Protein AF-0000000074748273 (afdb_homodimer)

Structure (mmCIF, N/CA/C/O backbone):
data_AF-0000000074748273-model_v1
#
loop_
_entity.id
_entity.type
_entity.pdbx_description
1 polymer 'ABC transmembrane type-1 domain-containing protein'
#
loop_
_atom_site.group_PDB
_atom_site.id
_atom_site.type_symbol
_atom_site.label_atom_id
_atom_site.label_alt_id
_atom_site.label_comp_id
_atom_site.label_asym_id
_atom_site.label_entity_id
_atom_site.label_seq_id
_atom_site.pdbx_PDB_ins_code
_atom_site.Cartn_x
_atom_site.Cartn_y
_atom_site.Cartn_z
_atom_site.occupancy
_atom_site.B_iso_or_equiv
_atom_site.auth_seq_id
_atom_site.auth_comp_id
_atom_site.auth_asym_id
_atom_site.auth_atom_id
_atom_site.pdbx_PDB_model_num
ATOM 1 N N . MET A 1 1 ? -36.344 22.156 32.969 1 32.09 1 MET A N 1
ATOM 2 C CA . MET A 1 1 ? -36.094 22.484 31.578 1 32.09 1 MET A CA 1
ATOM 3 C C . MET A 1 1 ? -34.688 22 31.172 1 32.09 1 MET A C 1
ATOM 5 O O . MET A 1 1 ? -34.312 22.125 30 1 32.09 1 MET A O 1
ATOM 9 N N . SER A 1 2 ? -33.719 21.969 32.125 1 39.59 2 SER A N 1
ATOM 10 C CA . SER A 1 2 ? -32.281 21.641 31.969 1 39.59 2 SER A CA 1
ATOM 11 C C . SER A 1 2 ? -32.094 20.172 31.609 1 39.59 2 SER A C 1
ATOM 13 O O . SER A 1 2 ? -31 19.766 31.219 1 39.59 2 SER A O 1
ATOM 15 N N . VAL A 1 3 ? -32.875 19.312 32.125 1 42.41 3 VAL A N 1
ATOM 16 C CA . VAL A 1 3 ? -32.75 17.875 31.953 1 42.41 3 VAL A CA 1
ATOM 17 C C . VAL A 1 3 ? -33 17.5 30.484 1 42.41 3 VAL A C 1
ATOM 19 O O . VAL A 1 3 ? -32.656 16.406 30.047 1 42.41 3 VAL A O 1
ATOM 22 N N . ALA A 1 4 ? -33.969 18.156 29.797 1 41.84 4 ALA A N 1
ATOM 23 C CA . ALA A 1 4 ? -34.375 17.844 28.438 1 41.84 4 ALA A CA 1
ATOM 24 C C . ALA A 1 4 ? -33.219 18 27.453 1 41.84 4 ALA A C 1
ATOM 26 O O . ALA A 1 4 ? -33.219 17.391 26.391 1 41.84 4 ALA A O 1
ATOM 27 N N . ILE A 1 5 ? -32.344 18.984 27.688 1 41.88 5 ILE A N 1
ATOM 28 C CA . ILE A 1 5 ? -31.297 19.281 26.734 1 41.88 5 ILE A CA 1
ATOM 29 C C . ILE A 1 5 ? -30.25 18.172 26.734 1 41.88 5 ILE A C 1
ATOM 31 O O . ILE A 1 5 ? -29.375 18.125 25.859 1 41.88 5 ILE A O 1
ATOM 35 N N . LYS A 1 6 ? -30.047 17.5 27.812 1 43 6 LYS A N 1
ATOM 36 C CA . LYS A 1 6 ? -29 16.469 27.844 1 43 6 LYS A CA 1
ATOM 37 C C . LYS A 1 6 ? -29.422 15.242 27.047 1 43 6 LYS A C 1
ATOM 39 O O . LYS A 1 6 ? -28.578 14.414 26.703 1 43 6 LYS A O 1
ATOM 44 N N . ALA A 1 7 ? -30.641 14.828 27.047 1 41.97 7 ALA A N 1
ATOM 45 C CA . ALA A 1 7 ? -31.219 13.656 26.391 1 41.97 7 ALA A CA 1
ATOM 46 C C . ALA A 1 7 ? -30.969 13.695 24.891 1 41.97 7 ALA A C 1
ATOM 48 O O . ALA A 1 7 ? -30.875 12.648 24.234 1 41.97 7 ALA A O 1
ATOM 49 N N . ASN A 1 8 ? -30.984 14.82 24.219 1 41.84 8 ASN A N 1
ATOM 50 C CA . ASN A 1 8 ? -30.922 14.984 22.781 1 41.84 8 ASN A CA 1
ATOM 51 C C . ASN A 1 8 ? -29.5 14.742 22.25 1 41.84 8 ASN A C 1
ATOM 53 O O . ASN A 1 8 ? -29.266 14.805 21.047 1 41.84 8 ASN A O 1
ATOM 57 N N . ARG A 1 9 ? -28.531 14.93 23.078 1 44.5 9 ARG A N 1
ATOM 58 C CA . ARG A 1 9 ? -27.172 14.742 22.594 1 44.5 9 ARG A CA 1
ATOM 59 C C . ARG A 1 9 ? -26.891 13.281 22.297 1 44.5 9 ARG A C 1
ATOM 61 O O . ARG A 1 9 ? -25.859 12.945 21.703 1 44.5 9 ARG A O 1
ATOM 68 N N . LEU A 1 10 ? -27.547 12.398 23.016 1 44.53 10 LEU A N 1
ATOM 69 C CA . LEU A 1 10 ? -27.344 10.977 22.781 1 44.53 10 LEU A CA 1
ATOM 70 C C . LEU A 1 10 ? -28.094 10.539 21.516 1 44.53 10 LEU A C 1
ATOM 72 O O . LEU A 1 10 ? -27.969 9.383 21.094 1 44.53 10 LEU A O 1
ATOM 76 N N . THR A 1 11 ? -29.109 11.188 21.062 1 45.97 11 THR A N 1
ATOM 77 C CA . THR A 1 11 ? -29.938 10.805 19.938 1 45.97 11 THR A CA 1
ATOM 78 C C . THR A 1 11 ? -29.094 10.586 18.688 1 45.97 11 THR A C 1
ATOM 80 O O . THR A 1 11 ? -29.297 9.609 17.953 1 45.97 11 THR A O 1
ATOM 83 N N . PRO A 1 12 ? -28.375 11.633 18.328 1 48.16 12 PRO A N 1
ATOM 84 C CA . PRO A 1 12 ? -27.641 11.305 17.109 1 48.16 12 PRO A CA 1
ATOM 85 C C . PRO A 1 12 ? -26.75 10.078 17.281 1 48.16 12 PRO A C 1
ATOM 87 O O . PRO A 1 12 ? -26.547 9.32 16.328 1 48.16 12 PRO A O 1
ATOM 90 N N . TYR A 1 13 ? -26.25 9.883 18.422 1 51 13 TYR A N 1
ATOM 91 C CA . TYR A 1 13 ? -25.438 8.695 18.656 1 51 13 TYR A CA 1
ATOM 92 C C . TYR A 1 13 ? -26.312 7.438 18.672 1 51 13 TYR A C 1
ATOM 94 O O . TYR A 1 13 ? -25.844 6.352 18.312 1 51 13 TYR A O 1
ATOM 102 N N . MET A 1 14 ? -27.469 7.508 19.188 1 50.62 14 MET A N 1
ATOM 103 C CA . MET A 1 14 ? -28.359 6.344 19.203 1 50.62 14 MET A CA 1
ATOM 104 C C . MET A 1 14 ? -28.672 5.887 17.781 1 50.62 14 MET A C 1
ATOM 106 O O . MET A 1 14 ? -28.797 4.688 17.531 1 50.62 14 MET A O 1
ATOM 110 N N . PHE A 1 15 ? -28.953 6.785 16.922 1 49.03 15 PHE A N 1
ATOM 111 C CA . PHE A 1 15 ? -29.172 6.398 15.539 1 49.03 15 PHE A CA 1
ATOM 112 C C . PHE A 1 15 ? -27.875 5.938 14.883 1 49.03 15 PHE A C 1
ATOM 114 O O . PHE A 1 15 ? -27.891 5.125 13.953 1 49.03 15 PHE A O 1
ATOM 121 N N . LEU A 1 16 ? -26.828 6.473 15.375 1 54.41 16 LEU A N 1
ATOM 122 C CA . LEU A 1 16 ? -25.531 6.086 14.828 1 54.41 16 LEU A CA 1
ATOM 123 C C . LEU A 1 16 ? -25.078 4.758 15.414 1 54.41 16 LEU A C 1
ATOM 125 O O . LEU A 1 16 ? -24.234 4.066 14.82 1 54.41 16 LEU A O 1
ATOM 129 N N . ALA A 1 17 ? -25.766 4.359 16.5 1 58.84 17 ALA A N 1
ATOM 130 C CA . ALA A 1 17 ? -25.328 3.162 17.219 1 58.84 17 ALA A CA 1
ATOM 131 C C . ALA A 1 17 ? -25.594 1.905 16.391 1 58.84 17 ALA A C 1
ATOM 133 O O . ALA A 1 17 ? -24.703 1.067 16.234 1 58.84 17 ALA A O 1
ATOM 134 N N . PRO A 1 18 ? -26.859 1.76 15.977 1 58.25 18 PRO A N 1
ATOM 135 C CA . PRO A 1 18 ? -27.031 0.555 15.164 1 58.25 18 PRO A CA 1
ATOM 136 C C . PRO A 1 18 ? -26.094 0.513 13.961 1 58.25 18 PRO A C 1
ATOM 138 O O . PRO A 1 18 ? -25.547 -0.545 13.625 1 58.25 18 PRO A O 1
ATOM 141 N N . ALA A 1 19 ? -26 1.688 13.391 1 61.31 19 ALA A N 1
ATOM 142 C CA . ALA A 1 19 ? -25.078 1.753 12.25 1 61.31 19 ALA A CA 1
ATOM 143 C C . ALA A 1 19 ? -23.641 1.471 12.68 1 61.31 19 ALA A C 1
ATOM 145 O O . ALA A 1 19 ? -22.891 0.812 11.953 1 61.31 19 ALA A O 1
ATOM 146 N N . GLY A 1 20 ? -23.406 1.885 13.875 1 66.81 20 GLY A N 1
ATOM 147 C CA . GLY A 1 20 ? -22.078 1.638 14.406 1 66.81 20 GLY A CA 1
ATOM 148 C C . GLY A 1 20 ? -21.812 0.172 14.688 1 66.81 20 GLY A C 1
ATOM 149 O O . GLY A 1 20 ? -20.734 -0.34 14.367 1 66.81 20 GLY A O 1
ATOM 150 N N . ILE A 1 21 ? -22.828 -0.502 15.195 1 67.19 21 ILE A N 1
ATOM 151 C CA . ILE A 1 21 ? -22.703 -1.918 15.523 1 67.19 21 ILE A CA 1
ATOM 152 C C . ILE A 1 21 ? -22.562 -2.732 14.234 1 67.19 21 ILE A C 1
ATOM 154 O O . ILE A 1 21 ? -21.719 -3.631 14.148 1 67.19 21 ILE A O 1
ATOM 158 N N . ILE A 1 22 ? -23.328 -2.393 13.289 1 65.81 22 ILE A N 1
ATOM 159 C CA . ILE A 1 22 ? -23.281 -3.094 12.016 1 65.81 22 ILE A CA 1
ATOM 160 C C . ILE A 1 22 ? -21.922 -2.883 11.359 1 65.81 22 ILE A C 1
ATOM 162 O O . ILE A 1 22 ? -21.344 -3.82 10.805 1 65.81 22 ILE A O 1
ATOM 166 N N . LEU A 1 23 ? -21.516 -1.669 11.633 1 68.62 23 LEU A N 1
ATOM 167 C CA . LEU A 1 23 ? -20.219 -1.355 11.039 1 68.62 23 LEU A CA 1
ATOM 168 C C . LEU A 1 23 ? -19.109 -2.127 11.734 1 68.62 23 LEU A C 1
ATOM 170 O O . LEU A 1 23 ? -18.219 -2.658 11.07 1 68.62 23 LEU A O 1
ATOM 174 N N . ILE A 1 24 ? -19.297 -2.271 13.008 1 74.75 24 ILE A N 1
ATOM 175 C CA . ILE A 1 24 ? -18.281 -2.98 13.781 1 74.75 24 ILE A CA 1
ATOM 176 C C . ILE A 1 24 ? -18.312 -4.469 13.445 1 74.75 24 ILE A C 1
ATOM 178 O O . ILE A 1 24 ? -17.281 -5.105 13.273 1 74.75 24 ILE A O 1
ATOM 182 N N . PHE A 1 25 ? -19.531 -4.961 13.328 1 76.12 25 PHE A N 1
ATOM 183 C CA . PHE A 1 25 ? -19.672 -6.367 12.984 1 76.12 25 PHE A CA 1
ATOM 184 C C . PHE A 1 25 ? -19.141 -6.645 11.586 1 76.12 25 PHE A C 1
ATOM 186 O O . PHE A 1 25 ? -18.438 -7.633 11.367 1 76.12 25 PHE A O 1
ATOM 193 N N . ALA A 1 26 ? -19.484 -5.758 10.766 1 77.12 26 ALA A N 1
ATOM 194 C CA . ALA A 1 26 ? -19.016 -5.918 9.391 1 77.12 26 ALA A CA 1
ATOM 195 C C . ALA A 1 26 ? -17.5 -5.816 9.305 1 77.12 26 ALA A C 1
ATOM 197 O O . ALA A 1 26 ? -16.859 -6.504 8.5 1 77.12 26 ALA A O 1
ATOM 198 N N . LEU A 1 27 ? -16.984 -5.098 10.195 1 81.25 27 LEU A N 1
ATOM 199 C CA . LEU A 1 27 ? -15.547 -4.883 10.211 1 81.25 27 LEU A CA 1
ATOM 200 C C . LEU A 1 27 ? -14.828 -6.086 10.82 1 81.25 27 LEU A C 1
ATOM 202 O O . LEU A 1 27 ? -13.781 -6.508 10.328 1 81.25 27 LEU A O 1
ATOM 206 N N . LEU A 1 28 ? -15.469 -6.684 11.805 1 88.19 28 LEU A N 1
ATOM 207 C CA . LEU A 1 28 ? -14.766 -7.691 12.586 1 88.19 28 LEU A CA 1
ATOM 208 C C . LEU A 1 28 ? -15.086 -9.094 12.086 1 88.19 28 LEU A C 1
ATOM 210 O O . LEU A 1 28 ? -14.352 -10.047 12.367 1 88.19 28 LEU A O 1
ATOM 214 N N . TYR A 1 29 ? -16.125 -9.219 11.367 1 87.25 29 TYR A N 1
ATOM 215 C CA . TYR A 1 29 ? -16.578 -10.539 10.961 1 87.25 29 TYR A CA 1
ATOM 216 C C . TYR A 1 29 ? -15.523 -11.234 10.109 1 87.25 29 TYR A C 1
ATOM 218 O O . TYR A 1 29 ? -15.156 -12.383 10.375 1 87.25 29 TYR A O 1
ATOM 226 N N . PRO A 1 30 ? -14.977 -10.586 9.102 1 87.75 30 PRO A N 1
ATOM 227 C CA . PRO A 1 30 ? -13.945 -11.266 8.312 1 87.75 30 PRO A CA 1
ATOM 228 C C . PRO A 1 30 ? -12.734 -11.664 9.148 1 87.75 30 PRO A C 1
ATOM 230 O O . PRO A 1 30 ? -12.133 -12.711 8.914 1 87.75 30 PRO A O 1
ATOM 233 N N . ILE A 1 31 ? -12.43 -10.859 10.047 1 89.81 31 ILE A N 1
ATOM 234 C CA . ILE A 1 31 ? -11.297 -11.125 10.922 1 89.81 31 ILE A CA 1
ATOM 235 C C . ILE A 1 31 ? -11.594 -12.336 11.805 1 89.81 31 ILE A C 1
ATOM 237 O O . ILE A 1 31 ? -10.727 -13.188 12.008 1 89.81 31 ILE A O 1
ATOM 241 N N . GLY A 1 32 ? -12.812 -12.344 12.336 1 89.12 32 GLY A N 1
ATOM 242 C CA . GLY A 1 32 ? -13.227 -13.5 13.117 1 89.12 32 GLY A CA 1
ATOM 243 C C . GLY A 1 32 ? -13.164 -14.797 12.344 1 89.12 32 GLY A C 1
ATOM 244 O O . GLY A 1 32 ? -12.773 -15.836 12.891 1 89.12 32 GLY A O 1
ATOM 245 N N . TYR A 1 33 ? -13.484 -14.719 11.172 1 85.44 33 TYR A N 1
ATOM 246 C CA . TYR A 1 33 ? -13.43 -15.891 10.305 1 85.44 33 TYR A CA 1
ATOM 247 C C . TYR A 1 33 ? -11.992 -16.359 10.133 1 85.44 33 TYR A C 1
ATOM 249 O O . TYR A 1 33 ? -11.727 -17.578 10.109 1 85.44 33 TYR A O 1
ATOM 257 N N . MET A 1 34 ? -11.117 -15.43 9.945 1 87.44 34 MET A N 1
ATOM 258 C CA . MET A 1 34 ? -9.703 -15.766 9.805 1 87.44 34 MET A CA 1
ATOM 259 C C . MET A 1 34 ? -9.18 -16.438 11.07 1 87.44 34 MET A C 1
ATOM 261 O O . MET A 1 34 ? -8.438 -17.422 10.992 1 87.44 34 MET A O 1
ATOM 265 N N . ILE A 1 35 ? -9.578 -15.922 12.18 1 90.69 35 ILE A N 1
ATOM 266 C CA . ILE A 1 35 ? -9.172 -16.5 13.453 1 90.69 35 ILE A CA 1
ATOM 267 C C . ILE A 1 35 ? -9.734 -17.906 13.594 1 90.69 35 ILE A C 1
ATOM 269 O O . ILE A 1 35 ? -9.016 -18.828 13.969 1 90.69 35 ILE A O 1
ATOM 273 N N . TYR A 1 36 ? -10.961 -18.047 13.219 1 88.94 36 TYR A N 1
ATOM 274 C CA . TYR A 1 36 ? -11.609 -19.344 13.281 1 88.94 36 TYR A CA 1
ATOM 275 C C . TYR A 1 36 ? -10.93 -20.344 12.352 1 88.94 36 TYR A C 1
ATOM 277 O O . TYR A 1 36 ? -10.672 -21.484 12.727 1 88.94 36 TYR A O 1
ATOM 285 N N . ALA A 1 37 ? -10.609 -19.953 11.188 1 88 37 ALA A N 1
ATOM 286 C CA . ALA A 1 37 ? -9.984 -20.797 10.188 1 88 37 ALA A CA 1
ATOM 287 C C . ALA A 1 37 ? -8.625 -21.297 10.664 1 88 37 ALA A C 1
ATOM 289 O O . ALA A 1 37 ? -8.18 -22.375 10.266 1 88 37 ALA A O 1
ATOM 290 N N . SER A 1 38 ? -7.969 -20.516 11.508 1 92 38 SER A N 1
ATOM 291 C CA . SER A 1 38 ? -6.641 -20.875 11.984 1 92 38 SER A CA 1
ATOM 292 C C . SER A 1 38 ? -6.699 -22.094 12.914 1 92 38 SER A C 1
ATOM 294 O O . SER A 1 38 ? -5.68 -22.734 13.18 1 92 38 SER A O 1
ATOM 296 N N . PHE A 1 39 ? -7.879 -22.422 13.398 1 92.94 39 PHE A N 1
ATOM 297 C CA . PHE A 1 39 ? -8.039 -23.562 14.305 1 92.94 39 PHE A CA 1
ATOM 298 C C . PHE A 1 39 ? -8.531 -24.797 13.547 1 92.94 39 PHE A C 1
ATOM 300 O O . PHE A 1 39 ? -8.828 -25.812 14.164 1 92.94 39 PHE A O 1
ATOM 307 N N . LEU A 1 40 ? -8.555 -24.672 12.227 1 89.12 40 LEU A N 1
ATOM 308 C CA . LEU A 1 40 ? -9.07 -25.766 11.406 1 89.12 40 LEU A CA 1
ATOM 309 C C . LEU A 1 40 ? -7.961 -26.375 10.547 1 89.12 40 LEU A C 1
ATOM 311 O O . LEU A 1 40 ? -6.961 -25.703 10.258 1 89.12 40 LEU A O 1
ATOM 315 N N . ASP A 1 41 ? -8.125 -27.672 10.289 1 87.56 41 ASP A N 1
ATOM 316 C CA . ASP A 1 41 ? -7.363 -28.297 9.211 1 87.56 41 ASP A CA 1
ATOM 317 C C . ASP A 1 41 ? -8.047 -28.062 7.859 1 87.56 41 ASP A C 1
ATOM 319 O O . ASP A 1 41 ? -8.617 -29 7.285 1 87.56 41 ASP A O 1
ATOM 323 N N . TRP A 1 42 ? -7.902 -26.891 7.363 1 82 42 TRP A N 1
ATOM 324 C CA . TRP A 1 42 ? -8.648 -26.438 6.199 1 82 42 TRP A CA 1
ATOM 325 C C . TRP A 1 42 ? -7.793 -26.5 4.941 1 82 42 TRP A C 1
ATOM 327 O O . TRP A 1 42 ? -6.66 -26 4.926 1 82 42 TRP A O 1
ATOM 337 N N . SER A 1 43 ? -8.344 -27.203 3.967 1 78.56 43 SER A N 1
ATOM 338 C CA . SER A 1 43 ? -7.742 -27.266 2.639 1 78.56 43 SER A CA 1
ATOM 339 C C . SER A 1 43 ? -8.727 -26.812 1.565 1 78.56 43 SER A C 1
ATOM 341 O O . SER A 1 43 ? -9.938 -26.812 1.789 1 78.56 43 SER A O 1
ATOM 343 N N . PRO A 1 44 ? -8.172 -26.281 0.486 1 70.25 44 PRO A N 1
ATOM 344 C CA . PRO A 1 44 ? -9.047 -25.734 -0.554 1 70.25 44 PRO A CA 1
ATOM 345 C C . PRO A 1 44 ? -10.062 -26.75 -1.065 1 70.25 44 PRO A C 1
ATOM 347 O O . PRO A 1 44 ? -11.117 -26.375 -1.588 1 70.25 44 PRO A O 1
ATOM 350 N N . SER A 1 45 ? -9.688 -27.922 -0.973 1 67.06 45 SER A N 1
ATOM 351 C CA . SER A 1 45 ? -10.562 -28.953 -1.498 1 67.06 45 SER A CA 1
ATOM 352 C C . SER A 1 45 ? -11.758 -29.188 -0.58 1 67.06 45 SER A C 1
ATOM 354 O O . SER A 1 45 ? -12.734 -29.828 -0.973 1 67.06 45 SER A O 1
ATOM 356 N N . GLN A 1 46 ? -11.664 -28.578 0.549 1 68.94 46 GLN A N 1
ATOM 357 C CA . GLN A 1 46 ? -12.742 -28.781 1.514 1 68.94 46 GLN A CA 1
ATOM 358 C C . GLN A 1 46 ? -13.445 -27.469 1.836 1 68.94 46 GLN A C 1
ATOM 360 O O . GLN A 1 46 ? -12.852 -26.391 1.726 1 68.94 46 GLN A O 1
ATOM 365 N N . ARG A 1 47 ? -14.75 -27.703 1.979 1 69.88 47 ARG A N 1
ATOM 366 C CA . ARG A 1 47 ? -15.461 -26.578 2.555 1 69.88 47 ARG A CA 1
ATOM 367 C C . ARG A 1 47 ? -15.031 -26.328 3.996 1 69.88 47 ARG A C 1
ATOM 369 O O . ARG A 1 47 ? -14.711 -27.281 4.723 1 69.88 47 ARG A O 1
ATOM 376 N N . ILE A 1 48 ? -14.961 -25.172 4.359 1 69.06 48 ILE A N 1
ATOM 377 C CA . ILE A 1 48 ? -14.5 -24.797 5.691 1 69.06 48 ILE A CA 1
ATOM 378 C C . ILE A 1 48 ? -15.344 -25.484 6.754 1 69.06 48 ILE A C 1
ATOM 380 O O . ILE A 1 48 ? -14.828 -25.891 7.797 1 69.06 48 ILE A O 1
ATOM 384 N N . GLY A 1 49 ? -16.547 -25.641 6.402 1 68.44 49 GLY A N 1
ATOM 385 C CA . GLY A 1 49 ? -17.438 -26.297 7.344 1 68.44 49 GLY A CA 1
ATOM 386 C C . GLY A 1 49 ? -17.109 -27.766 7.531 1 68.44 49 GLY A C 1
ATOM 387 O O . GLY A 1 49 ? -17.5 -28.375 8.539 1 68.44 49 GLY A O 1
ATOM 388 N N . GLN A 1 50 ? -16.359 -28.266 6.621 1 75.19 50 GLN A N 1
ATOM 389 C CA . GLN A 1 50 ? -16.016 -29.688 6.676 1 75.19 50 GLN A CA 1
ATOM 390 C C . GLN A 1 50 ? -14.617 -29.891 7.246 1 75.19 50 GLN A C 1
ATOM 392 O O . GLN A 1 50 ? -14.188 -31.031 7.461 1 75.19 50 GLN A O 1
ATOM 397 N N . ALA A 1 51 ? -14.062 -28.797 7.504 1 81.06 51 ALA A N 1
ATOM 398 C CA . ALA A 1 51 ? -12.703 -28.875 8.023 1 81.06 51 ALA A CA 1
ATOM 399 C C . ALA A 1 51 ? -12.695 -29.297 9.492 1 81.06 51 ALA A C 1
ATOM 401 O O . ALA A 1 51 ? -13.57 -28.891 10.258 1 81.06 51 ALA A O 1
ATOM 402 N N . GLU A 1 52 ? -11.797 -30.172 9.891 1 86.19 52 GLU A N 1
ATOM 403 C CA . GLU A 1 52 ? -11.672 -30.672 11.258 1 86.19 52 GLU A CA 1
ATOM 404 C C . GLU A 1 52 ? -11.094 -29.609 12.188 1 86.19 52 GLU A C 1
ATOM 406 O O . GLU A 1 52 ? -10.18 -28.875 11.812 1 86.19 52 GLU A O 1
ATOM 411 N N . PHE A 1 53 ? -11.727 -29.547 13.312 1 90.12 53 PHE A N 1
ATOM 412 C CA . PHE A 1 53 ? -11.211 -28.656 14.344 1 90.12 53 PHE A CA 1
ATOM 413 C C . PHE A 1 53 ? -9.984 -29.25 15.016 1 90.12 53 PHE A C 1
ATOM 415 O O . PHE A 1 53 ? -10.078 -30.297 15.656 1 90.12 53 PHE A O 1
ATOM 422 N N . ILE A 1 54 ? -8.844 -28.641 14.906 1 91.19 54 ILE A N 1
ATOM 423 C CA . ILE A 1 54 ? -7.594 -29.203 15.398 1 91.19 54 ILE A CA 1
ATOM 424 C C . ILE A 1 54 ? -7.039 -28.344 16.531 1 91.19 54 ILE A C 1
ATOM 426 O O . ILE A 1 54 ? -5.902 -28.531 16.969 1 91.19 54 ILE A O 1
ATOM 430 N N . GLY A 1 55 ? -7.809 -27.391 16.938 1 91.44 55 GLY A N 1
ATOM 431 C CA . GLY A 1 55 ? -7.395 -26.547 18.047 1 91.44 55 GLY A CA 1
ATOM 432 C C . GLY A 1 55 ? -6.16 -25.719 17.734 1 91.44 55 GLY A C 1
ATOM 433 O O . GLY A 1 55 ? -6.109 -25.031 16.719 1 91.44 55 GLY A O 1
ATOM 434 N N . PHE A 1 56 ? -5.141 -25.922 18.625 1 93.31 56 PHE A N 1
ATOM 435 C CA . PHE A 1 56 ? -3.967 -25.078 18.516 1 93.31 56 PHE A CA 1
ATOM 436 C C . PHE A 1 56 ? -2.852 -25.781 17.75 1 93.31 56 PHE A C 1
ATOM 438 O O . PHE A 1 56 ? -1.702 -25.328 17.766 1 93.31 56 PHE A O 1
ATOM 445 N N . ARG A 1 57 ? -3.15 -26.75 17.047 1 92.62 57 ARG A N 1
ATOM 446 C CA . ARG A 1 57 ? -2.143 -27.562 16.375 1 92.62 57 ARG A CA 1
ATOM 447 C C . ARG A 1 57 ? -1.373 -26.734 15.352 1 92.62 57 ARG A C 1
ATOM 449 O O . ARG A 1 57 ? -0.155 -26.875 15.219 1 92.62 57 ARG A O 1
ATOM 456 N N . ASN A 1 58 ? -2.094 -25.906 14.586 1 93.69 58 ASN A N 1
ATOM 457 C CA . ASN A 1 58 ? -1.424 -25.047 13.609 1 93.69 58 ASN A CA 1
ATOM 458 C C . ASN A 1 58 ? -0.407 -24.125 14.281 1 93.69 58 ASN A C 1
ATOM 460 O O . ASN A 1 58 ? 0.683 -23.906 13.75 1 93.69 58 ASN A O 1
ATOM 464 N N . TYR A 1 59 ? -0.719 -23.703 15.422 1 94.19 59 TYR A N 1
ATOM 465 C CA . TYR A 1 59 ? 0.157 -22.781 16.141 1 94.19 59 TYR A CA 1
ATOM 466 C C . TYR A 1 59 ? 1.351 -23.531 16.734 1 94.19 59 TYR A C 1
ATOM 468 O O . TYR A 1 59 ? 2.475 -23.016 16.719 1 94.19 59 TYR A O 1
ATOM 476 N N . VAL A 1 60 ? 1.123 -24.656 17.219 1 92.62 60 VAL A N 1
ATOM 477 C CA . VAL A 1 60 ? 2.195 -25.484 17.766 1 92.62 60 VAL A CA 1
ATOM 478 C C . VAL A 1 60 ? 3.17 -25.875 16.656 1 92.62 60 VAL A C 1
ATOM 480 O O . VAL A 1 60 ? 4.387 -25.828 16.859 1 92.62 60 VAL A O 1
ATOM 483 N N . ASN A 1 61 ? 2.619 -26.234 15.578 1 91.81 61 ASN A N 1
ATOM 484 C CA . ASN A 1 61 ? 3.449 -26.578 14.422 1 91.81 61 ASN A CA 1
ATOM 485 C C . ASN A 1 61 ? 4.312 -25.391 13.984 1 91.81 61 ASN A C 1
ATOM 487 O O . ASN A 1 61 ? 5.484 -25.562 13.648 1 91.81 61 ASN A O 1
ATOM 491 N N . LEU A 1 62 ? 3.758 -24.25 13.961 1 93.06 62 LEU A N 1
ATOM 492 C CA . LEU A 1 62 ? 4.473 -23.062 13.523 1 93.06 62 LEU A CA 1
ATOM 493 C C . LEU A 1 62 ? 5.59 -22.703 14.5 1 93.06 62 LEU A C 1
ATOM 495 O O . LEU A 1 62 ? 6.664 -22.266 14.086 1 93.06 62 LEU A O 1
ATOM 499 N N . TRP A 1 63 ? 5.359 -22.875 15.789 1 91.12 63 TRP A N 1
ATOM 500 C CA . TRP A 1 63 ? 6.367 -22.578 16.797 1 91.12 63 TRP A CA 1
ATOM 501 C C . TRP A 1 63 ? 7.578 -23.484 16.656 1 91.12 63 TRP A C 1
ATOM 503 O O . TRP A 1 63 ? 8.703 -23.094 16.969 1 91.12 63 TRP A O 1
ATOM 513 N N . GLY A 1 64 ? 7.359 -24.672 16.234 1 91.44 64 GLY A N 1
ATOM 514 C CA . GLY A 1 64 ? 8.445 -25.625 16.047 1 91.44 64 GLY A CA 1
ATOM 515 C C . GLY A 1 64 ? 9.062 -25.578 14.672 1 91.44 64 GLY A C 1
ATOM 516 O O . GLY A 1 64 ? 10.062 -26.25 14.406 1 91.44 64 GLY A O 1
ATOM 517 N N . ASP A 1 65 ? 8.57 -24.781 13.828 1 93.56 65 ASP A N 1
ATOM 518 C CA . ASP A 1 65 ? 9.039 -24.703 12.453 1 93.56 65 ASP A CA 1
ATOM 519 C C . ASP A 1 65 ? 10.148 -23.672 12.305 1 93.56 65 ASP A C 1
ATOM 521 O O . ASP A 1 65 ? 9.891 -22.469 12.383 1 93.56 65 ASP A O 1
ATOM 525 N N . GLU A 1 66 ? 11.359 -24.141 12.023 1 94.06 66 GLU A N 1
ATOM 526 C CA . GLU A 1 66 ? 12.523 -23.266 11.898 1 94.06 66 GLU A CA 1
ATOM 527 C C . GLU A 1 66 ? 12.367 -22.297 10.719 1 94.06 66 GLU A C 1
ATOM 529 O O . GLU A 1 66 ? 12.844 -21.172 10.773 1 94.06 66 GLU A O 1
ATOM 534 N N . ALA A 1 67 ? 11.742 -22.781 9.688 1 94 67 ALA A N 1
ATOM 535 C CA . ALA A 1 67 ? 11.539 -21.938 8.516 1 94 67 ALA A CA 1
ATOM 536 C C . ALA A 1 67 ? 10.633 -20.75 8.844 1 94 67 ALA A C 1
ATOM 538 O O . ALA A 1 67 ? 10.867 -19.625 8.383 1 94 67 ALA A O 1
ATOM 539 N N . PHE A 1 68 ? 9.641 -21.062 9.68 1 94.88 68 PHE A N 1
ATOM 540 C CA . PHE A 1 68 ? 8.734 -20 10.086 1 94.88 68 PHE A CA 1
ATOM 541 C C . PHE A 1 68 ? 9.461 -18.969 10.945 1 94.88 68 PHE A C 1
ATOM 543 O O . PHE A 1 68 ? 9.297 -17.766 10.75 1 94.88 68 PHE A O 1
ATOM 550 N N . ARG A 1 69 ? 10.242 -19.391 11.836 1 94.69 69 ARG A N 1
ATOM 551 C CA . ARG A 1 69 ? 10.984 -18.484 12.711 1 94.69 69 ARG A CA 1
ATOM 552 C C . ARG A 1 69 ? 11.961 -17.641 11.906 1 94.69 69 ARG A C 1
ATOM 554 O O . ARG A 1 69 ? 12.125 -16.438 12.188 1 94.69 69 ARG A O 1
ATOM 561 N N . GLU A 1 70 ? 12.57 -18.25 10.953 1 95.56 70 GLU A N 1
ATOM 562 C CA . GLU A 1 70 ? 13.484 -17.516 10.094 1 95.56 70 GLU A CA 1
ATOM 563 C C . GLU A 1 70 ? 12.758 -16.422 9.32 1 95.56 70 GLU A C 1
ATOM 565 O O . GLU A 1 70 ? 13.211 -15.273 9.266 1 95.56 70 GLU A O 1
ATOM 570 N N . SER A 1 71 ? 11.625 -16.766 8.711 1 95.88 71 SER A N 1
ATOM 571 C CA . SER A 1 71 ? 10.836 -15.789 7.957 1 95.88 71 SER A CA 1
ATOM 572 C C . SER A 1 71 ? 10.375 -14.648 8.852 1 95.88 71 SER A C 1
ATOM 574 O O . SER A 1 71 ? 10.281 -13.5 8.406 1 95.88 71 SER A O 1
ATOM 576 N N . PHE A 1 72 ? 10.102 -15.047 10.078 1 94.94 72 PHE A N 1
ATOM 577 C CA . PHE A 1 72 ? 9.68 -14.062 11.07 1 94.94 72 PHE A CA 1
ATOM 578 C C . PHE A 1 72 ? 10.773 -13.023 11.305 1 94.94 72 PHE A C 1
ATOM 580 O O . PHE A 1 72 ? 10.516 -11.82 11.25 1 94.94 72 PHE A O 1
ATOM 587 N N . TRP A 1 73 ? 11.945 -13.414 11.516 1 95.81 73 TRP A N 1
ATOM 588 C CA . TRP A 1 73 ? 13.055 -12.516 11.812 1 95.81 73 TRP A CA 1
ATOM 589 C C . TRP A 1 73 ? 13.484 -11.742 10.57 1 95.81 73 TRP A C 1
ATOM 591 O O . TRP A 1 73 ? 13.898 -10.586 10.656 1 95.81 73 TRP A O 1
ATOM 601 N N . VAL A 1 74 ? 13.422 -12.398 9.406 1 97.25 74 VAL A N 1
ATOM 602 C CA . VAL A 1 74 ? 13.719 -11.711 8.156 1 97.25 74 VAL A CA 1
ATOM 603 C C . VAL A 1 74 ? 12.742 -10.555 7.961 1 97.25 74 VAL A C 1
ATOM 605 O O . VAL A 1 74 ? 13.133 -9.461 7.535 1 97.25 74 VAL A O 1
ATOM 608 N N . THR A 1 75 ? 11.477 -10.781 8.336 1 97.44 75 THR A N 1
ATOM 609 C CA . THR A 1 75 ? 10.445 -9.766 8.195 1 97.44 75 THR A CA 1
ATOM 610 C C . THR A 1 75 ? 10.719 -8.578 9.109 1 97.44 75 THR A C 1
ATOM 612 O O . THR A 1 75 ? 10.648 -7.426 8.68 1 97.44 75 THR A O 1
ATOM 615 N N . ILE A 1 76 ? 11.078 -8.844 10.359 1 96.56 76 ILE A N 1
ATOM 616 C CA . ILE A 1 76 ? 11.344 -7.793 11.336 1 96.56 76 ILE A CA 1
ATOM 617 C C . ILE A 1 76 ? 12.562 -6.98 10.898 1 96.56 76 ILE A C 1
ATOM 619 O O . ILE A 1 76 ? 12.531 -5.746 10.93 1 96.56 76 ILE A O 1
ATOM 623 N N . ARG A 1 77 ? 13.578 -7.672 10.508 1 97.44 77 ARG A N 1
ATOM 624 C CA . ARG A 1 77 ? 14.805 -7.008 10.078 1 97.44 77 ARG A CA 1
ATOM 625 C C . ARG A 1 77 ? 14.562 -6.156 8.836 1 97.44 77 ARG A C 1
ATOM 627 O O . ARG A 1 77 ? 15.008 -5.008 8.766 1 97.44 77 ARG A O 1
ATOM 634 N N . PHE A 1 78 ? 13.898 -6.734 7.898 1 98.06 78 PHE A N 1
ATOM 635 C CA . PHE A 1 78 ? 13.594 -6.035 6.656 1 98.06 78 PHE A CA 1
ATOM 636 C C . PHE A 1 78 ? 12.789 -4.773 6.93 1 98.06 78 PHE A C 1
ATOM 638 O O . PHE A 1 78 ? 13.164 -3.682 6.496 1 98.06 78 PHE A O 1
ATOM 645 N N . ALA A 1 79 ? 11.695 -4.945 7.648 1 97.81 79 ALA A N 1
ATOM 646 C CA . ALA A 1 79 ? 10.797 -3.826 7.926 1 97.81 79 ALA A CA 1
ATOM 647 C C . ALA A 1 79 ? 11.516 -2.734 8.711 1 97.81 79 ALA A C 1
ATOM 649 O O . ALA A 1 79 ? 11.359 -1.546 8.422 1 97.81 79 ALA A O 1
ATOM 650 N N . ALA A 1 80 ? 12.297 -3.109 9.703 1 96.94 80 ALA A N 1
ATOM 651 C CA . ALA A 1 80 ? 13.016 -2.141 10.531 1 96.94 80 ALA A CA 1
ATOM 652 C C . ALA A 1 80 ? 13.992 -1.323 9.695 1 96.94 80 ALA A C 1
ATOM 654 O O . ALA A 1 80 ? 14.078 -0.102 9.844 1 96.94 80 ALA A O 1
ATOM 655 N N . ILE A 1 81 ? 14.656 -1.972 8.828 1 98.25 81 ILE A N 1
ATOM 656 C CA . ILE A 1 81 ? 15.703 -1.317 8.055 1 98.25 81 ILE A CA 1
ATOM 657 C C . ILE A 1 81 ? 15.078 -0.418 6.992 1 98.25 81 ILE A C 1
ATOM 659 O O . ILE A 1 81 ? 15.406 0.769 6.902 1 98.25 81 ILE A O 1
ATOM 663 N N . VAL A 1 82 ? 14.156 -0.943 6.203 1 98.25 82 VAL A N 1
ATOM 664 C CA . VAL A 1 82 ? 13.641 -0.187 5.066 1 98.25 82 VAL A CA 1
ATOM 665 C C . VAL A 1 82 ? 12.828 1.007 5.562 1 98.25 82 VAL A C 1
ATOM 667 O O . VAL A 1 82 ? 12.93 2.105 5.012 1 98.25 82 VAL A O 1
ATOM 670 N N . VAL A 1 83 ? 12.008 0.792 6.59 1 97.88 83 VAL A N 1
ATOM 671 C CA . VAL A 1 83 ? 11.148 1.871 7.07 1 97.88 83 VAL A CA 1
ATOM 672 C C . VAL A 1 83 ? 12.008 2.973 7.691 1 97.88 83 VAL A C 1
ATOM 674 O O . VAL A 1 83 ? 11.734 4.16 7.496 1 97.88 83 VAL A O 1
ATOM 677 N N . THR A 1 84 ? 13.047 2.566 8.453 1 97.94 84 THR A N 1
ATOM 678 C CA . THR A 1 84 ? 13.945 3.553 9.039 1 97.94 84 THR A CA 1
ATOM 679 C C . THR A 1 84 ? 14.641 4.367 7.949 1 97.94 84 THR A C 1
ATOM 681 O O . THR A 1 84 ? 14.68 5.598 8.016 1 97.94 84 THR A O 1
ATOM 684 N N . LEU A 1 85 ? 15.133 3.709 6.965 1 97.62 85 LEU A N 1
ATOM 685 C CA . LEU A 1 85 ? 15.812 4.387 5.871 1 97.62 85 LEU A CA 1
ATOM 686 C C . LEU A 1 85 ? 14.859 5.301 5.117 1 97.62 85 LEU A C 1
ATOM 688 O O . LEU A 1 85 ? 15.203 6.438 4.781 1 97.62 85 LEU A O 1
ATOM 692 N N . GLU A 1 86 ? 13.672 4.836 4.852 1 97.56 86 GLU A N 1
ATOM 693 C CA . GLU A 1 86 ? 12.672 5.609 4.113 1 97.56 86 GLU A CA 1
ATOM 694 C C . GLU A 1 86 ? 12.227 6.832 4.91 1 97.56 86 GLU A C 1
ATOM 696 O O . GLU A 1 86 ? 11.984 7.898 4.34 1 97.56 86 GLU A O 1
ATOM 701 N N . MET A 1 87 ? 12.086 6.637 6.254 1 96.94 87 MET A N 1
ATOM 702 C CA . MET A 1 87 ? 11.719 7.77 7.098 1 96.94 87 MET A CA 1
ATOM 703 C C . MET A 1 87 ? 12.797 8.844 7.074 1 96.94 87 MET A C 1
ATOM 705 O O . MET A 1 87 ? 12.5 10.031 6.938 1 96.94 87 MET A O 1
ATOM 709 N N . VAL A 1 88 ? 14.016 8.414 7.203 1 96.31 88 VAL A N 1
ATOM 710 C CA . VAL A 1 88 ? 15.133 9.359 7.223 1 96.31 88 VAL A CA 1
ATOM 711 C C . VAL A 1 88 ? 15.25 10.047 5.867 1 96.31 88 VAL A C 1
ATOM 713 O O . VAL A 1 88 ? 15.328 11.273 5.793 1 96.31 88 VAL A O 1
ATOM 716 N N . LEU A 1 89 ? 15.203 9.297 4.805 1 93.12 89 LEU A N 1
ATOM 717 C CA . LEU A 1 89 ? 15.367 9.844 3.463 1 93.12 89 LEU A CA 1
ATOM 718 C C . LEU A 1 89 ? 14.156 10.672 3.062 1 93.12 89 LEU A C 1
ATOM 720 O O . LEU A 1 89 ? 14.297 11.773 2.531 1 93.12 89 LEU A O 1
ATOM 724 N N . GLY A 1 90 ? 12.945 10.141 3.32 1 93.69 90 GLY A N 1
ATOM 725 C CA . GLY A 1 90 ? 11.719 10.82 2.918 1 93.69 90 GLY A CA 1
ATOM 726 C C . GLY A 1 90 ? 11.5 12.133 3.648 1 93.69 90 GLY A C 1
ATOM 727 O O . GLY A 1 90 ? 11.258 13.164 3.021 1 93.69 90 GLY A O 1
ATOM 728 N N . VAL A 1 91 ? 11.609 12.117 4.973 1 94.12 91 VAL A N 1
ATOM 729 C CA . VAL A 1 91 ? 11.43 13.328 5.766 1 94.12 91 VAL A CA 1
ATOM 730 C C . VAL A 1 91 ? 12.562 14.312 5.477 1 94.12 91 VAL A C 1
ATOM 732 O O . VAL A 1 91 ? 12.336 15.516 5.352 1 94.12 91 VAL A O 1
ATOM 735 N N . GLY A 1 92 ? 13.789 13.727 5.398 1 90.56 92 GLY A N 1
ATOM 736 C CA . GLY A 1 92 ? 14.922 14.578 5.055 1 90.56 92 GLY A CA 1
ATOM 737 C C . GLY A 1 92 ? 14.734 15.305 3.736 1 90.56 92 GLY A C 1
ATOM 738 O O . GLY A 1 92 ? 14.984 16.516 3.646 1 90.56 92 GLY A O 1
ATOM 739 N N . LEU A 1 93 ? 14.289 14.617 2.766 1 86.06 93 LEU A N 1
ATOM 740 C CA . LEU A 1 93 ? 14.055 15.219 1.454 1 86.06 93 LEU A CA 1
ATOM 741 C C . LEU A 1 93 ? 12.938 16.25 1.517 1 86.06 93 LEU A C 1
ATOM 743 O O . LEU A 1 93 ? 13 17.281 0.842 1 86.06 93 LEU A O 1
ATOM 747 N N . ALA A 1 94 ? 11.859 15.945 2.271 1 88.69 94 ALA A N 1
ATOM 748 C CA . ALA A 1 94 ? 10.75 16.891 2.424 1 88.69 94 ALA A CA 1
ATOM 749 C C . ALA A 1 94 ? 11.227 18.188 3.072 1 88.69 94 ALA A C 1
ATOM 751 O O . ALA A 1 94 ? 10.812 19.281 2.664 1 88.69 94 ALA A O 1
ATOM 752 N N . LEU A 1 95 ? 12.062 18.125 4.074 1 85.5 95 LEU A N 1
ATOM 753 C CA . LEU A 1 95 ? 12.562 19.297 4.781 1 85.5 95 LEU A CA 1
ATOM 754 C C . LEU A 1 95 ? 13.492 20.109 3.891 1 85.5 95 LEU A C 1
ATOM 756 O O . LEU A 1 95 ? 13.523 21.344 3.984 1 85.5 95 LEU A O 1
ATOM 760 N N . LEU A 1 96 ? 14.195 19.375 3.062 1 78.75 96 LEU A N 1
ATOM 761 C CA . LEU A 1 96 ? 15.133 20.047 2.168 1 78.75 96 LEU A CA 1
ATOM 762 C C . LEU A 1 96 ? 14.398 20.766 1.051 1 78.75 96 LEU A C 1
ATOM 764 O O . LEU A 1 96 ? 14.836 21.844 0.604 1 78.75 96 LEU A O 1
ATOM 768 N N . LEU A 1 97 ? 13.328 20.188 0.643 1 71.5 97 LEU A N 1
ATOM 769 C CA . LEU A 1 97 ? 12.641 20.734 -0.527 1 71.5 97 LEU A CA 1
ATOM 770 C C . LEU A 1 97 ? 11.547 21.703 -0.113 1 71.5 97 LEU A C 1
ATOM 772 O O . LEU A 1 97 ? 10.844 22.25 -0.965 1 71.5 97 LEU A O 1
ATOM 776 N N . ASP A 1 98 ? 11.203 21.812 1.143 1 64.19 98 ASP A N 1
ATOM 777 C CA . ASP A 1 98 ? 10.156 22.703 1.624 1 64.19 98 ASP A CA 1
ATOM 778 C C . ASP A 1 98 ? 10.391 24.125 1.122 1 64.19 98 ASP A C 1
ATOM 780 O O . ASP A 1 98 ? 9.492 24.969 1.188 1 64.19 98 ASP A O 1
ATOM 784 N N . ARG A 1 99 ? 11.578 24.266 0.445 1 56.66 99 ARG A N 1
ATOM 785 C CA . ARG A 1 99 ? 11.828 25.641 0.062 1 56.66 99 ARG A CA 1
ATOM 786 C C . ARG A 1 99 ? 11.156 25.984 -1.266 1 56.66 99 ARG A C 1
ATOM 788 O O . ARG A 1 99 ? 10.789 25.078 -2.023 1 56.66 99 ARG A O 1
ATOM 795 N N . ASN A 1 100 ? 10.414 27.078 -1.311 1 56.12 100 ASN A N 1
ATOM 796 C CA . ASN A 1 100 ? 9.766 27.656 -2.484 1 56.12 100 ASN A CA 1
ATOM 797 C C . ASN A 1 100 ? 10.617 27.469 -3.738 1 56.12 100 ASN A C 1
ATOM 799 O O . ASN A 1 100 ? 11.039 28.453 -4.352 1 56.12 100 ASN A O 1
ATOM 803 N N . ILE A 1 101 ? 11.266 26.344 -3.807 1 53.28 101 ILE A N 1
ATOM 804 C CA . ILE A 1 101 ? 12.109 26.188 -4.984 1 53.28 101 ILE A CA 1
ATOM 805 C C . ILE A 1 101 ? 11.234 26.047 -6.23 1 53.28 101 ILE A C 1
ATOM 807 O O . ILE A 1 101 ? 10.25 25.297 -6.223 1 53.28 101 ILE A O 1
ATOM 811 N N . LYS A 1 102 ? 11.516 26.922 -7.172 1 55.03 102 LYS A N 1
ATOM 812 C CA . LYS A 1 102 ? 10.969 26.875 -8.523 1 55.03 102 LYS A CA 1
ATOM 813 C C . LYS A 1 102 ? 11.25 25.531 -9.18 1 55.03 102 LYS A C 1
ATOM 815 O O . LYS A 1 102 ? 12.391 25.062 -9.188 1 55.03 102 LYS A O 1
ATOM 820 N N . GLY A 1 103 ? 10.344 24.547 -9.25 1 60.38 103 GLY A N 1
ATOM 821 C CA . GLY A 1 103 ? 10.492 23.234 -9.875 1 60.38 103 GLY A CA 1
ATOM 822 C C . GLY A 1 103 ? 10.094 22.094 -8.961 1 60.38 103 GLY A C 1
ATOM 823 O O . GLY A 1 103 ? 10.258 20.922 -9.32 1 60.38 103 GLY A O 1
ATOM 824 N N . MET A 1 104 ? 9.711 22.516 -7.898 1 63.81 104 MET A N 1
ATOM 825 C CA . MET A 1 104 ? 9.352 21.531 -6.883 1 63.81 104 MET A CA 1
ATOM 826 C C . MET A 1 104 ? 8.227 20.625 -7.371 1 63.81 104 MET A C 1
ATOM 828 O O . MET A 1 104 ? 8.203 19.438 -7.059 1 63.81 104 MET A O 1
ATOM 832 N N . ALA A 1 105 ? 7.48 21.266 -8.188 1 67.56 105 ALA A N 1
ATOM 833 C CA . ALA A 1 105 ? 6.387 20.453 -8.719 1 67.56 105 ALA A CA 1
ATOM 834 C C . ALA A 1 105 ? 6.918 19.328 -9.586 1 67.56 105 ALA A C 1
ATOM 836 O O . ALA A 1 105 ? 6.422 18.188 -9.508 1 67.56 105 ALA A O 1
ATOM 837 N N . MET A 1 106 ? 7.914 19.656 -10.352 1 72.25 106 MET A N 1
ATOM 838 C CA . MET A 1 106 ? 8.492 18.641 -11.227 1 72.25 106 MET A CA 1
ATOM 839 C C . MET A 1 106 ? 9.258 17.594 -10.414 1 72.25 106 MET A C 1
ATOM 841 O O . MET A 1 106 ? 9.164 16.406 -10.703 1 72.25 106 MET A O 1
ATOM 845 N N . LEU A 1 107 ? 9.93 18.078 -9.453 1 71.06 107 LEU A N 1
ATOM 846 C CA . LEU A 1 107 ? 10.703 17.156 -8.633 1 71.06 107 LEU A CA 1
ATOM 847 C C . LEU A 1 107 ? 9.789 16.219 -7.844 1 71.06 107 LEU A C 1
ATOM 849 O O . LEU A 1 107 ? 10.062 15.023 -7.719 1 71.06 107 LEU A O 1
ATOM 853 N N . ARG A 1 108 ? 8.695 16.75 -7.406 1 76.19 108 ARG A N 1
ATOM 854 C CA . ARG A 1 108 ? 7.715 15.953 -6.684 1 76.19 108 ARG A CA 1
ATOM 855 C C . ARG A 1 108 ? 7.148 14.852 -7.578 1 76.19 108 ARG A C 1
ATOM 857 O O . ARG A 1 108 ? 7.027 13.703 -7.152 1 76.19 108 ARG A O 1
ATOM 864 N N . THR A 1 109 ? 6.926 15.234 -8.781 1 76.88 109 THR A N 1
ATOM 865 C CA . THR A 1 109 ? 6.316 14.281 -9.703 1 76.88 109 THR A CA 1
ATOM 866 C C . THR A 1 109 ? 7.301 13.172 -10.07 1 76.88 109 THR A C 1
ATOM 868 O O . THR A 1 109 ? 6.926 12 -10.125 1 76.88 109 THR A O 1
ATOM 871 N N . VAL A 1 110 ? 8.508 13.562 -10.266 1 80.44 110 VAL A N 1
ATOM 872 C CA . VAL A 1 110 ? 9.531 12.594 -10.648 1 80.44 110 VAL A CA 1
ATOM 873 C C . VAL A 1 110 ? 9.797 11.633 -9.484 1 80.44 110 VAL A C 1
ATOM 875 O O . VAL A 1 110 ? 9.992 10.438 -9.695 1 80.44 110 VAL A O 1
ATOM 878 N N . PHE A 1 111 ? 9.727 12.18 -8.336 1 84.06 111 PHE A N 1
ATOM 879 C CA . PHE A 1 111 ? 10.07 11.383 -7.164 1 84.06 111 PHE A CA 1
ATOM 880 C C . PHE A 1 111 ? 8.969 10.375 -6.852 1 84.06 111 PHE A C 1
ATOM 882 O O . PHE A 1 111 ? 9.219 9.344 -6.227 1 84.06 111 PHE A O 1
ATOM 889 N N . ILE A 1 112 ? 7.781 10.641 -7.332 1 88.25 112 ILE A N 1
ATOM 890 C CA . ILE A 1 112 ? 6.656 9.781 -6.984 1 88.25 112 ILE A CA 1
ATOM 891 C C . ILE A 1 112 ? 6.527 8.656 -8.008 1 88.25 112 ILE A C 1
ATOM 893 O O . ILE A 1 112 ? 5.801 7.688 -7.789 1 88.25 112 ILE A O 1
ATOM 897 N N . LEU A 1 113 ? 7.336 8.617 -9.078 1 90.31 113 LEU A N 1
ATOM 898 C CA . LEU A 1 113 ? 7.203 7.711 -10.211 1 90.31 113 LEU A CA 1
ATOM 899 C C . LEU A 1 113 ? 7.414 6.262 -9.773 1 90.31 113 LEU A C 1
ATOM 901 O O . LEU A 1 113 ? 6.66 5.375 -10.172 1 90.31 113 LEU A O 1
ATOM 905 N N . PRO A 1 114 ? 8.406 6.0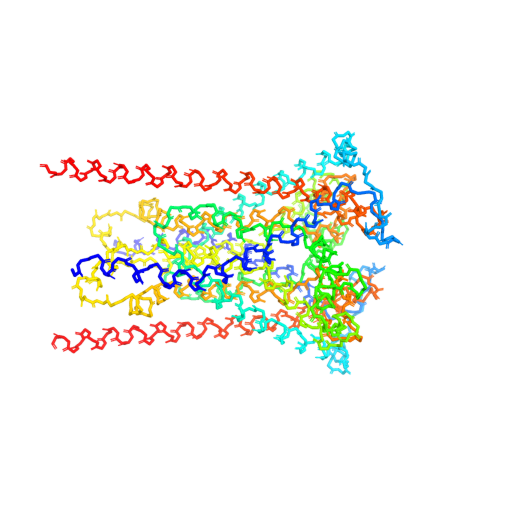12 -8.922 1 92.5 114 PRO A N 1
ATOM 906 C CA . PRO A 1 114 ? 8.68 4.617 -8.57 1 92.5 114 PRO A CA 1
ATOM 907 C C . PRO A 1 114 ? 7.473 3.916 -7.957 1 92.5 114 PRO A C 1
ATOM 909 O O . PRO A 1 114 ? 7.215 2.746 -8.258 1 92.5 114 PRO A O 1
ATOM 912 N N . MET A 1 115 ? 6.754 4.648 -7.18 1 92.75 115 MET A N 1
ATOM 913 C CA . MET A 1 115 ? 5.664 3.998 -6.461 1 92.75 115 MET A CA 1
ATOM 914 C C . MET A 1 115 ? 4.465 3.768 -7.375 1 92.75 115 MET A C 1
ATOM 916 O O . MET A 1 115 ? 3.516 3.078 -7.004 1 92.75 115 MET A O 1
ATOM 920 N N . MET A 1 116 ? 4.531 4.281 -8.602 1 92.56 116 MET A N 1
ATOM 921 C CA . MET A 1 116 ? 3.432 4.137 -9.555 1 92.56 116 MET A CA 1
ATOM 922 C C . MET A 1 116 ? 3.605 2.881 -10.398 1 92.56 116 MET A C 1
ATOM 924 O O . MET A 1 116 ? 2.68 2.465 -11.094 1 92.56 116 MET A O 1
ATOM 928 N N . ILE A 1 117 ? 4.727 2.258 -10.312 1 92.06 117 ILE A N 1
ATOM 929 C CA . ILE A 1 117 ? 5.031 1.078 -11.117 1 92.06 117 ILE A CA 1
ATOM 930 C C . ILE A 1 117 ? 4.473 -0.169 -10.438 1 92.06 117 ILE A C 1
ATOM 932 O O . ILE A 1 117 ? 4.57 -0.312 -9.211 1 92.06 117 ILE A O 1
ATOM 936 N N . ALA A 1 118 ? 3.871 -1.014 -11.227 1 90.19 118 ALA A N 1
ATOM 937 C CA . ALA A 1 118 ? 3.385 -2.281 -10.695 1 90.19 118 ALA A CA 1
ATOM 938 C C . ALA A 1 118 ? 4.512 -3.062 -10.023 1 90.19 118 ALA A C 1
ATOM 940 O O . ALA A 1 118 ? 5.605 -3.193 -10.586 1 90.19 118 ALA A O 1
ATOM 941 N N . PRO A 1 119 ? 4.238 -3.584 -8.875 1 91.75 119 PRO A N 1
ATOM 942 C CA . PRO A 1 119 ? 5.309 -4.23 -8.109 1 91.75 119 PRO A CA 1
ATOM 943 C C . PRO A 1 119 ? 5.945 -5.398 -8.852 1 91.75 119 PRO A C 1
ATOM 945 O O . PRO A 1 119 ? 7.148 -5.633 -8.734 1 91.75 119 PRO A O 1
ATOM 948 N N . ILE A 1 120 ? 5.18 -6.105 -9.617 1 89.81 120 ILE A N 1
ATOM 949 C CA . ILE A 1 120 ?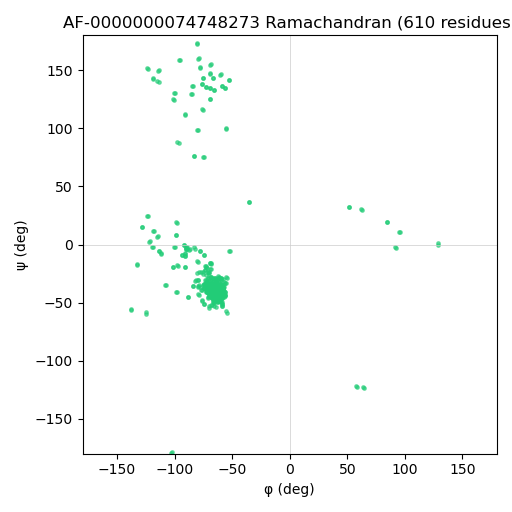 5.734 -7.242 -10.344 1 89.81 120 ILE A CA 1
ATOM 950 C C . ILE A 1 120 ? 6.793 -6.754 -11.336 1 89.81 120 ILE A C 1
ATOM 952 O O . ILE A 1 120 ? 7.824 -7.398 -11.516 1 89.81 120 ILE A O 1
ATOM 956 N N . VAL A 1 121 ? 6.508 -5.656 -11.961 1 89.88 121 VAL A N 1
ATOM 957 C CA . VAL A 1 121 ? 7.434 -5.109 -12.945 1 89.88 121 VAL A CA 1
ATOM 958 C C . VAL A 1 121 ? 8.664 -4.543 -12.242 1 89.88 121 VAL A C 1
ATOM 960 O O . VAL A 1 121 ? 9.781 -4.633 -12.758 1 89.88 121 VAL A O 1
ATOM 963 N N . VAL A 1 122 ? 8.438 -3.998 -11.062 1 92.81 122 VAL A N 1
ATOM 964 C CA . VAL A 1 122 ? 9.57 -3.535 -10.266 1 92.81 122 VAL A CA 1
ATOM 965 C C . VAL A 1 122 ? 10.5 -4.707 -9.961 1 92.81 122 VAL A C 1
ATOM 967 O O . VAL A 1 122 ? 11.719 -4.594 -10.102 1 92.81 122 VAL A O 1
ATOM 970 N N . GLY A 1 123 ? 9.875 -5.789 -9.555 1 93.31 123 GLY A N 1
ATOM 971 C CA . GLY A 1 123 ? 10.672 -6.977 -9.281 1 93.31 123 GLY A CA 1
ATOM 972 C C . GLY A 1 123 ? 11.469 -7.449 -10.477 1 93.31 123 GLY A C 1
ATOM 973 O O . GLY A 1 123 ? 12.648 -7.785 -10.352 1 93.31 123 GLY A O 1
ATOM 974 N N . LEU A 1 124 ? 10.883 -7.43 -11.602 1 89.5 124 LEU A N 1
ATOM 975 C CA . LEU A 1 124 ? 11.531 -7.883 -12.82 1 89.5 124 LEU A CA 1
ATOM 976 C C . LEU A 1 124 ? 12.68 -6.949 -13.203 1 89.5 124 LEU A C 1
ATOM 978 O O . LEU A 1 124 ? 13.766 -7.41 -13.562 1 89.5 124 LEU A O 1
ATOM 982 N N . MET A 1 125 ? 12.43 -5.684 -13.125 1 89.81 125 MET A N 1
ATOM 983 C CA . MET A 1 125 ? 13.438 -4.695 -13.492 1 89.81 125 MET A CA 1
ATOM 984 C C . MET A 1 125 ? 14.664 -4.805 -12.594 1 89.81 125 MET A C 1
ATOM 986 O O . MET A 1 125 ? 15.797 -4.805 -13.078 1 89.81 125 MET A O 1
ATOM 990 N N . TRP A 1 126 ? 14.445 -4.922 -11.375 1 93.94 126 TRP A N 1
ATOM 991 C CA . TRP A 1 126 ? 15.57 -4.992 -10.445 1 93.94 126 TRP A CA 1
ATOM 992 C C . TRP A 1 126 ? 16.297 -6.328 -10.57 1 93.94 126 TRP A C 1
ATOM 994 O O . TRP A 1 126 ? 17.516 -6.398 -10.391 1 93.94 126 TRP A O 1
ATOM 1004 N N . ARG A 1 127 ? 15.555 -7.379 -10.82 1 92.69 127 ARG A N 1
ATOM 1005 C CA . ARG A 1 127 ? 16.188 -8.672 -11.055 1 92.69 127 ARG A CA 1
ATOM 1006 C C . ARG A 1 127 ? 17.156 -8.602 -12.219 1 92.69 127 ARG A C 1
ATOM 1008 O O . ARG A 1 127 ? 18.25 -9.172 -12.156 1 92.69 127 ARG A O 1
ATOM 1015 N N . TYR A 1 128 ? 16.766 -7.918 -13.203 1 88.56 128 TYR A N 1
ATOM 1016 C CA . TYR A 1 128 ? 17.641 -7.762 -14.375 1 88.56 128 TYR A CA 1
ATOM 1017 C C . TYR A 1 128 ? 18.844 -6.891 -14.047 1 88.56 128 TYR A C 1
ATOM 1019 O O . TYR A 1 128 ? 19.953 -7.184 -14.477 1 88.56 128 TYR A O 1
ATOM 1027 N N . MET A 1 129 ? 18.609 -5.844 -13.383 1 91.44 129 MET A N 1
ATOM 1028 C CA . MET A 1 129 ? 19.703 -4.941 -13.023 1 91.44 129 MET A CA 1
ATOM 1029 C C . MET A 1 129 ? 20.719 -5.645 -12.133 1 91.44 129 MET A C 1
ATOM 1031 O O . MET A 1 129 ? 21.906 -5.328 -12.172 1 91.44 129 MET A O 1
ATOM 1035 N N . TYR A 1 130 ? 20.234 -6.656 -11.383 1 94.56 130 TYR A N 1
ATOM 1036 C CA . TYR A 1 130 ? 21.078 -7.387 -10.453 1 94.56 130 TYR A CA 1
ATOM 1037 C C . TYR A 1 130 ? 21.734 -8.586 -11.133 1 94.56 130 TYR A C 1
ATOM 1039 O O . TYR A 1 130 ? 22.516 -9.312 -10.516 1 94.56 130 TYR A O 1
ATOM 1047 N N . HIS A 1 131 ? 21.406 -8.797 -12.352 1 91.81 131 HIS A N 1
ATOM 1048 C CA . HIS A 1 131 ? 21.969 -9.945 -13.055 1 91.81 131 HIS A CA 1
ATOM 1049 C C . HIS A 1 131 ? 23.484 -9.961 -12.969 1 91.81 131 HIS A C 1
ATOM 1051 O O . HIS A 1 131 ? 24.125 -8.914 -13.086 1 91.81 131 HIS A O 1
ATOM 1057 N N . PRO A 1 132 ? 24.031 -11.078 -12.828 1 90.31 132 PRO A N 1
ATOM 1058 C CA . PRO A 1 132 ? 25.469 -11.164 -12.57 1 90.31 132 PRO A CA 1
ATOM 1059 C C . PRO A 1 132 ? 26.312 -10.758 -13.773 1 90.31 132 PRO A C 1
ATOM 1061 O O . PRO A 1 132 ? 27.406 -10.195 -13.609 1 90.31 132 PRO A O 1
ATOM 1064 N N . THR A 1 133 ? 25.875 -11.016 -14.969 1 86.38 133 THR A N 1
ATOM 1065 C CA . THR A 1 133 ? 26.734 -10.805 -16.141 1 86.38 133 THR A CA 1
ATOM 1066 C C . THR A 1 133 ? 26.25 -9.594 -16.938 1 86.38 133 THR A C 1
ATOM 1068 O O . THR A 1 133 ? 27.062 -8.781 -17.391 1 86.38 133 THR A O 1
ATOM 1071 N N . VAL A 1 134 ? 24.984 -9.398 -16.969 1 82.94 134 VAL A N 1
ATOM 1072 C CA . VAL A 1 134 ? 24.484 -8.383 -17.891 1 82.94 134 VAL A CA 1
ATOM 1073 C C . VAL A 1 134 ? 23.891 -7.219 -17.109 1 82.94 134 VAL A C 1
ATOM 1075 O O . VAL A 1 134 ? 23.562 -6.176 -17.672 1 82.94 134 VAL A O 1
ATOM 1078 N N . GLY A 1 135 ? 23.812 -7.348 -15.82 1 89.19 135 GLY A N 1
ATOM 1079 C CA . GLY A 1 135 ? 23.219 -6.309 -14.992 1 89.19 135 GLY A CA 1
ATOM 1080 C C . GLY A 1 135 ? 24.047 -5.043 -14.93 1 89.19 135 GLY A C 1
ATOM 1081 O O . GLY A 1 135 ? 25.281 -5.105 -14.938 1 89.19 135 GLY A O 1
ATOM 1082 N N . ILE A 1 136 ? 23.438 -3.957 -14.82 1 88.12 136 ILE A N 1
ATOM 1083 C CA . ILE A 1 136 ? 24.094 -2.656 -14.875 1 88.12 136 ILE A CA 1
ATOM 1084 C C . ILE A 1 136 ? 25.016 -2.5 -13.664 1 88.12 136 ILE A C 1
ATOM 1086 O O . ILE A 1 136 ? 26.078 -1.884 -13.758 1 88.12 136 ILE A O 1
ATOM 1090 N N . PHE A 1 137 ? 24.672 -3.035 -12.539 1 91.31 137 PHE A N 1
ATOM 1091 C CA . PHE A 1 137 ? 25.453 -2.844 -11.328 1 91.31 137 PHE A CA 1
ATOM 1092 C C . PHE A 1 137 ? 26.812 -3.543 -11.438 1 91.31 137 PHE A C 1
ATOM 1094 O O . PHE A 1 137 ? 27.844 -2.922 -11.227 1 91.31 137 PHE A O 1
ATOM 1101 N N . ASN A 1 138 ? 26.766 -4.777 -11.773 1 93.75 138 ASN A N 1
ATOM 1102 C CA . ASN A 1 138 ? 28.016 -5.516 -11.883 1 93.75 138 ASN A CA 1
ATOM 1103 C C . ASN A 1 138 ? 28.812 -5.09 -13.109 1 93.75 138 ASN A C 1
ATOM 1105 O O . ASN A 1 138 ? 30.047 -5.082 -13.078 1 93.75 138 ASN A O 1
ATOM 1109 N N . ARG A 1 139 ? 28.156 -4.691 -14.18 1 90.94 139 ARG A N 1
ATOM 1110 C CA . ARG A 1 139 ? 28.859 -4.172 -15.344 1 90.94 139 ARG A CA 1
ATOM 1111 C C . ARG A 1 139 ? 29.625 -2.895 -14.992 1 90.94 139 ARG A C 1
ATOM 1113 O O . ARG A 1 139 ? 30.766 -2.711 -15.414 1 90.94 139 ARG A O 1
ATOM 1120 N N . THR A 1 140 ? 28.969 -2.023 -14.289 1 90.94 140 THR A N 1
ATOM 1121 C CA . THR A 1 140 ? 29.609 -0.775 -13.875 1 90.94 140 THR A CA 1
ATOM 1122 C C . THR A 1 140 ? 30.781 -1.051 -12.945 1 90.94 140 THR A C 1
ATOM 1124 O O . THR A 1 140 ? 31.844 -0.425 -13.07 1 90.94 140 THR A O 1
ATOM 1127 N N . LEU A 1 141 ? 30.594 -1.95 -12.016 1 93.19 141 LEU A N 1
ATOM 1128 C CA . LEU A 1 141 ? 31.688 -2.32 -11.117 1 93.19 141 LEU A CA 1
ATOM 1129 C C . LEU A 1 141 ? 32.875 -2.877 -11.891 1 93.19 141 LEU A C 1
ATOM 1131 O O . LEU A 1 141 ? 34.031 -2.52 -11.617 1 93.19 141 LEU A O 1
ATOM 1135 N N . LYS A 1 142 ? 32.625 -3.711 -12.82 1 93.5 142 LYS A N 1
ATOM 1136 C CA . LYS A 1 142 ? 33.688 -4.312 -13.633 1 93.5 142 LYS A CA 1
ATOM 1137 C C . LYS A 1 142 ? 34.406 -3.252 -14.461 1 93.5 142 LYS A C 1
ATOM 1139 O O . LYS A 1 142 ? 35.625 -3.326 -14.648 1 93.5 142 LYS A O 1
ATOM 1144 N N . ASN A 1 143 ? 33.625 -2.312 -14.992 1 93.19 143 ASN A N 1
ATOM 1145 C CA . ASN A 1 143 ? 34.219 -1.228 -15.766 1 93.19 143 ASN A CA 1
ATOM 1146 C C . ASN A 1 143 ? 35.219 -0.414 -14.922 1 93.19 143 ASN A C 1
ATOM 1148 O O . ASN A 1 143 ? 36.156 0.15 -15.445 1 93.19 143 ASN A O 1
ATOM 1152 N N . PHE A 1 144 ? 34.938 -0.375 -13.688 1 94.19 144 PHE A N 1
ATOM 1153 C CA . PHE A 1 144 ? 35.812 0.367 -12.789 1 94.19 144 PHE A CA 1
ATOM 1154 C C . PHE A 1 144 ? 36.875 -0.543 -12.211 1 94.19 144 PHE A C 1
ATOM 1156 O O . PHE A 1 144 ? 37.719 -0.108 -11.398 1 94.19 144 PHE A O 1
ATOM 1163 N N . GLY A 1 145 ? 36.875 -1.772 -12.555 1 93.25 145 GLY A N 1
ATOM 1164 C CA . GLY A 1 145 ? 37.906 -2.697 -12.172 1 93.25 145 GLY A CA 1
ATOM 1165 C C . GLY A 1 145 ? 37.594 -3.494 -10.922 1 93.25 145 GLY A C 1
ATOM 1166 O O . GLY A 1 145 ? 38.469 -4.172 -10.375 1 93.25 145 GLY A O 1
ATOM 1167 N N . PHE A 1 146 ? 36.469 -3.43 -10.5 1 94.62 146 PHE A N 1
ATOM 1168 C CA . PHE A 1 146 ? 36.062 -4.16 -9.297 1 94.62 146 PHE A CA 1
ATOM 1169 C C . PHE A 1 146 ? 35.438 -5.488 -9.656 1 94.62 146 PHE A C 1
ATOM 1171 O O . PHE A 1 146 ? 35 -5.695 -10.797 1 94.62 146 PHE A O 1
ATOM 1178 N N . GLU A 1 147 ? 35.438 -6.387 -8.703 1 94.19 147 GLU A N 1
ATOM 1179 C CA . GLU A 1 147 ? 34.75 -7.66 -8.891 1 94.19 147 GLU A CA 1
ATOM 1180 C C . GLU A 1 147 ? 33.25 -7.504 -8.711 1 94.19 147 GLU A C 1
ATOM 1182 O O . GLU A 1 147 ? 32.781 -6.633 -7.973 1 94.19 147 GLU A O 1
ATOM 1187 N N . GLY A 1 148 ? 32.531 -8.406 -9.398 1 94 148 GLY A N 1
ATOM 1188 C CA . GLY A 1 148 ? 31.094 -8.383 -9.305 1 94 148 GLY A CA 1
ATOM 1189 C C . GLY A 1 148 ? 30.578 -8.805 -7.938 1 94 148 GLY A C 1
ATOM 1190 O O . GLY A 1 148 ? 31.25 -9.516 -7.203 1 94 148 GLY A O 1
ATOM 1191 N N . ILE A 1 149 ? 29.453 -8.336 -7.656 1 95.25 149 ILE A N 1
ATOM 1192 C CA . ILE A 1 149 ? 28.75 -8.672 -6.418 1 95.25 149 ILE A CA 1
ATOM 1193 C C . ILE A 1 149 ? 27.703 -9.742 -6.699 1 95.25 149 ILE A C 1
ATOM 1195 O O . ILE A 1 149 ? 27 -9.68 -7.707 1 95.25 149 ILE A O 1
ATOM 1199 N N . PRO A 1 150 ? 27.656 -10.828 -5.906 1 95.88 150 PRO A N 1
ATOM 1200 C CA . PRO A 1 150 ? 26.578 -11.812 -6.051 1 95.88 150 PRO A CA 1
ATOM 1201 C C . PRO A 1 150 ? 25.25 -11.328 -5.477 1 95.88 150 PRO A C 1
ATOM 1203 O O . PRO A 1 150 ? 24.781 -11.859 -4.473 1 95.88 150 PRO A O 1
ATOM 1206 N N . TRP A 1 151 ? 24.594 -10.492 -6.113 1 96.25 151 TRP A N 1
ATOM 1207 C CA . TRP A 1 151 ? 23.422 -9.766 -5.656 1 96.25 151 TRP A CA 1
ATOM 1208 C C . TRP A 1 151 ? 22.297 -10.727 -5.262 1 96.25 151 TRP A C 1
ATOM 1210 O O . TRP A 1 151 ? 21.594 -10.5 -4.277 1 96.25 151 TRP A O 1
ATOM 1220 N N . LEU A 1 152 ? 22.172 -11.812 -6.07 1 96.06 152 LEU A N 1
ATOM 1221 C CA . LEU A 1 152 ? 20.984 -12.641 -5.883 1 96.06 152 LEU A CA 1
ATOM 1222 C C . LEU A 1 152 ? 21.375 -14.078 -5.551 1 96.06 152 LEU A C 1
ATOM 1224 O O . LEU A 1 152 ? 20.516 -14.93 -5.344 1 96.06 152 LEU A O 1
ATOM 1228 N N . SER A 1 153 ? 22.703 -14.328 -5.43 1 95.06 153 SER A N 1
ATOM 1229 C CA . SER A 1 153 ? 23.156 -15.688 -5.176 1 95.06 153 SER A CA 1
ATOM 1230 C C . SER A 1 153 ? 23.75 -15.82 -3.775 1 95.06 153 SER A C 1
ATOM 1232 O O . SER A 1 153 ? 24.031 -16.922 -3.314 1 95.06 153 SER A O 1
ATOM 1234 N N . ASP A 1 154 ? 23.891 -14.672 -3.176 1 96.88 154 ASP A N 1
ATOM 1235 C CA . ASP A 1 154 ? 24.375 -14.625 -1.805 1 96.88 154 ASP A CA 1
ATOM 1236 C C . ASP A 1 154 ? 23.312 -14.117 -0.847 1 96.88 154 ASP A C 1
ATOM 1238 O O . ASP A 1 154 ? 22.578 -13.172 -1.166 1 96.88 154 ASP A O 1
ATOM 1242 N N . SER A 1 155 ? 23.234 -14.742 0.372 1 96.75 155 SER A N 1
ATOM 1243 C CA . SER A 1 155 ? 22.188 -14.445 1.333 1 96.75 155 SER A CA 1
ATOM 1244 C C . SER A 1 155 ? 22.234 -12.984 1.769 1 96.75 155 SER A C 1
ATOM 1246 O O . SER A 1 155 ? 21.203 -12.305 1.793 1 96.75 155 SER A O 1
ATOM 1248 N N . THR A 1 156 ? 23.375 -12.516 2.092 1 97 156 THR A N 1
ATOM 1249 C CA . THR A 1 156 ? 23.516 -11.148 2.584 1 97 156 THR A CA 1
ATOM 1250 C C . THR A 1 156 ? 23.219 -10.141 1.479 1 97 156 THR A C 1
ATOM 1252 O O . THR A 1 156 ? 22.469 -9.188 1.689 1 97 156 THR A O 1
ATOM 1255 N N . TRP A 1 157 ? 23.75 -10.375 0.329 1 97.06 157 TRP A N 1
ATOM 1256 C CA . TRP A 1 157 ? 23.578 -9.43 -0.772 1 97.06 157 TRP A CA 1
ATOM 1257 C C . TRP A 1 157 ? 22.156 -9.461 -1.307 1 97.06 157 TRP A C 1
ATOM 1259 O O . TRP A 1 157 ? 21.625 -8.43 -1.747 1 97.06 157 TRP A O 1
ATOM 1269 N N . SER A 1 158 ? 21.578 -10.656 -1.246 1 97.94 158 SER A N 1
ATOM 1270 C CA . SER A 1 158 ? 20.188 -10.742 -1.673 1 97.94 158 SER A CA 1
ATOM 1271 C C . SER A 1 158 ? 19.281 -9.914 -0.772 1 97.94 158 SER A C 1
ATOM 1273 O O . SER A 1 158 ? 18.344 -9.273 -1.25 1 97.94 158 SER A O 1
ATOM 1275 N N . PHE A 1 159 ? 19.609 -9.969 0.518 1 98.25 159 PHE A N 1
ATOM 1276 C CA . PHE A 1 159 ? 18.844 -9.156 1.463 1 98.25 159 PHE A CA 1
ATOM 1277 C C . PHE A 1 159 ? 19.047 -7.668 1.186 1 98.25 159 PHE A C 1
ATOM 1279 O O . PHE A 1 159 ? 18.094 -6.895 1.168 1 98.25 159 PHE A O 1
ATOM 1286 N N . ILE A 1 160 ? 20.219 -7.27 0.917 1 98 160 ILE A N 1
ATOM 1287 C CA . ILE A 1 160 ? 20.531 -5.883 0.605 1 98 160 ILE A CA 1
ATOM 1288 C C . ILE A 1 160 ? 19.844 -5.473 -0.69 1 98 160 ILE A C 1
ATOM 1290 O O . ILE A 1 160 ? 19.344 -4.352 -0.805 1 98 160 ILE A O 1
ATOM 1294 N N . ALA A 1 161 ? 19.797 -6.398 -1.634 1 97.62 161 ALA A N 1
ATOM 1295 C CA . ALA A 1 161 ? 19.172 -6.137 -2.93 1 97.62 161 ALA A CA 1
ATOM 1296 C C . ALA A 1 161 ? 17.688 -5.797 -2.771 1 97.62 161 ALA A C 1
ATOM 1298 O O . ALA A 1 161 ? 17.203 -4.832 -3.365 1 97.62 161 ALA A O 1
ATOM 1299 N N . ILE A 1 162 ? 16.969 -6.574 -1.919 1 98 162 ILE A N 1
ATOM 1300 C CA . ILE A 1 162 ? 15.547 -6.312 -1.762 1 98 162 ILE A CA 1
ATOM 1301 C C . ILE A 1 162 ? 15.344 -5.031 -0.953 1 98 162 ILE A C 1
ATOM 1303 O O . ILE A 1 162 ? 14.375 -4.301 -1.172 1 98 162 ILE A O 1
ATOM 1307 N N . VAL A 1 163 ? 16.25 -4.699 -0.035 1 98.31 163 VAL A N 1
ATOM 1308 C CA . VAL A 1 163 ? 16.172 -3.473 0.749 1 98.31 163 VAL A CA 1
ATOM 1309 C C . VAL A 1 163 ? 16.312 -2.262 -0.172 1 98.31 163 VAL A C 1
ATOM 1311 O O . VAL A 1 163 ? 15.523 -1.323 -0.099 1 98.31 163 VAL A O 1
ATOM 1314 N N . ILE A 1 164 ? 17.25 -2.324 -1.068 1 96.94 164 ILE A N 1
ATOM 1315 C CA . ILE A 1 164 ? 17.516 -1.214 -1.978 1 96.94 164 ILE A CA 1
ATOM 1316 C C . ILE A 1 164 ? 16.297 -0.987 -2.877 1 96.94 164 ILE A C 1
ATOM 1318 O O . ILE A 1 164 ? 15.852 0.148 -3.053 1 96.94 164 ILE A O 1
ATOM 1322 N N . ALA A 1 165 ? 15.805 -2.066 -3.439 1 96.38 165 ALA A N 1
ATOM 1323 C CA . ALA A 1 165 ? 14.656 -1.968 -4.328 1 96.38 165 ALA A CA 1
ATOM 1324 C C . ALA A 1 165 ? 13.445 -1.378 -3.598 1 96.38 165 ALA A C 1
ATOM 1326 O O . ALA A 1 165 ? 12.734 -0.532 -4.145 1 96.38 165 ALA A O 1
ATOM 1327 N N . ASP A 1 166 ? 13.219 -1.814 -2.355 1 97.81 166 ASP A N 1
ATOM 1328 C CA . ASP A 1 166 ? 12.078 -1.352 -1.57 1 97.81 166 ASP A CA 1
ATOM 1329 C C . ASP A 1 166 ? 12.227 0.126 -1.214 1 97.81 166 ASP A C 1
ATOM 1331 O O . ASP A 1 166 ? 11.273 0.897 -1.349 1 97.81 166 ASP A O 1
ATOM 1335 N N . VAL A 1 167 ? 13.398 0.51 -0.769 1 96.94 167 VAL A N 1
ATOM 1336 C CA . VAL A 1 167 ? 13.648 1.899 -0.399 1 96.94 167 VAL A CA 1
ATOM 1337 C C . VAL A 1 167 ? 13.461 2.799 -1.619 1 96.94 167 VAL A C 1
ATOM 1339 O O . VAL A 1 167 ? 12.883 3.883 -1.517 1 96.94 167 VAL A O 1
ATOM 1342 N N . TRP A 1 168 ? 13.961 2.318 -2.723 1 95.06 168 TRP A N 1
ATOM 1343 C CA . TRP A 1 168 ? 13.797 3.051 -3.975 1 95.06 168 TRP A CA 1
ATOM 1344 C C . TRP A 1 168 ? 12.32 3.252 -4.297 1 95.06 168 TRP A C 1
ATOM 1346 O O . TRP A 1 168 ? 11.898 4.355 -4.656 1 95.06 168 TRP A O 1
ATOM 1356 N N . GLN A 1 169 ? 11.57 2.299 -4.137 1 95.62 169 GLN A N 1
ATOM 1357 C CA . GLN A 1 169 ? 10.18 2.316 -4.598 1 95.62 169 GLN A CA 1
ATOM 1358 C C . GLN A 1 169 ? 9.289 3.084 -3.625 1 95.62 169 GLN A C 1
ATOM 1360 O O . GLN A 1 169 ? 8.328 3.727 -4.039 1 95.62 169 GLN A O 1
ATOM 1365 N N . TRP A 1 170 ? 9.609 3.1 -2.268 1 96.75 170 TRP A N 1
ATOM 1366 C CA . TRP A 1 170 ? 8.586 3.51 -1.312 1 96.75 170 TRP A CA 1
ATOM 1367 C C . TRP A 1 170 ? 9.031 4.742 -0.533 1 96.75 170 TRP A C 1
ATOM 1369 O O . TRP A 1 170 ? 8.258 5.301 0.25 1 96.75 170 TRP A O 1
ATOM 1379 N N . THR A 1 171 ? 10.25 5.254 -0.763 1 95.38 171 THR A N 1
ATOM 1380 C CA . THR A 1 171 ? 10.672 6.5 -0.135 1 95.38 171 THR A CA 1
ATOM 1381 C C . THR A 1 171 ? 9.742 7.641 -0.513 1 95.38 171 THR A C 1
ATOM 1383 O O . THR A 1 171 ? 9.438 8.508 0.315 1 95.38 171 THR A O 1
ATOM 1386 N N . PRO A 1 172 ? 9.266 7.625 -1.752 1 93.31 172 PRO A N 1
ATOM 1387 C CA . PRO A 1 172 ? 8.359 8.703 -2.154 1 93.31 172 PRO A CA 1
ATOM 1388 C C . PRO A 1 172 ? 7.094 8.758 -1.299 1 93.31 172 PRO A C 1
ATOM 1390 O O . PRO A 1 172 ? 6.52 9.836 -1.107 1 93.31 172 PRO A O 1
ATOM 1393 N N . PHE A 1 173 ? 6.656 7.652 -0.764 1 95.69 173 PHE A N 1
ATOM 1394 C CA . PHE A 1 173 ? 5.488 7.598 0.105 1 95.69 173 PHE A CA 1
ATOM 1395 C C . PHE A 1 173 ? 5.676 8.492 1.324 1 95.69 173 PHE A C 1
ATOM 1397 O O . PHE A 1 173 ? 4.812 9.312 1.638 1 95.69 173 PHE A O 1
ATOM 1404 N N . ILE A 1 174 ? 6.781 8.336 2.002 1 96.25 174 ILE A N 1
ATOM 1405 C CA . ILE A 1 174 ? 7.09 9.133 3.189 1 96.25 174 ILE A CA 1
ATOM 1406 C C . ILE A 1 174 ? 7.344 10.578 2.789 1 96.25 174 ILE A C 1
ATOM 1408 O O . ILE A 1 174 ? 6.887 11.508 3.465 1 96.25 174 ILE A O 1
ATOM 1412 N N . PHE A 1 175 ? 8 10.773 1.72 1 92.81 175 PHE A N 1
ATOM 1413 C CA . PHE A 1 175 ? 8.367 12.102 1.242 1 92.81 175 PHE A CA 1
ATOM 1414 C C . PHE A 1 175 ? 7.121 12.953 1.008 1 92.81 175 PHE A C 1
ATOM 1416 O O . PHE A 1 175 ? 7.012 14.062 1.538 1 92.81 175 PHE A O 1
ATOM 1423 N N . ILE A 1 176 ? 6.16 12.398 0.29 1 90.56 176 ILE A N 1
ATOM 1424 C CA . ILE A 1 176 ? 5.02 13.203 -0.133 1 90.56 176 ILE A CA 1
ATOM 1425 C C . ILE A 1 176 ? 4.102 13.461 1.06 1 90.56 176 ILE A C 1
ATOM 1427 O O . ILE A 1 176 ? 3.494 14.531 1.163 1 90.56 176 ILE A O 1
ATOM 1431 N N . LEU A 1 177 ? 3.986 12.539 1.956 1 94.19 177 LEU A N 1
ATOM 1432 C CA . LEU A 1 177 ? 3.168 12.758 3.145 1 94.19 177 LEU A CA 1
ATOM 1433 C C . LEU A 1 177 ? 3.824 13.773 4.078 1 94.19 177 LEU A C 1
ATOM 1435 O O . LEU A 1 177 ? 3.145 14.625 4.652 1 94.19 177 LEU A O 1
ATOM 1439 N N . ALA A 1 178 ? 5.117 13.664 4.219 1 93.62 178 ALA A N 1
ATOM 1440 C CA . ALA A 1 178 ? 5.844 14.633 5.031 1 93.62 178 ALA A CA 1
ATOM 1441 C C . ALA A 1 178 ? 5.723 16.047 4.445 1 93.62 178 ALA A C 1
ATOM 1443 O O . ALA A 1 178 ? 5.52 17.016 5.176 1 93.62 178 ALA A O 1
ATOM 1444 N N . LEU A 1 179 ? 5.84 16.094 3.182 1 88.81 179 LEU A N 1
ATOM 1445 C CA . LEU A 1 179 ? 5.711 17.375 2.504 1 88.81 179 LEU A CA 1
ATOM 1446 C C . LEU A 1 179 ? 4.316 17.953 2.699 1 88.81 179 LEU A C 1
ATOM 1448 O O . LEU A 1 179 ? 4.164 19.156 2.961 1 88.81 179 LEU A O 1
ATOM 1452 N N . ALA A 1 180 ? 3.34 17.125 2.52 1 87.81 180 ALA A N 1
ATOM 1453 C CA . ALA A 1 180 ? 1.961 17.562 2.717 1 87.81 180 ALA A CA 1
ATOM 1454 C C . ALA A 1 180 ? 1.732 18.016 4.152 1 87.81 180 ALA A C 1
ATOM 1456 O O . ALA A 1 180 ? 1.047 19.016 4.391 1 87.81 180 ALA A O 1
ATOM 1457 N N . ALA A 1 181 ? 2.262 17.266 5.086 1 89.69 181 ALA A N 1
ATOM 1458 C CA . ALA A 1 181 ? 2.152 17.656 6.492 1 89.69 181 ALA A CA 1
ATOM 1459 C C . ALA A 1 181 ? 2.795 19.016 6.742 1 89.69 181 ALA A C 1
ATOM 1461 O O . ALA A 1 181 ? 2.25 19.844 7.48 1 89.69 181 ALA A O 1
ATOM 1462 N N . MET A 1 182 ? 3.883 19.234 6.164 1 87.12 182 MET A N 1
ATOM 1463 C CA . MET A 1 182 ? 4.594 20.5 6.312 1 87.12 182 MET A CA 1
ATOM 1464 C C . MET A 1 182 ? 3.783 21.656 5.73 1 87.12 182 MET A C 1
ATOM 1466 O O . MET A 1 182 ? 3.756 22.734 6.301 1 87.12 182 MET A O 1
ATOM 1470 N N . GLN A 1 183 ? 3.145 21.359 4.668 1 82.88 183 GLN A N 1
ATOM 1471 C CA . GLN A 1 183 ? 2.367 22.375 3.982 1 82.88 183 GLN A CA 1
ATOM 1472 C C . GLN A 1 183 ? 1.103 22.734 4.766 1 82.88 183 GLN A C 1
ATOM 1474 O O . GLN A 1 183 ? 0.5 23.781 4.547 1 82.88 183 GLN A O 1
ATOM 1479 N N . SER A 1 184 ? 0.717 21.875 5.617 1 81.62 184 SER A N 1
ATOM 1480 C CA . SER A 1 184 ? -0.493 22.109 6.402 1 81.62 184 SER A CA 1
ATOM 1481 C C . SER A 1 184 ? -0.192 22.906 7.664 1 81.62 184 SER A C 1
ATOM 1483 O O . SER A 1 184 ? -1.109 23.328 8.367 1 81.62 184 SER A O 1
ATOM 1485 N N . LEU A 1 185 ? 1.095 23.188 7.902 1 81.56 185 LEU A N 1
ATOM 1486 C CA . LEU A 1 185 ? 1.478 23.906 9.117 1 81.56 185 LEU A CA 1
ATOM 1487 C C . LEU A 1 185 ? 1.134 25.391 9.008 1 81.56 185 LEU A C 1
ATOM 1489 O O . LEU A 1 185 ? 1.271 25.984 7.934 1 81.56 185 LEU A O 1
ATOM 1493 N N . PRO A 1 186 ? 0.73 25.891 10.141 1 78 186 PRO A N 1
ATOM 1494 C CA . PRO A 1 186 ? 0.45 27.328 10.125 1 78 186 PRO A CA 1
ATOM 1495 C C . PRO A 1 186 ? 1.704 28.172 9.898 1 78 186 PRO A C 1
ATOM 1497 O O . PRO A 1 186 ? 2.725 27.953 10.555 1 78 186 PRO A O 1
ATOM 1500 N N . ARG A 1 187 ? 1.578 29.062 9.047 1 76.69 187 ARG A N 1
ATOM 1501 C CA . ARG A 1 187 ? 2.688 29.953 8.734 1 76.69 187 ARG A CA 1
ATOM 1502 C C . ARG A 1 187 ? 2.994 30.875 9.914 1 76.69 187 ARG A C 1
ATOM 1504 O O . ARG A 1 187 ? 4.133 31.312 10.086 1 76.69 187 ARG A O 1
ATOM 1511 N N . SER A 1 188 ? 1.963 31.094 10.633 1 78 188 SER A N 1
ATOM 1512 C CA . SER A 1 188 ? 2.111 32 11.766 1 78 188 SER A CA 1
ATOM 1513 C C . SER A 1 188 ? 3.125 31.469 12.773 1 78 188 SER A C 1
ATOM 1515 O O . SER A 1 188 ? 3.908 32.219 13.344 1 78 188 SER A O 1
ATOM 1517 N N . ALA A 1 189 ? 3.066 30.203 12.922 1 77.25 189 ALA A N 1
ATOM 1518 C CA . ALA A 1 189 ? 4.008 29.594 13.859 1 77.25 189 ALA A CA 1
ATOM 1519 C C . ALA A 1 189 ? 5.441 29.719 13.352 1 77.25 189 ALA A C 1
ATOM 1521 O O . ALA A 1 189 ? 6.367 29.969 14.133 1 77.25 189 ALA A O 1
ATOM 1522 N N . LEU A 1 190 ? 5.566 29.688 12.102 1 78.69 190 LEU A N 1
ATOM 1523 C CA . LEU A 1 190 ? 6.895 29.766 11.508 1 78.69 190 LEU A CA 1
ATOM 1524 C C . LEU A 1 190 ? 7.387 31.203 11.477 1 78.69 190 LEU A C 1
ATOM 1526 O O . LEU A 1 190 ? 8.57 31.469 11.711 1 78.69 190 LEU A O 1
ATOM 1530 N N . GLU A 1 191 ? 6.5 32.031 11.25 1 82.12 191 GLU A N 1
ATOM 1531 C CA . GLU A 1 191 ? 6.828 33.469 11.273 1 82.12 191 GLU A CA 1
ATOM 1532 C C . GLU A 1 191 ? 7.207 33.938 12.68 1 82.12 191 GLU A C 1
ATOM 1534 O O . GLU A 1 191 ? 8.148 34.719 12.844 1 82.12 191 GLU A O 1
ATOM 1539 N N . ALA A 1 192 ? 6.461 33.438 13.578 1 82.06 192 ALA A N 1
ATOM 1540 C CA . ALA A 1 192 ? 6.754 33.781 14.969 1 82.06 192 ALA A CA 1
ATOM 1541 C C . ALA A 1 192 ? 8.148 33.312 15.367 1 82.06 192 ALA A C 1
ATOM 1543 O O . ALA A 1 192 ? 8.875 34 16.078 1 82.06 192 ALA A O 1
ATOM 1544 N N . ALA A 1 193 ? 8.508 32.219 14.875 1 84.19 193 ALA A N 1
ATOM 1545 C CA . ALA A 1 193 ? 9.828 31.672 15.172 1 84.19 193 ALA A CA 1
ATOM 1546 C C . ALA A 1 193 ? 10.922 32.5 14.5 1 84.19 193 ALA A C 1
ATOM 1548 O O . ALA A 1 193 ? 12.008 32.688 15.07 1 84.19 193 ALA A O 1
ATOM 1549 N N . GLU A 1 194 ? 10.594 32.969 13.367 1 85.25 194 GLU A N 1
ATOM 1550 C CA . GLU A 1 194 ? 11.547 33.812 12.656 1 85.25 194 GLU A CA 1
ATOM 1551 C C . GLU A 1 194 ? 11.758 35.156 13.383 1 85.25 194 GLU A C 1
ATOM 1553 O O . GLU A 1 194 ? 12.883 35.656 13.453 1 85.25 194 GLU A O 1
ATOM 1558 N N . ILE A 1 195 ? 10.719 35.594 13.875 1 88.44 195 ILE A N 1
ATOM 1559 C CA . ILE A 1 195 ? 10.781 36.844 14.625 1 88.44 195 ILE A CA 1
ATOM 1560 C C . ILE A 1 195 ? 11.594 36.656 15.898 1 88.44 195 ILE A C 1
ATOM 1562 O O . ILE A 1 195 ? 12.352 37.531 16.297 1 88.44 195 ILE A O 1
ATOM 1566 N N . ASP A 1 196 ? 11.594 35.469 16.438 1 89.5 196 ASP A N 1
ATOM 1567 C CA . ASP A 1 196 ? 12.328 35.125 17.656 1 89.5 196 ASP A CA 1
ATOM 1568 C C . ASP A 1 196 ? 13.781 34.812 17.359 1 89.5 196 ASP A C 1
ATOM 1570 O O . ASP A 1 196 ? 14.578 34.562 18.266 1 89.5 196 ASP A O 1
ATOM 1574 N N . GLY A 1 197 ? 14.141 34.812 16.141 1 88.44 197 GLY A N 1
ATOM 1575 C CA . GLY A 1 197 ? 15.523 34.625 15.727 1 88.44 197 GLY A CA 1
ATOM 1576 C C . GLY A 1 197 ? 15.922 33.188 15.617 1 88.44 197 GLY A C 1
ATOM 1577 O O . GLY A 1 197 ? 17.109 32.844 15.703 1 88.44 197 GLY A O 1
ATOM 1578 N N . ALA A 1 198 ? 14.938 32.375 15.508 1 88.56 198 ALA A N 1
ATOM 1579 C CA . ALA A 1 198 ? 15.242 30.953 15.391 1 88.56 198 ALA A CA 1
ATOM 1580 C C . ALA A 1 198 ? 15.891 30.641 14.039 1 88.56 198 ALA A C 1
ATOM 1582 O O . ALA A 1 198 ? 15.484 31.188 13.016 1 88.56 198 ALA A O 1
ATOM 1583 N N . ASN A 1 199 ? 16.984 29.812 14.133 1 89 199 ASN A N 1
ATOM 1584 C CA . ASN A 1 199 ? 17.594 29.391 12.875 1 89 199 ASN A CA 1
ATOM 1585 C C . ASN A 1 199 ? 16.828 28.25 12.234 1 89 199 ASN A C 1
ATOM 1587 O O . ASN A 1 199 ? 15.859 27.75 12.812 1 89 199 ASN A O 1
ATOM 1591 N N . GLU A 1 200 ? 17.188 27.859 11.039 1 85.19 200 GLU A N 1
ATOM 1592 C CA . GLU A 1 200 ? 16.438 26.875 10.266 1 85.19 200 GLU A CA 1
ATOM 1593 C C . GLU A 1 200 ? 16.422 25.516 10.961 1 85.19 200 GLU A C 1
ATOM 1595 O O . GLU A 1 200 ? 15.414 24.812 10.953 1 85.19 200 GLU A O 1
ATOM 1600 N N . TRP A 1 201 ? 17.531 25.188 11.516 1 88 201 TRP A N 1
ATOM 1601 C CA . TRP A 1 201 ? 17.625 23.906 12.211 1 88 201 TRP A CA 1
ATOM 1602 C C . TRP A 1 201 ? 16.734 23.906 13.453 1 88 201 TRP A C 1
ATOM 1604 O O . TRP A 1 201 ? 16.109 22.891 13.766 1 88 201 TRP A O 1
ATOM 1614 N N . GLN A 1 202 ? 16.703 25.031 14.117 1 88.81 202 GLN A N 1
ATOM 1615 C CA . GLN A 1 202 ? 15.852 25.172 15.289 1 88.81 202 GLN A CA 1
ATOM 1616 C C . GLN A 1 202 ? 14.375 25.094 14.906 1 88.81 202 GLN A C 1
ATOM 1618 O O . GLN A 1 202 ? 13.578 24.469 15.609 1 88.81 202 GLN A O 1
ATOM 1623 N N . LYS A 1 203 ? 14.055 25.719 13.805 1 88.5 203 LYS A N 1
ATOM 1624 C CA . LYS A 1 203 ? 12.672 25.672 13.32 1 88.5 203 LYS A CA 1
ATOM 1625 C C . LYS A 1 203 ? 12.25 24.25 12.992 1 88.5 203 LYS A C 1
ATOM 1627 O O . LYS A 1 203 ? 11.125 23.844 13.289 1 88.5 203 LYS A O 1
ATOM 1632 N N . ILE A 1 204 ? 13.211 23.531 12.391 1 88.81 204 ILE A N 1
ATOM 1633 C CA . ILE A 1 204 ? 12.922 22.156 11.977 1 88.81 204 ILE A CA 1
ATOM 1634 C C . ILE A 1 204 ? 12.695 21.281 13.203 1 88.81 204 ILE A C 1
ATOM 1636 O O . ILE A 1 204 ? 11.672 20.594 13.297 1 88.81 204 ILE A O 1
ATOM 1640 N N . VAL A 1 205 ? 13.523 21.328 14.156 1 89.12 205 VAL A N 1
ATOM 1641 C CA . VAL A 1 205 ? 13.531 20.375 15.273 1 89.12 205 VAL A CA 1
ATOM 1642 C C . VAL A 1 205 ? 12.5 20.812 16.312 1 89.12 205 VAL A C 1
ATOM 1644 O O . VAL A 1 205 ? 11.844 19.969 16.938 1 89.12 205 VAL A O 1
ATOM 1647 N N . MET A 1 206 ? 12.25 22.156 16.453 1 87.69 206 MET A N 1
ATOM 1648 C CA . MET A 1 206 ? 11.438 22.625 17.562 1 87.69 206 MET A CA 1
ATOM 1649 C C . MET A 1 206 ? 10.016 22.938 17.109 1 87.69 206 MET A C 1
ATOM 1651 O O . MET A 1 206 ? 9.102 23 17.922 1 87.69 206 MET A O 1
ATOM 1655 N N . ILE A 1 207 ? 9.828 23.125 15.844 1 86.19 207 ILE A N 1
ATOM 1656 C CA . ILE A 1 207 ? 8.508 23.562 15.406 1 86.19 207 ILE A CA 1
ATOM 1657 C C . ILE A 1 207 ? 7.961 22.609 14.352 1 86.19 207 ILE A C 1
ATOM 1659 O O . ILE A 1 207 ? 6.965 21.922 14.594 1 86.19 207 ILE A O 1
ATOM 1663 N N . LYS A 1 208 ? 8.68 22.438 13.258 1 88.69 208 LYS A N 1
ATOM 1664 C CA . LYS A 1 208 ? 8.148 21.688 12.125 1 88.69 208 LYS A CA 1
ATOM 1665 C C . LYS A 1 208 ? 7.938 20.219 12.492 1 88.69 208 LYS A C 1
ATOM 1667 O O . LYS A 1 208 ? 6.824 19.703 12.391 1 88.69 208 LYS A O 1
ATOM 1672 N N . LEU A 1 209 ? 8.992 19.609 13.008 1 90.31 209 LEU A N 1
ATOM 1673 C CA . LEU A 1 209 ? 8.93 18.172 13.281 1 90.31 209 LEU A CA 1
ATOM 1674 C C . LEU A 1 209 ? 7.898 17.859 14.359 1 90.31 209 LEU A C 1
ATOM 1676 O O . LEU A 1 209 ? 7.062 16.969 14.188 1 90.31 209 LEU A O 1
ATOM 1680 N N . PRO A 1 210 ? 7.883 18.641 15.398 1 87.19 210 PRO A N 1
ATOM 1681 C CA . PRO A 1 210 ? 6.875 18.375 16.422 1 87.19 210 PRO A CA 1
ATOM 1682 C C . PRO A 1 210 ? 5.445 18.578 15.914 1 87.19 210 PRO A C 1
ATOM 1684 O O . PRO A 1 210 ? 4.555 17.797 16.266 1 87.19 210 PRO A O 1
ATOM 1687 N N . LEU A 1 211 ? 5.25 19.594 15.141 1 85.06 211 LEU A N 1
ATOM 1688 C CA . LEU A 1 211 ? 3.91 19.859 14.633 1 85.06 211 LEU A CA 1
ATOM 1689 C C . LEU A 1 211 ? 3.506 18.828 13.594 1 85.06 211 LEU A C 1
ATOM 1691 O O . LEU A 1 211 ? 2.32 18.516 13.438 1 85.06 211 LEU A O 1
ATOM 1695 N N . MET A 1 212 ? 4.512 18.188 12.961 1 90.69 212 MET A N 1
ATOM 1696 C CA . MET A 1 212 ? 4.246 17.188 11.93 1 90.69 212 MET A CA 1
ATOM 1697 C C . MET A 1 212 ? 4.148 15.797 12.531 1 90.69 212 MET A C 1
ATOM 1699 O O . MET A 1 212 ? 3.74 14.852 11.859 1 90.69 212 MET A O 1
ATOM 1703 N N . MET A 1 213 ? 4.449 15.641 13.766 1 90 213 MET A N 1
ATOM 1704 C CA . MET A 1 213 ? 4.66 14.344 14.391 1 90 213 MET A CA 1
ATOM 1705 C C . MET A 1 213 ? 3.418 13.469 14.266 1 90 213 MET A C 1
ATOM 1707 O O . MET A 1 213 ? 3.523 12.273 13.984 1 90 213 MET A O 1
ATOM 1711 N N . PRO A 1 214 ? 2.211 14 14.422 1 86.75 214 PRO A N 1
ATOM 1712 C CA . PRO A 1 214 ? 1.042 13.133 14.281 1 86.75 214 PRO A CA 1
ATOM 1713 C C . PRO A 1 214 ? 0.951 12.492 12.898 1 86.75 214 PRO A C 1
ATOM 1715 O O . PRO A 1 214 ? 0.653 11.297 12.789 1 86.75 214 PRO A O 1
ATOM 1718 N N . VAL A 1 215 ? 1.264 13.25 11.914 1 91.19 215 VAL A N 1
ATOM 1719 C CA . VAL A 1 215 ? 1.209 12.719 10.555 1 91.19 215 VAL A CA 1
ATOM 1720 C C . VAL A 1 215 ? 2.389 11.781 10.32 1 91.19 215 VAL A C 1
ATOM 1722 O O . VAL A 1 215 ? 2.236 10.727 9.695 1 91.19 215 VAL A O 1
ATOM 1725 N N . LEU A 1 216 ? 3.561 12.117 10.883 1 93.94 216 LEU A N 1
ATOM 1726 C CA . LEU A 1 216 ? 4.754 11.305 10.672 1 93.94 216 LEU A CA 1
ATOM 1727 C C . LEU A 1 216 ? 4.617 9.953 11.359 1 93.94 216 LEU A C 1
ATOM 1729 O O . LEU A 1 216 ? 5.066 8.938 10.828 1 93.94 216 LEU A O 1
ATOM 1733 N N . ILE A 1 217 ? 4.004 9.938 12.516 1 91.38 217 ILE A N 1
ATOM 1734 C CA . ILE A 1 217 ? 3.809 8.688 13.242 1 91.38 217 ILE A CA 1
ATOM 1735 C C . ILE A 1 217 ? 2.869 7.777 12.453 1 91.38 217 ILE A C 1
ATOM 1737 O O . ILE A 1 217 ? 3.129 6.578 12.32 1 91.38 217 ILE A O 1
ATOM 1741 N N . VAL A 1 218 ? 1.798 8.328 11.977 1 91.25 218 VAL A N 1
ATOM 1742 C CA . VAL A 1 218 ? 0.847 7.555 11.18 1 91.25 218 VAL A CA 1
ATOM 1743 C C . VAL A 1 218 ? 1.514 7.086 9.891 1 91.25 218 VAL A C 1
ATOM 1745 O O . VAL A 1 218 ? 1.299 5.953 9.453 1 91.25 218 VAL A O 1
ATOM 1748 N N . THR A 1 219 ? 2.334 7.996 9.273 1 95.81 219 THR A N 1
ATOM 1749 C CA . THR A 1 219 ? 3.082 7.629 8.078 1 95.81 219 THR A CA 1
ATOM 1750 C C . THR A 1 219 ? 4.012 6.449 8.359 1 95.81 219 THR A C 1
ATOM 1752 O O . THR A 1 219 ? 4.086 5.508 7.57 1 95.81 219 THR A O 1
ATOM 1755 N N . LEU A 1 220 ? 4.699 6.527 9.438 1 95.69 220 LEU A N 1
ATOM 1756 C CA . LEU A 1 220 ? 5.59 5.461 9.875 1 95.69 220 LEU A CA 1
ATOM 1757 C C . LEU A 1 220 ? 4.82 4.156 10.07 1 95.69 220 LEU A C 1
ATOM 1759 O O . LEU A 1 220 ? 5.27 3.096 9.625 1 95.69 220 LEU A O 1
ATOM 1763 N N . LEU A 1 221 ? 3.715 4.238 10.703 1 92.94 221 LEU A N 1
ATOM 1764 C CA . LEU A 1 221 ? 2.887 3.068 10.969 1 92.94 221 LEU A CA 1
ATOM 1765 C C . LEU A 1 221 ? 2.404 2.434 9.672 1 92.94 221 LEU A C 1
ATOM 1767 O O . LEU A 1 221 ? 2.494 1.217 9.492 1 92.94 221 LEU A O 1
ATOM 1771 N N . LEU A 1 222 ? 1.878 3.25 8.828 1 94.94 222 LEU A N 1
ATOM 1772 C CA . LEU A 1 222 ? 1.354 2.76 7.559 1 94.94 222 LEU A CA 1
ATOM 1773 C C . LEU A 1 222 ? 2.455 2.102 6.73 1 94.94 222 LEU A C 1
ATOM 1775 O O . LEU A 1 222 ? 2.23 1.062 6.109 1 94.94 222 LEU A O 1
ATOM 1779 N N . ARG A 1 223 ? 3.621 2.693 6.699 1 97 223 ARG A N 1
ATOM 1780 C CA . ARG A 1 223 ? 4.734 2.113 5.953 1 97 223 ARG A CA 1
ATOM 1781 C C . ARG A 1 223 ? 5.184 0.795 6.574 1 97 223 ARG A C 1
ATOM 1783 O O . ARG A 1 223 ? 5.559 -0.137 5.859 1 97 223 ARG A O 1
ATOM 1790 N N . LEU A 1 224 ? 5.191 0.764 7.875 1 95.88 224 LEU A N 1
ATOM 1791 C CA . LEU A 1 224 ? 5.543 -0.466 8.578 1 95.88 224 LEU A CA 1
ATOM 1792 C C . LEU A 1 224 ? 4.57 -1.588 8.227 1 95.88 224 LEU A C 1
ATOM 1794 O O . LEU A 1 224 ? 4.988 -2.713 7.945 1 95.88 224 LEU A O 1
ATOM 1798 N N . ILE A 1 225 ? 3.299 -1.277 8.305 1 95 225 ILE A N 1
ATOM 1799 C CA . ILE A 1 225 ? 2.275 -2.262 7.965 1 95 225 ILE A CA 1
ATOM 1800 C C . ILE A 1 225 ? 2.508 -2.783 6.547 1 95 225 ILE A C 1
ATOM 1802 O O . ILE A 1 225 ? 2.473 -3.994 6.312 1 95 225 ILE A O 1
ATOM 1806 N N . ASP A 1 226 ? 2.805 -1.915 5.656 1 95.75 226 ASP A N 1
ATOM 1807 C CA . ASP A 1 226 ? 3.018 -2.289 4.262 1 95.75 226 ASP A CA 1
ATOM 1808 C C . ASP A 1 226 ? 4.293 -3.117 4.105 1 95.75 226 ASP A C 1
ATOM 1810 O O . ASP A 1 226 ? 4.32 -4.086 3.34 1 95.75 226 ASP A O 1
ATOM 1814 N N . ALA A 1 227 ? 5.34 -2.721 4.801 1 97.19 227 ALA A N 1
ATOM 1815 C CA . ALA A 1 227 ? 6.629 -3.406 4.703 1 97.19 227 ALA A CA 1
ATOM 1816 C C . ALA A 1 227 ? 6.52 -4.844 5.203 1 97.19 227 ALA A C 1
ATOM 1818 O O . ALA A 1 227 ? 7.215 -5.734 4.707 1 97.19 227 ALA A O 1
ATOM 1819 N N . PHE A 1 228 ? 5.652 -5.109 6.129 1 96.38 228 PHE A N 1
ATOM 1820 C CA . PHE A 1 228 ? 5.469 -6.445 6.688 1 96.38 228 PHE A CA 1
ATOM 1821 C C . PHE A 1 228 ? 4.758 -7.355 5.691 1 96.38 228 PHE A C 1
ATOM 1823 O O . PHE A 1 228 ? 4.824 -8.578 5.809 1 96.38 228 PHE A O 1
ATOM 1830 N N . LYS A 1 229 ? 4.105 -6.711 4.719 1 94.94 229 LYS A N 1
ATOM 1831 C CA . LYS A 1 229 ? 3.246 -7.512 3.854 1 94.94 229 LYS A CA 1
ATOM 1832 C C . LYS A 1 229 ? 3.719 -7.457 2.404 1 94.94 229 LYS A C 1
ATOM 1834 O O . LYS A 1 229 ? 3 -7.879 1.495 1 94.94 229 LYS A O 1
ATOM 1839 N N . VAL A 1 230 ? 4.902 -6.926 2.188 1 94.5 230 VAL A N 1
ATOM 1840 C CA . VAL A 1 230 ? 5.434 -6.852 0.83 1 94.5 230 VAL A CA 1
ATOM 1841 C C . VAL A 1 230 ? 5.531 -8.258 0.236 1 94.5 230 VAL A C 1
ATOM 1843 O O . VAL A 1 230 ? 5.965 -9.195 0.908 1 94.5 230 VAL A O 1
ATOM 1846 N N . LEU A 1 231 ? 5.117 -8.461 -1.052 1 93.31 231 LEU A N 1
ATOM 1847 C CA . LEU A 1 231 ? 5.07 -9.82 -1.579 1 93.31 231 LEU A CA 1
ATOM 1848 C C . LEU A 1 231 ? 5.613 -9.867 -3.002 1 93.31 231 LEU A C 1
ATOM 1850 O O . LEU A 1 231 ? 6.684 -10.438 -3.242 1 93.31 231 LEU A O 1
ATOM 1854 N N . GLU A 1 232 ? 5.062 -9.07 -3.951 1 90.12 232 GLU A N 1
ATOM 1855 C CA . GLU A 1 232 ? 5.293 -9.273 -5.379 1 90.12 232 GLU A CA 1
ATOM 1856 C C . GLU A 1 232 ? 6.746 -9 -5.746 1 90.12 232 GLU A C 1
ATOM 1858 O O . GLU A 1 232 ? 7.348 -9.75 -6.52 1 90.12 232 GLU A O 1
ATOM 1863 N N . VAL A 1 233 ? 7.266 -7.98 -5.176 1 94.62 233 VAL A N 1
ATOM 1864 C CA . VAL A 1 233 ? 8.641 -7.613 -5.512 1 94.62 233 VAL A CA 1
ATOM 1865 C C . VAL A 1 233 ? 9.602 -8.703 -5.043 1 94.62 233 VAL A C 1
ATOM 1867 O O . VAL A 1 233 ? 10.484 -9.117 -5.793 1 94.62 233 VAL A O 1
ATOM 1870 N N . ILE A 1 234 ? 9.383 -9.234 -3.863 1 96.38 234 ILE A N 1
ATOM 1871 C CA . ILE A 1 234 ? 10.266 -10.25 -3.301 1 96.38 234 ILE A CA 1
ATOM 1872 C C . ILE A 1 234 ? 10.055 -11.57 -4.031 1 96.38 234 ILE A C 1
ATOM 1874 O O . ILE A 1 234 ? 11.016 -12.289 -4.32 1 96.38 234 ILE A O 1
ATOM 1878 N N . LEU A 1 235 ? 8.852 -11.867 -4.371 1 93.62 235 LEU A N 1
ATOM 1879 C CA . LEU A 1 235 ? 8.516 -13.078 -5.109 1 93.62 235 LEU A CA 1
ATOM 1880 C C . LEU A 1 235 ? 9.25 -13.125 -6.441 1 93.62 235 LEU A C 1
ATOM 1882 O O . LEU A 1 235 ? 9.852 -14.148 -6.793 1 93.62 235 LEU A O 1
ATOM 1886 N N . VAL A 1 236 ? 9.289 -12.016 -7.117 1 91.62 236 VAL A N 1
ATOM 1887 C CA . VAL A 1 236 ? 9.844 -11.969 -8.469 1 91.62 236 VAL A CA 1
ATOM 1888 C C . VAL A 1 236 ? 11.359 -11.812 -8.398 1 91.62 236 VAL A C 1
ATOM 1890 O O . VAL A 1 236 ? 12.086 -12.422 -9.195 1 91.62 236 VAL A O 1
ATOM 1893 N N . LEU A 1 237 ? 11.828 -11.086 -7.438 1 94.25 237 LEU A N 1
ATOM 1894 C CA . LEU A 1 237 ? 13.242 -10.75 -7.355 1 94.25 237 LEU A CA 1
ATOM 1895 C C . LEU A 1 237 ? 14.062 -11.938 -6.855 1 94.25 237 LEU A C 1
ATOM 1897 O O . LEU A 1 237 ? 15.078 -12.297 -7.465 1 94.25 237 LEU A O 1
ATOM 1901 N N . THR A 1 238 ? 13.57 -12.578 -5.727 1 95.88 238 THR A N 1
ATOM 1902 C CA . THR A 1 238 ? 14.406 -13.586 -5.09 1 95.88 238 THR A CA 1
ATOM 1903 C C . THR A 1 238 ? 13.602 -14.852 -4.797 1 95.88 238 THR A C 1
ATOM 1905 O O . THR A 1 238 ? 14.172 -15.906 -4.52 1 95.88 238 THR A O 1
ATOM 1908 N N . ASN A 1 239 ? 12.328 -14.688 -4.824 1 94.75 239 ASN A N 1
ATOM 1909 C CA . ASN A 1 239 ? 11.445 -15.773 -4.41 1 94.75 239 ASN A CA 1
ATOM 1910 C C . ASN A 1 239 ? 11.836 -16.328 -3.045 1 94.75 239 ASN A C 1
ATOM 1912 O O . ASN A 1 239 ? 11.805 -17.547 -2.83 1 94.75 239 ASN A O 1
ATOM 1916 N N . GLY A 1 240 ? 12.367 -15.461 -2.191 1 95.25 240 GLY A N 1
ATOM 1917 C CA . GLY A 1 240 ? 12.688 -15.82 -0.819 1 95.25 240 GLY A CA 1
ATOM 1918 C C . GLY A 1 240 ? 14.117 -16.312 -0.648 1 95.25 240 GLY A C 1
ATOM 1919 O O . GLY A 1 240 ? 14.562 -16.547 0.476 1 95.25 240 GLY A O 1
ATOM 1920 N N . GLY A 1 241 ? 14.859 -16.406 -1.752 1 94.62 241 GLY A N 1
ATOM 1921 C CA . GLY A 1 241 ? 16.172 -17.016 -1.688 1 94.62 241 GLY A CA 1
ATOM 1922 C C . GLY A 1 241 ? 17.297 -15.992 -1.701 1 94.62 241 GLY A C 1
ATOM 1923 O O . GLY A 1 241 ? 17.047 -14.781 -1.738 1 94.62 241 GLY A O 1
ATOM 1924 N N . PRO A 1 242 ? 18.547 -16.656 -1.659 1 95.31 242 PRO A N 1
ATOM 1925 C CA . PRO A 1 242 ? 18.938 -18.047 -1.431 1 95.31 242 PRO A CA 1
ATOM 1926 C C . PRO A 1 242 ? 18.516 -18.562 -0.061 1 95.31 242 PRO A C 1
ATOM 1928 O O . PRO A 1 242 ? 18.453 -17.797 0.905 1 95.31 242 PRO A O 1
ATOM 1931 N N . GLY A 1 243 ? 18.172 -19.906 -0.066 1 94.38 243 GLY A N 1
ATOM 1932 C CA . GLY A 1 243 ? 17.594 -20.375 1.182 1 94.38 243 GLY A CA 1
ATOM 1933 C C . GLY A 1 243 ? 16.344 -19.625 1.59 1 94.38 243 GLY A C 1
ATOM 1934 O O . GLY A 1 243 ? 15.406 -19.5 0.806 1 94.38 243 GLY A O 1
ATOM 1935 N N . LEU A 1 244 ? 16.391 -19.031 2.793 1 95.38 244 LEU A N 1
ATOM 1936 C CA . LEU A 1 244 ? 15.266 -18.25 3.301 1 95.38 244 LEU A CA 1
ATOM 1937 C C . LEU A 1 244 ? 15.688 -16.828 3.646 1 95.38 244 LEU A C 1
ATOM 1939 O O . LEU A 1 244 ? 15.016 -16.156 4.422 1 95.38 244 LEU A O 1
ATOM 1943 N N . SER A 1 245 ? 16.75 -16.406 2.992 1 96.31 245 SER A N 1
ATOM 1944 C CA . SER A 1 245 ? 17.406 -15.172 3.396 1 96.31 245 SER A CA 1
ATOM 1945 C C . SER A 1 245 ? 16.531 -13.953 3.109 1 96.31 245 SER A C 1
ATOM 1947 O O . SER A 1 245 ? 16.75 -12.891 3.693 1 96.31 245 SER A O 1
ATOM 1949 N N . THR A 1 246 ? 15.562 -14.148 2.168 1 97.38 246 THR A N 1
ATOM 1950 C CA . THR A 1 246 ? 14.695 -13.023 1.837 1 97.38 246 THR A CA 1
ATOM 1951 C C . THR A 1 246 ? 13.227 -13.422 1.923 1 97.38 246 THR A C 1
ATOM 1953 O O . THR A 1 246 ? 12.359 -12.727 1.396 1 97.38 246 THR A O 1
ATOM 1956 N N . GLU A 1 247 ? 12.984 -14.562 2.562 1 97.31 247 GLU A N 1
ATOM 1957 C CA . GLU A 1 247 ? 11.594 -15.008 2.68 1 97.31 247 GLU A CA 1
ATOM 1958 C C . GLU A 1 247 ? 10.883 -14.281 3.814 1 97.31 247 GLU A C 1
ATOM 1960 O O . GLU A 1 247 ? 10.945 -14.703 4.969 1 97.31 247 GLU A O 1
ATOM 1965 N N . ILE A 1 248 ? 10.172 -13.305 3.428 1 96.19 248 ILE A N 1
ATOM 1966 C CA . ILE A 1 248 ? 9.367 -12.578 4.398 1 96.19 248 ILE A CA 1
ATOM 1967 C C . ILE A 1 248 ? 8.086 -13.352 4.695 1 96.19 248 ILE A C 1
ATOM 1969 O O . ILE A 1 248 ? 7.707 -14.242 3.932 1 96.19 248 ILE A O 1
ATOM 1973 N N . LEU A 1 249 ? 7.465 -13.086 5.766 1 96.06 249 LEU A N 1
ATOM 1974 C CA . LEU A 1 249 ? 6.305 -13.828 6.246 1 96.06 249 LEU A CA 1
ATOM 1975 C C . LEU A 1 249 ? 5.184 -13.82 5.211 1 96.06 249 LEU A C 1
ATOM 1977 O O . LEU A 1 249 ? 4.5 -14.828 5.023 1 96.06 249 LEU A O 1
ATOM 1981 N N . ALA A 1 250 ? 4.965 -12.703 4.566 1 94.88 250 ALA A N 1
ATOM 1982 C CA . ALA A 1 250 ? 3.918 -12.609 3.553 1 94.88 250 ALA A CA 1
ATOM 1983 C C . ALA A 1 250 ? 4.145 -13.633 2.439 1 94.88 250 ALA A C 1
ATOM 1985 O O . ALA A 1 250 ? 3.189 -14.219 1.928 1 94.88 250 ALA A O 1
ATOM 1986 N N . LEU A 1 251 ? 5.363 -13.82 2.039 1 95.19 251 LEU A N 1
ATOM 1987 C CA . LEU A 1 251 ? 5.699 -14.797 1.015 1 95.19 251 LEU A CA 1
ATOM 1988 C C . LEU A 1 251 ? 5.445 -16.219 1.518 1 95.19 251 LEU A C 1
ATOM 1990 O O . LEU A 1 251 ? 4.926 -17.062 0.779 1 95.19 251 LEU A O 1
ATOM 1994 N N . ARG A 1 252 ? 5.816 -16.453 2.723 1 95.06 252 ARG A N 1
ATOM 1995 C CA . ARG A 1 252 ? 5.566 -17.766 3.297 1 95.06 252 ARG A CA 1
ATOM 1996 C C . ARG A 1 252 ? 4.07 -18.047 3.391 1 95.06 252 ARG A C 1
ATOM 1998 O O . ARG A 1 252 ? 3.623 -19.172 3.121 1 95.06 252 ARG A O 1
ATOM 2005 N N . ILE A 1 253 ? 3.303 -17.078 3.816 1 94.62 253 ILE A N 1
ATOM 2006 C CA . ILE A 1 253 ? 1.853 -17.219 3.873 1 94.62 253 ILE A CA 1
ATOM 2007 C C . ILE A 1 253 ? 1.308 -17.516 2.479 1 94.62 253 ILE A C 1
ATOM 2009 O O . ILE A 1 253 ? 0.477 -18.406 2.311 1 94.62 253 ILE A O 1
ATOM 2013 N N . PHE A 1 254 ? 1.841 -16.828 1.56 1 92.81 254 PHE A N 1
ATOM 2014 C CA . PHE A 1 254 ? 1.411 -17 0.178 1 92.81 254 PHE A CA 1
ATOM 2015 C C . PHE A 1 254 ? 1.707 -18.422 -0.304 1 92.81 254 PHE A C 1
ATOM 2017 O O . PHE A 1 254 ? 0.837 -19.078 -0.873 1 92.81 254 PHE A O 1
ATOM 2024 N N . ARG A 1 255 ? 2.844 -18.891 -0.073 1 92.62 255 ARG A N 1
ATOM 2025 C CA . ARG A 1 255 ? 3.238 -20.234 -0.486 1 92.62 255 ARG A CA 1
ATOM 2026 C C . ARG A 1 255 ? 2.412 -21.297 0.237 1 92.62 255 ARG A C 1
ATOM 2028 O O . ARG A 1 255 ? 1.963 -22.266 -0.376 1 92.62 255 ARG A O 1
ATOM 2035 N N . THR A 1 256 ? 2.238 -21.094 1.481 1 92 256 THR A N 1
ATOM 2036 C CA . THR A 1 256 ? 1.479 -22.047 2.293 1 92 256 THR A CA 1
ATOM 2037 C C . THR A 1 256 ? 0.03 -22.109 1.821 1 92 256 THR A C 1
ATOM 2039 O O . THR A 1 256 ? -0.565 -23.188 1.798 1 92 256 THR A O 1
ATOM 2042 N N . ALA A 1 257 ? -0.482 -20.984 1.417 1 88.19 257 ALA A N 1
ATOM 2043 C CA . ALA A 1 257 ? -1.873 -20.922 0.975 1 88.19 257 ALA A CA 1
ATOM 2044 C C . ALA A 1 257 ? -2.016 -21.438 -0.455 1 88.19 257 ALA A C 1
ATOM 2046 O O . ALA A 1 257 ? -2.936 -22.203 -0.758 1 88.19 257 ALA A O 1
ATOM 2047 N N . GLN A 1 258 ? -1.137 -21.094 -1.347 1 83.5 258 GLN A N 1
ATOM 2048 C CA . GLN A 1 258 ? -1.323 -21.344 -2.773 1 83.5 258 GLN A CA 1
ATOM 2049 C C . GLN A 1 258 ? -0.571 -22.594 -3.217 1 83.5 258 GLN A C 1
ATOM 2051 O O . GLN A 1 258 ? -1.077 -23.375 -4.027 1 83.5 258 GLN A O 1
ATOM 2056 N N . GLU A 1 259 ? 0.587 -22.75 -2.721 1 81.88 259 GLU A N 1
ATOM 2057 C CA . GLU A 1 259 ? 1.408 -23.875 -3.172 1 81.88 259 GLU A CA 1
ATOM 2058 C C . GLU A 1 259 ? 1.144 -25.125 -2.338 1 81.88 259 GLU A C 1
ATOM 2060 O O . GLU A 1 259 ? 0.863 -26.188 -2.883 1 81.88 259 GLU A O 1
ATOM 2065 N N . PHE A 1 260 ? 1.093 -24.891 -1.03 1 83.12 260 PHE A N 1
ATOM 2066 C CA . PHE A 1 260 ? 0.928 -26.047 -0.152 1 83.12 260 PHE A CA 1
ATOM 2067 C C . PHE A 1 260 ? -0.548 -26.328 0.114 1 83.12 260 PHE A C 1
ATOM 2069 O O . PHE A 1 260 ? -0.913 -27.406 0.571 1 83.12 260 PHE A O 1
ATOM 2076 N N . GLN A 1 261 ? -1.323 -25.375 -0.103 1 85.31 261 GLN A N 1
ATOM 2077 C CA . GLN A 1 261 ? -2.773 -25.484 0.018 1 85.31 261 GLN A CA 1
ATOM 2078 C C . GLN A 1 261 ? -3.184 -25.812 1.448 1 85.31 261 GLN A C 1
ATOM 2080 O O . GLN A 1 261 ? -4.07 -26.641 1.666 1 85.31 261 GLN A O 1
ATOM 2085 N N . GLU A 1 262 ? -2.391 -25.375 2.365 1 89.44 262 GLU A N 1
ATOM 2086 C CA . GLU A 1 262 ? -2.709 -25.453 3.787 1 89.44 262 GLU A CA 1
ATOM 2087 C C . GLU A 1 262 ? -3.309 -24.156 4.305 1 89.44 262 GLU A C 1
ATOM 2089 O O . GLU A 1 262 ? -2.617 -23.359 4.941 1 89.44 262 GLU A O 1
ATOM 2094 N N . LEU A 1 263 ? -4.559 -24.109 4.16 1 88.62 263 LEU A N 1
ATOM 2095 C CA . LEU A 1 263 ? -5.246 -22.844 4.406 1 88.62 263 LEU A CA 1
ATOM 2096 C C . LEU A 1 263 ? -5.34 -22.562 5.898 1 88.62 263 LEU A C 1
ATOM 2098 O O . LEU A 1 263 ? -5.273 -21.406 6.32 1 88.62 263 LEU A O 1
ATOM 2102 N N . GLY A 1 264 ? -5.492 -23.562 6.676 1 90.06 264 GLY A N 1
ATOM 2103 C CA . GLY A 1 264 ? -5.508 -23.375 8.117 1 90.06 264 GLY A CA 1
ATOM 2104 C C . GLY A 1 264 ? -4.203 -22.844 8.664 1 90.06 264 GLY A C 1
ATOM 2105 O O . GLY A 1 264 ? -4.199 -21.922 9.492 1 90.06 264 GLY A O 1
ATOM 2106 N N . GLU A 1 265 ? -3.156 -23.422 8.18 1 91.81 265 GLU A N 1
ATOM 2107 C CA . GLU A 1 265 ? -1.835 -22.969 8.602 1 91.81 265 GLU A CA 1
ATOM 2108 C C . GLU A 1 265 ? -1.558 -21.562 8.109 1 91.81 265 GLU A C 1
ATOM 2110 O O . GLU A 1 265 ? -0.941 -20.75 8.82 1 91.81 265 GLU A O 1
ATOM 2115 N N . ALA A 1 266 ? -1.98 -21.281 6.918 1 92 266 ALA A N 1
ATOM 2116 C CA . ALA A 1 266 ? -1.829 -19.938 6.375 1 92 266 ALA A CA 1
ATOM 2117 C C . ALA A 1 266 ? -2.596 -18.922 7.215 1 92 266 ALA A C 1
ATOM 2119 O O . ALA A 1 266 ? -2.107 -17.812 7.457 1 92 266 ALA A O 1
ATOM 2120 N N . ALA A 1 267 ? -3.75 -19.312 7.625 1 92.62 267 ALA A N 1
ATOM 2121 C CA . ALA A 1 267 ? -4.547 -18.453 8.492 1 92.62 267 ALA A CA 1
ATOM 2122 C C . ALA A 1 267 ? -3.85 -18.234 9.836 1 92.62 267 ALA A C 1
ATOM 2124 O O . ALA A 1 267 ? -3.85 -17.109 10.359 1 92.62 267 ALA A O 1
ATOM 2125 N N . ALA A 1 268 ? -3.305 -19.281 10.344 1 94.25 268 ALA A N 1
ATOM 2126 C CA . ALA A 1 268 ? -2.58 -19.156 11.602 1 94.25 268 ALA A CA 1
ATOM 2127 C C . ALA A 1 268 ? -1.395 -18.203 11.477 1 94.25 268 ALA A C 1
ATOM 2129 O O . ALA A 1 268 ? -1.168 -17.375 12.344 1 94.25 268 ALA A O 1
ATOM 2130 N N . MET A 1 269 ? -0.664 -18.344 10.383 1 94.94 269 MET A N 1
ATOM 2131 C CA . MET A 1 269 ? 0.459 -17.438 10.141 1 94.94 269 MET A CA 1
ATOM 2132 C C . MET A 1 269 ? -0.017 -16 10 1 94.94 269 MET A C 1
ATOM 2134 O O . MET A 1 269 ? 0.639 -15.07 10.492 1 94.94 269 MET A O 1
ATOM 2138 N N . SER A 1 270 ? -1.091 -15.805 9.344 1 94.06 270 SER A N 1
ATOM 2139 C CA . SER A 1 270 ? -1.654 -14.469 9.156 1 94.06 270 SER A CA 1
ATOM 2140 C C . SER A 1 270 ? -2.082 -13.859 10.484 1 94.06 270 SER A C 1
ATOM 2142 O O . SER A 1 270 ? -1.941 -12.648 10.695 1 94.06 270 SER A O 1
ATOM 2144 N N . ASN A 1 271 ? -2.621 -14.688 11.32 1 94.12 271 ASN A N 1
ATOM 2145 C CA . ASN A 1 271 ? -2.99 -14.203 12.648 1 94.12 271 ASN A CA 1
ATOM 2146 C C . ASN A 1 271 ? -1.768 -13.758 13.445 1 94.12 271 ASN A C 1
ATOM 2148 O O . ASN A 1 271 ? -1.82 -12.758 14.156 1 94.12 271 ASN A O 1
ATOM 2152 N N . LEU A 1 272 ? -0.796 -14.516 13.344 1 94 272 LEU A N 1
ATOM 2153 C CA . LEU A 1 272 ? 0.429 -14.148 14.047 1 94 272 LEU A CA 1
ATOM 2154 C C . LEU A 1 272 ? 0.995 -12.844 13.508 1 94 272 LEU A C 1
ATOM 2156 O O . LEU A 1 272 ? 1.476 -12 14.273 1 94 272 LEU A O 1
ATOM 2160 N N . LEU A 1 273 ? 0.951 -12.719 12.18 1 93.06 273 LEU A N 1
ATOM 2161 C CA . LEU A 1 273 ? 1.361 -11.461 11.57 1 93.06 273 LEU A CA 1
ATOM 2162 C C . LEU A 1 273 ? 0.503 -10.305 12.07 1 93.06 273 LEU A C 1
ATOM 2164 O O . LEU A 1 273 ? 1.021 -9.234 12.383 1 93.06 273 LEU A O 1
ATOM 2168 N N . LEU A 1 274 ? -0.733 -10.508 12.141 1 92.25 274 LEU A N 1
ATOM 2169 C CA . LEU A 1 274 ? -1.673 -9.508 12.641 1 92.25 274 LEU A CA 1
ATOM 2170 C C . LEU A 1 274 ? -1.341 -9.117 14.07 1 92.25 274 LEU A C 1
ATOM 2172 O O . LEU A 1 274 ? -1.328 -7.934 14.414 1 92.25 274 LEU A O 1
ATOM 2176 N N . MET A 1 275 ? -1.096 -10.055 14.898 1 92.31 275 MET A N 1
ATOM 2177 C CA . MET A 1 275 ? -0.766 -9.805 16.297 1 92.31 275 MET A CA 1
ATOM 2178 C C . MET A 1 275 ? 0.525 -9 16.422 1 92.31 275 MET A C 1
ATOM 2180 O O . MET A 1 275 ? 0.626 -8.102 17.25 1 92.31 275 MET A O 1
ATOM 2184 N N . MET A 1 276 ? 1.412 -9.344 15.594 1 91.69 276 MET A N 1
ATOM 2185 C CA . MET A 1 276 ? 2.682 -8.617 15.594 1 91.69 276 MET A CA 1
ATOM 2186 C C . MET A 1 276 ? 2.475 -7.156 15.203 1 91.69 276 MET A C 1
ATOM 2188 O O . MET A 1 276 ? 2.967 -6.254 15.883 1 91.69 276 MET A O 1
ATOM 2192 N N . LEU A 1 277 ? 1.768 -6.953 14.195 1 91.81 277 LEU A N 1
ATOM 2193 C CA . LEU A 1 277 ? 1.515 -5.598 13.719 1 91.81 277 LEU A CA 1
ATOM 2194 C C . LEU A 1 277 ? 0.672 -4.82 14.727 1 91.81 277 LEU A C 1
ATOM 2196 O O . LEU A 1 277 ? 0.871 -3.615 14.906 1 91.81 277 LEU A O 1
ATOM 2200 N N . MET A 1 278 ? -0.207 -5.531 15.375 1 90.12 278 MET A N 1
ATOM 2201 C CA . MET A 1 278 ? -1.019 -4.895 16.406 1 90.12 278 MET A CA 1
ATOM 2202 C C . MET A 1 278 ? -0.156 -4.465 17.594 1 90.12 278 MET A C 1
ATOM 2204 O O . MET A 1 278 ? -0.329 -3.367 18.125 1 90.12 278 MET A O 1
ATOM 2208 N N . ALA A 1 279 ? 0.701 -5.316 18 1 89.5 279 ALA A N 1
ATOM 2209 C CA . ALA A 1 279 ? 1.603 -5 19.094 1 89.5 279 ALA A CA 1
ATOM 2210 C C . ALA A 1 279 ? 2.463 -3.783 18.766 1 89.5 279 ALA A C 1
ATOM 2212 O O . ALA A 1 279 ? 2.641 -2.893 19.609 1 89.5 279 ALA A O 1
ATOM 2213 N N . LEU A 1 280 ? 2.912 -3.771 17.547 1 85.5 280 LEU A N 1
ATOM 2214 C CA . LEU A 1 280 ? 3.732 -2.645 17.125 1 85.5 280 LEU A CA 1
ATOM 2215 C C . LEU A 1 280 ? 2.91 -1.361 17.062 1 85.5 280 LEU A C 1
ATOM 2217 O O . LEU A 1 280 ? 3.389 -0.295 17.469 1 85.5 280 LEU A O 1
ATOM 2221 N N . THR A 1 281 ? 1.733 -1.463 16.625 1 84.44 281 THR A N 1
ATOM 2222 C CA . THR A 1 281 ? 0.839 -0.315 16.5 1 84.44 281 THR A CA 1
ATOM 2223 C C . THR A 1 281 ? 0.49 0.236 17.891 1 84.44 281 THR A C 1
ATOM 2225 O O . THR A 1 281 ? 0.546 1.447 18.109 1 84.44 281 THR A O 1
ATOM 2228 N N . ILE A 1 282 ? 0.179 -0.604 18.828 1 83.94 282 ILE A N 1
ATOM 2229 C CA . ILE A 1 282 ? -0.16 -0.203 20.188 1 83.94 282 ILE A CA 1
ATOM 2230 C C . ILE A 1 282 ? 1.054 0.443 20.859 1 83.94 282 ILE A C 1
ATOM 2232 O O . ILE A 1 282 ? 0.924 1.456 21.547 1 83.94 282 ILE A O 1
ATOM 2236 N N . GLY A 1 283 ? 2.162 -0.162 20.594 1 81.06 283 GLY A N 1
ATOM 2237 C CA . GLY A 1 283 ? 3.383 0.426 21.125 1 81.06 283 GLY A CA 1
ATOM 2238 C C . GLY A 1 283 ? 3.65 1.821 20.594 1 81.06 283 GLY A C 1
ATOM 2239 O O . GLY A 1 283 ? 4.023 2.719 21.344 1 81.06 283 GLY A O 1
ATOM 2240 N N . MET A 1 284 ? 3.402 2.02 19.359 1 78.5 284 MET A N 1
ATOM 2241 C CA . MET A 1 284 ? 3.648 3.307 18.719 1 78.5 284 MET A CA 1
ATOM 2242 C C . MET A 1 284 ? 2.668 4.363 19.219 1 78.5 284 MET A C 1
ATOM 2244 O O . MET A 1 284 ? 3.057 5.5 19.484 1 78.5 284 MET A O 1
ATOM 2248 N N . PHE A 1 285 ? 1.435 4.059 19.406 1 74.69 285 PHE A N 1
ATOM 2249 C CA . PHE A 1 285 ? 0.434 5.012 19.875 1 74.69 285 PHE A CA 1
ATOM 2250 C C . PHE A 1 285 ? 0.629 5.309 21.359 1 74.69 285 PHE A C 1
ATOM 2252 O O . PHE A 1 285 ? 0.399 6.434 21.812 1 74.69 285 PHE A O 1
ATOM 2259 N N . ALA A 1 286 ? 1.062 4.289 22.078 1 75.38 286 ALA A N 1
ATOM 2260 C CA . ALA A 1 286 ? 1.357 4.52 23.5 1 75.38 286 ALA A CA 1
ATOM 2261 C C . ALA A 1 286 ? 2.529 5.48 23.656 1 75.38 286 ALA A C 1
ATOM 2263 O O . ALA A 1 286 ? 2.502 6.363 24.516 1 75.38 286 ALA A O 1
ATOM 2264 N N . TYR A 1 287 ? 3.41 5.309 22.812 1 71.81 287 TYR A N 1
ATOM 2265 C CA . TYR A 1 287 ? 4.566 6.199 22.844 1 71.81 287 TYR A CA 1
ATOM 2266 C C . TYR A 1 287 ? 4.172 7.621 22.469 1 71.81 287 TYR A C 1
ATOM 2268 O O . TYR A 1 287 ? 4.629 8.578 23.094 1 71.81 287 TYR A O 1
ATOM 2276 N N . SER A 1 288 ? 3.342 7.746 21.469 1 68.94 288 SER A N 1
ATOM 2277 C CA . SER A 1 288 ? 2.895 9.062 21.016 1 68.94 288 SER A CA 1
ATOM 2278 C C . SER A 1 288 ? 2.084 9.766 22.109 1 68.94 288 SER A C 1
ATOM 2280 O O . SER A 1 288 ? 2.191 10.977 22.281 1 68.94 288 SER A O 1
ATOM 2282 N N . ARG A 1 289 ? 1.335 8.984 22.828 1 68.25 289 ARG A N 1
ATOM 2283 C CA . ARG A 1 289 ? 0.539 9.539 23.922 1 68.25 289 ARG A CA 1
ATOM 2284 C C . ARG A 1 289 ? 1.431 10.039 25.047 1 68.25 289 ARG A C 1
ATOM 2286 O O . ARG A 1 289 ? 1.16 11.078 25.656 1 68.25 289 ARG A O 1
ATOM 2293 N N . VAL A 1 290 ? 2.42 9.266 25.234 1 64.62 290 VAL A N 1
ATOM 2294 C CA . VAL A 1 290 ? 3.346 9.633 26.297 1 64.62 290 VAL A CA 1
ATOM 2295 C C . VAL A 1 290 ? 4.09 10.914 25.906 1 64.62 290 VAL A C 1
ATOM 2297 O O . VAL A 1 290 ? 4.285 11.797 26.75 1 64.62 290 VAL A O 1
ATOM 2300 N N . GLN A 1 291 ? 4.363 11.023 24.688 1 63.91 291 GLN A N 1
ATOM 2301 C CA . GLN A 1 291 ? 5.082 12.203 24.219 1 63.91 291 GLN A CA 1
ATOM 2302 C C . GLN A 1 291 ? 4.18 13.438 24.219 1 63.91 291 GLN A C 1
ATOM 2304 O O . GLN A 1 291 ? 4.621 14.531 24.578 1 63.91 291 GLN A O 1
ATOM 2309 N N . GLU A 1 292 ? 2.984 13.219 23.828 1 63.97 292 GLU A N 1
ATOM 2310 C CA . GLU A 1 292 ? 2.025 14.32 23.859 1 63.97 292 GLU A CA 1
ATOM 2311 C C . GLU A 1 292 ? 1.797 14.797 25.297 1 63.97 292 GLU A C 1
ATOM 2313 O O . GLU A 1 292 ? 1.688 16 25.547 1 63.97 292 GLU A O 1
ATOM 2318 N N . ALA A 1 293 ? 1.745 13.789 26.141 1 62.62 293 ALA A N 1
ATOM 2319 C CA . ALA A 1 293 ? 1.564 14.125 27.547 1 62.62 293 ALA A CA 1
ATOM 2320 C C . ALA A 1 293 ? 2.781 14.867 28.109 1 62.62 293 ALA A C 1
ATOM 2322 O O . ALA A 1 293 ? 2.643 15.812 28.891 1 62.62 293 ALA A O 1
ATOM 2323 N N . ARG A 1 294 ? 3.842 14.453 27.578 1 60.12 294 ARG A N 1
ATOM 2324 C CA . ARG A 1 294 ? 5.078 15.09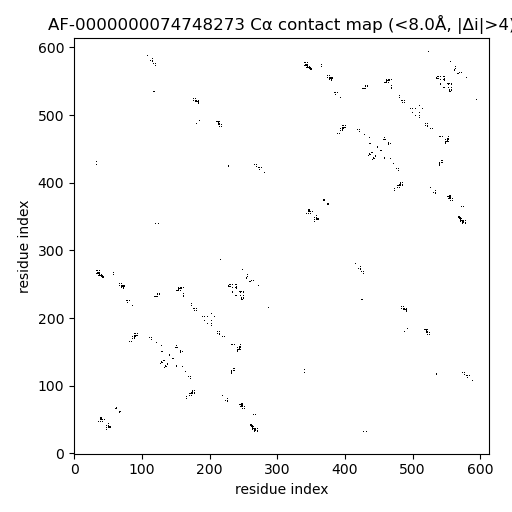4 28.016 1 60.12 294 ARG A CA 1
ATOM 2325 C C . ARG A 1 294 ? 5.156 16.531 27.5 1 60.12 294 ARG A C 1
ATOM 2327 O O . ARG A 1 294 ? 5.543 17.438 28.25 1 60.12 294 ARG A O 1
ATOM 2334 N N . LEU A 1 295 ? 4.777 16.688 26.297 1 58.44 295 LEU A N 1
ATOM 2335 C CA . LEU A 1 295 ? 4.801 18.031 25.703 1 58.44 295 LEU A CA 1
ATOM 2336 C C . LEU A 1 295 ? 3.766 18.938 26.375 1 58.44 295 LEU A C 1
ATOM 2338 O O . LEU A 1 295 ? 4.027 20.109 26.609 1 58.44 295 LEU A O 1
ATOM 2342 N N . ALA A 1 296 ? 2.654 18.359 26.688 1 60.03 296 ALA A N 1
ATOM 2343 C CA . ALA A 1 296 ? 1.612 19.109 27.391 1 60.03 296 ALA A CA 1
ATOM 2344 C C . ALA A 1 296 ? 2.066 19.5 28.797 1 60.03 296 ALA A C 1
ATOM 2346 O O . ALA A 1 296 ? 1.798 20.609 29.25 1 60.03 296 ALA A O 1
ATOM 2347 N N . ARG A 1 297 ? 2.799 18.562 29.312 1 59.22 297 ARG A N 1
ATOM 2348 C CA . ARG A 1 297 ? 3.32 18.844 30.641 1 59.22 297 ARG A CA 1
ATOM 2349 C C . ARG A 1 297 ? 4.379 19.938 30.594 1 59.22 297 ARG A C 1
ATOM 2351 O O . ARG A 1 297 ? 4.422 20.812 31.469 1 59.22 297 ARG A O 1
ATOM 2358 N N . GLN A 1 298 ? 5.16 19.891 29.594 1 56.34 298 GLN A N 1
ATOM 2359 C CA . GLN A 1 298 ? 6.199 20.906 29.422 1 56.34 298 GLN A CA 1
ATOM 2360 C C . GLN A 1 298 ? 5.594 22.281 29.156 1 56.34 298 GLN A C 1
ATOM 2362 O O . GLN A 1 298 ? 6.066 23.281 29.672 1 56.34 298 GLN A O 1
ATOM 2367 N N . ARG A 1 299 ? 4.598 22.328 28.328 1 55.62 299 ARG A N 1
ATOM 2368 C CA . ARG A 1 299 ? 3.908 23.578 28.047 1 55.62 299 ARG A CA 1
ATOM 2369 C C . ARG A 1 299 ? 3.244 24.125 29.297 1 55.62 299 ARG A C 1
ATOM 2371 O O . ARG A 1 299 ? 3.293 25.328 29.562 1 55.62 299 ARG A O 1
ATOM 2378 N N . ALA A 1 300 ? 2.598 23.297 30.016 1 58.81 300 ALA A N 1
ATOM 2379 C CA . ALA A 1 300 ? 1.968 23.703 31.281 1 58.81 300 ALA A CA 1
ATOM 2380 C C . ALA A 1 300 ? 3.006 24.203 32.281 1 58.81 300 ALA A C 1
ATOM 2382 O O . ALA A 1 300 ? 2.754 25.156 33 1 58.81 300 ALA A O 1
ATOM 2383 N N . ALA A 1 301 ? 4.125 23.641 32.219 1 57.97 301 ALA A N 1
ATOM 2384 C CA . ALA A 1 301 ? 5.195 24.047 33.125 1 57.97 301 ALA A CA 1
ATOM 2385 C C . ALA A 1 301 ? 5.746 25.422 32.75 1 57.97 301 ALA A C 1
ATOM 2387 O O . ALA A 1 301 ? 6.008 26.25 33.594 1 57.97 301 ALA A O 1
ATOM 2388 N N . VAL A 1 302 ? 5.891 25.641 31.5 1 54.88 302 VAL A N 1
ATOM 2389 C CA . VAL A 1 302 ? 6.395 26.922 31.016 1 54.88 302 VAL A CA 1
ATOM 2390 C C . VAL A 1 302 ? 5.379 28.031 31.328 1 54.88 302 VAL A C 1
ATOM 2392 O O . VAL A 1 302 ? 5.75 29.125 31.734 1 54.88 302 VAL A O 1
ATOM 2395 N N . GLU A 1 303 ? 4.098 27.734 31.047 1 55.41 303 GLU A N 1
ATOM 2396 C CA . GLU A 1 303 ? 3.045 28.703 31.344 1 55.41 303 GLU A CA 1
ATOM 2397 C C . GLU A 1 303 ? 2.986 29 32.844 1 55.41 303 GLU A C 1
ATOM 2399 O O . GLU A 1 303 ? 2.742 30.141 33.25 1 55.41 303 GLU A O 1
ATOM 2404 N N . LYS A 1 304 ? 3.223 28.094 33.625 1 60.53 304 LYS A N 1
ATOM 2405 C CA . LYS A 1 304 ? 3.236 28.297 35.062 1 60.53 304 LYS A CA 1
ATOM 2406 C C . LYS A 1 304 ? 4.438 29.125 35.5 1 60.53 304 LYS A C 1
ATOM 2408 O O . LYS A 1 304 ? 4.332 29.953 36.406 1 60.53 304 LYS A O 1
ATOM 2413 N N . ASP A 1 305 ? 5.52 28.859 34.906 1 53.56 305 ASP A N 1
ATOM 2414 C CA . ASP A 1 305 ? 6.699 29.641 35.281 1 53.56 305 ASP A CA 1
ATOM 2415 C C . ASP A 1 305 ? 6.598 31.078 34.812 1 53.56 305 ASP A C 1
ATOM 2417 O O . ASP A 1 305 ? 7.289 31.953 35.312 1 53.56 305 ASP A O 1
ATOM 2421 N N . ALA A 1 306 ? 5.84 31.391 33.781 1 54.06 306 ALA A N 1
ATOM 2422 C CA . ALA A 1 306 ? 5.652 32.75 33.281 1 54.06 306 ALA A CA 1
ATOM 2423 C C . ALA A 1 306 ? 4.652 33.531 34.125 1 54.06 306 ALA A C 1
ATOM 2425 O O . ALA A 1 306 ? 4.547 34.75 34 1 54.06 306 ALA A O 1
ATOM 2426 N N . ASP A 1 307 ? 3.785 32.938 34.812 1 46.53 307 ASP A N 1
ATOM 2427 C CA . ASP A 1 307 ? 3.025 33.656 35.812 1 46.53 307 ASP A CA 1
ATOM 2428 C C . ASP A 1 307 ? 3.848 33.844 37.094 1 46.53 307 ASP A C 1
ATOM 2430 O O . ASP A 1 307 ? 3.773 34.906 37.719 1 46.53 307 ASP A O 1
ATOM 2434 N N . MET B 1 1 ? 32.406 43.469 -0.666 1 31.98 1 MET B N 1
ATOM 2435 C CA . MET B 1 1 ? 32.156 42.531 0.438 1 31.98 1 MET B CA 1
ATOM 2436 C C . MET B 1 1 ? 30.875 41.781 0.232 1 31.98 1 MET B C 1
ATOM 2438 O O . MET B 1 1 ? 30.547 40.875 1.017 1 31.98 1 MET B O 1
ATOM 2442 N N . SER B 1 2 ? 29.828 42.406 -0.417 1 40.59 2 SER B N 1
ATOM 2443 C CA . SER B 1 2 ? 28.469 41.938 -0.651 1 40.59 2 SER B CA 1
ATOM 2444 C C . SER B 1 2 ? 28.453 40.75 -1.606 1 40.59 2 SER B C 1
ATOM 2446 O O . SER B 1 2 ? 27.422 40.094 -1.761 1 40.59 2 SER B O 1
ATOM 2448 N N . VAL B 1 3 ? 29.312 40.719 -2.549 1 42.19 3 VAL B N 1
ATOM 2449 C CA . VAL B 1 3 ? 29.344 39.688 -3.582 1 42.19 3 VAL B CA 1
ATOM 2450 C C . VAL B 1 3 ? 29.688 38.312 -2.955 1 42.19 3 VAL B C 1
ATOM 2452 O O . VAL B 1 3 ? 29.516 37.281 -3.59 1 42.19 3 VAL B O 1
ATOM 2455 N N . ALA B 1 4 ? 30.562 38.281 -1.956 1 42.75 4 ALA B N 1
ATOM 2456 C CA . ALA B 1 4 ? 31.062 37.062 -1.329 1 42.75 4 ALA B CA 1
ATOM 2457 C C . ALA B 1 4 ? 29.922 36.281 -0.674 1 42.75 4 ALA B C 1
ATOM 2459 O O . ALA B 1 4 ? 30.031 35.062 -0.454 1 42.75 4 ALA B O 1
ATOM 2460 N N . ILE B 1 5 ? 28.938 36.969 -0.088 1 42.47 5 ILE B N 1
ATOM 2461 C CA . ILE B 1 5 ? 27.891 36.312 0.676 1 42.47 5 ILE B CA 1
ATOM 2462 C C . ILE B 1 5 ? 26.984 35.531 -0.27 1 42.47 5 ILE B C 1
ATOM 2464 O O . ILE B 1 5 ? 26.188 34.688 0.171 1 42.47 5 ILE B O 1
ATOM 2468 N N . LYS B 1 6 ? 26.797 35.938 -1.481 1 43 6 LYS B N 1
ATOM 2469 C CA . LYS B 1 6 ? 25.859 35.25 -2.377 1 43 6 LYS B CA 1
ATOM 2470 C C . LYS B 1 6 ? 26.453 33.938 -2.859 1 43 6 LYS B C 1
ATOM 2472 O O . LYS B 1 6 ? 25.719 33.062 -3.371 1 43 6 LYS B O 1
ATOM 2477 N N . ALA B 1 7 ? 27.703 33.812 -3.131 1 42.09 7 ALA B N 1
ATOM 2478 C CA . ALA B 1 7 ? 28.422 32.656 -3.633 1 42.09 7 ALA B CA 1
ATOM 2479 C C . ALA B 1 7 ? 28.25 31.453 -2.691 1 42.09 7 ALA B C 1
ATOM 2481 O O . ALA B 1 7 ? 28.297 30.312 -3.125 1 42.09 7 ALA B O 1
ATOM 2482 N N . ASN B 1 8 ? 28.203 31.609 -1.396 1 42.28 8 ASN B N 1
ATOM 2483 C CA . ASN B 1 8 ? 28.172 30.562 -0.386 1 42.28 8 ASN B CA 1
ATOM 2484 C C . ASN B 1 8 ? 26.828 29.859 -0.339 1 42.28 8 ASN B C 1
ATOM 2486 O O . ASN B 1 8 ? 26.656 28.891 0.406 1 42.28 8 ASN B O 1
ATOM 2490 N N . ARG B 1 9 ? 25.797 30.531 -0.728 1 44.53 9 ARG B N 1
ATOM 2491 C CA . ARG B 1 9 ? 24.5 29.891 -0.658 1 44.53 9 ARG B CA 1
ATOM 2492 C C . ARG B 1 9 ? 24.391 28.75 -1.657 1 44.53 9 ARG B C 1
ATOM 2494 O O . ARG B 1 9 ? 23.438 27.953 -1.608 1 44.53 9 ARG B O 1
ATOM 2501 N N . LEU B 1 10 ? 25.078 28.875 -2.77 1 44.72 10 LEU B N 1
ATOM 2502 C CA . LEU B 1 10 ? 25.062 27.812 -3.766 1 44.72 10 LEU B CA 1
ATOM 2503 C C . LEU B 1 10 ? 25.922 26.641 -3.322 1 44.72 10 LEU B C 1
ATOM 2505 O O . LEU B 1 10 ? 25.938 25.594 -3.988 1 44.72 10 LEU B O 1
ATOM 2509 N N . THR B 1 11 ? 26.891 26.766 -2.465 1 46 11 THR B N 1
ATOM 2510 C CA . THR B 1 11 ? 27.828 25.75 -2.037 1 46 11 THR B CA 1
ATOM 2511 C C . THR B 1 11 ? 27.078 24.516 -1.507 1 46 11 THR B C 1
ATOM 2513 O O . THR B 1 11 ? 27.438 23.391 -1.84 1 46 11 THR B O 1
ATOM 2516 N N . PRO B 1 12 ? 26.281 24.766 -0.491 1 48.16 12 PRO B N 1
ATOM 2517 C CA . PRO B 1 12 ? 25.641 23.531 -0.064 1 48.16 12 PRO B CA 1
ATOM 2518 C C . PRO B 1 12 ? 24.891 22.828 -1.196 1 48.16 12 PRO B C 1
ATOM 2520 O O . PRO B 1 12 ? 24.828 21.594 -1.236 1 48.16 12 PRO B O 1
ATOM 2523 N N . TYR B 1 13 ? 24.359 23.547 -2.064 1 50.94 13 TYR B N 1
ATOM 2524 C CA . TYR B 1 13 ? 23.672 22.938 -3.197 1 50.94 13 TYR B CA 1
ATOM 2525 C C . TYR B 1 13 ? 24.672 22.297 -4.156 1 50.94 13 TYR B C 1
ATOM 2527 O O . TYR B 1 13 ? 24.344 21.328 -4.844 1 50.94 13 TYR B O 1
ATOM 2535 N N . MET B 1 14 ? 25.797 22.891 -4.352 1 50.56 14 MET B N 1
ATOM 2536 C CA . MET B 1 14 ? 26.797 22.297 -5.23 1 50.56 14 MET B CA 1
ATOM 2537 C C . MET B 1 14 ? 27.25 20.938 -4.715 1 50.56 14 MET B C 1
ATOM 2539 O O . MET B 1 14 ? 27.531 20.031 -5.5 1 50.56 14 MET B O 1
ATOM 2543 N N . PHE B 1 15 ? 27.453 20.828 -3.473 1 49.03 15 PHE B N 1
ATOM 2544 C CA . PHE B 1 15 ? 27.812 19.531 -2.92 1 49.03 15 PHE B CA 1
ATOM 2545 C C . PHE B 1 15 ? 26.609 18.594 -2.955 1 49.03 15 PHE B C 1
ATOM 2547 O O . PHE B 1 15 ? 26.781 17.375 -3.033 1 49.03 15 PHE B O 1
ATOM 2554 N N . LEU B 1 16 ? 25.484 19.188 -2.879 1 54.44 16 LEU B N 1
ATOM 2555 C CA . LEU B 1 16 ? 24.266 18.375 -2.916 1 54.44 16 LEU B CA 1
ATOM 2556 C C . LEU B 1 16 ? 23.922 17.984 -4.348 1 54.44 16 LEU B C 1
ATOM 2558 O O . LEU B 1 16 ? 23.172 17.016 -4.574 1 54.44 16 LEU B O 1
ATOM 2562 N N . ALA B 1 17 ? 24.578 18.688 -5.293 1 58.75 17 ALA B N 1
ATOM 2563 C CA . ALA B 1 17 ? 24.234 18.484 -6.699 1 58.75 17 ALA B CA 1
ATOM 2564 C C . ALA B 1 17 ? 24.688 17.109 -7.184 1 58.75 17 ALA B C 1
ATOM 2566 O O . ALA B 1 17 ? 23.891 16.375 -7.793 1 58.75 17 ALA B O 1
ATOM 2567 N N . PRO B 1 18 ? 25.953 16.828 -6.977 1 57.94 18 PRO B N 1
ATOM 2568 C CA . PRO B 1 18 ? 26.312 15.477 -7.434 1 57.94 18 PRO B CA 1
ATOM 2569 C C . PRO B 1 18 ? 25.453 14.391 -6.785 1 57.94 18 PRO B C 1
ATOM 2571 O O . PRO B 1 18 ? 25.062 13.438 -7.453 1 57.94 18 PRO B O 1
ATOM 2574 N N . ALA B 1 19 ? 25.266 14.641 -5.512 1 61.12 19 ALA B N 1
ATOM 2575 C CA . ALA B 1 19 ? 24.422 13.672 -4.816 1 61.12 19 ALA B CA 1
ATOM 2576 C C . ALA B 1 19 ? 23 13.68 -5.375 1 61.12 19 ALA B C 1
ATOM 2578 O O . ALA B 1 19 ? 22.375 12.633 -5.496 1 61.12 19 ALA B O 1
ATOM 2579 N N . GLY B 1 20 ? 22.656 14.844 -5.785 1 66.94 20 GLY B N 1
ATOM 2580 C CA . GLY B 1 20 ? 21.328 14.969 -6.371 1 66.94 20 GLY B CA 1
ATOM 2581 C C . GLY B 1 20 ? 21.203 14.289 -7.719 1 66.94 20 GLY B C 1
ATOM 2582 O O . GLY B 1 20 ? 20.219 13.609 -7.988 1 66.94 20 GLY B O 1
ATOM 2583 N N . ILE B 1 21 ? 22.266 14.406 -8.508 1 67 21 ILE B N 1
ATOM 2584 C CA . ILE B 1 21 ? 22.266 13.797 -9.836 1 67 21 ILE B CA 1
ATOM 2585 C C . ILE B 1 21 ? 22.297 12.281 -9.703 1 67 21 ILE B C 1
ATOM 2587 O O . ILE B 1 21 ? 21.578 11.578 -10.414 1 67 21 ILE B O 1
ATOM 2591 N N . ILE B 1 22 ? 23.078 11.812 -8.82 1 65.56 22 ILE B N 1
ATOM 2592 C CA . ILE B 1 22 ? 23.188 10.375 -8.602 1 65.56 22 ILE B CA 1
ATOM 2593 C C . ILE B 1 22 ? 21.844 9.828 -8.109 1 65.56 22 ILE B C 1
ATOM 2595 O O . ILE B 1 22 ? 21.40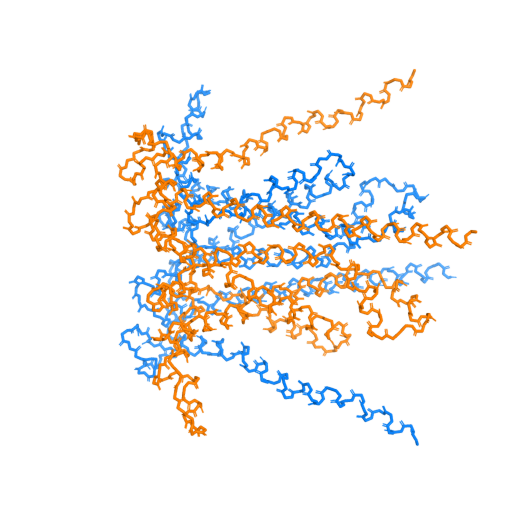6 8.766 -8.547 1 65.56 22 ILE B O 1
ATOM 2599 N N . LEU B 1 23 ? 21.297 10.734 -7.328 1 68.38 23 LEU B N 1
ATOM 2600 C CA . LEU B 1 23 ? 20.016 10.312 -6.785 1 68.38 23 LEU B CA 1
ATOM 2601 C C . LEU B 1 23 ? 18.953 10.273 -7.879 1 68.38 23 LEU B C 1
ATOM 2603 O O . LEU B 1 23 ? 18.156 9.328 -7.945 1 68.38 23 LEU B O 1
ATOM 2607 N N . ILE B 1 24 ? 19.078 11.219 -8.758 1 74.81 24 ILE B N 1
ATOM 2608 C CA . ILE B 1 24 ? 18.094 11.289 -9.844 1 74.81 24 ILE B CA 1
ATOM 2609 C C . ILE B 1 24 ? 18.328 10.141 -10.82 1 74.81 24 ILE B C 1
ATOM 2611 O O . ILE B 1 24 ? 17.375 9.508 -11.273 1 74.81 24 ILE B O 1
ATOM 2615 N N . PHE B 1 25 ? 19.594 9.891 -11.078 1 76.19 25 PHE B N 1
ATOM 2616 C CA . PHE B 1 25 ? 19.906 8.789 -11.977 1 76.19 25 PHE B CA 1
ATOM 2617 C C . PHE B 1 25 ? 19.484 7.453 -11.375 1 76.19 25 PHE B C 1
ATOM 2619 O O . PHE B 1 25 ? 18.906 6.613 -12.07 1 76.19 25 PHE B O 1
ATOM 2626 N N . ALA B 1 26 ? 19.781 7.375 -10.156 1 77.12 26 ALA B N 1
ATOM 2627 C CA . ALA B 1 26 ? 19.422 6.137 -9.477 1 77.12 26 ALA B CA 1
ATOM 2628 C C . ALA B 1 26 ? 17.906 5.961 -9.422 1 77.12 26 ALA B C 1
ATOM 2630 O O . ALA B 1 26 ? 17.391 4.84 -9.516 1 77.12 26 ALA B O 1
ATOM 2631 N N . LEU B 1 27 ? 17.266 7.043 -9.414 1 81.19 27 LEU B N 1
ATOM 2632 C CA . LEU B 1 27 ? 15.812 7.023 -9.336 1 81.19 27 LEU B CA 1
ATOM 2633 C C . LEU B 1 27 ? 15.195 6.711 -10.703 1 81.19 27 LEU B C 1
ATOM 2635 O O . LEU B 1 27 ? 14.234 5.945 -10.789 1 81.19 27 LEU B O 1
ATOM 2639 N N . LEU B 1 28 ? 15.844 7.207 -11.742 1 88.25 28 LEU B N 1
ATOM 2640 C CA . LEU B 1 28 ? 15.203 7.145 -13.055 1 88.25 28 LEU B CA 1
ATOM 2641 C C . LEU B 1 28 ? 15.711 5.949 -13.852 1 88.25 28 LEU B C 1
ATOM 2643 O O . LEU B 1 28 ? 15.078 5.523 -14.812 1 88.25 28 LEU B O 1
ATOM 2647 N N . TYR B 1 29 ? 16.797 5.414 -13.453 1 87.25 29 TYR B N 1
ATOM 2648 C CA . TYR B 1 29 ? 17.422 4.348 -14.227 1 87.25 29 TYR B CA 1
ATOM 2649 C C . TYR B 1 29 ? 16.5 3.135 -14.32 1 87.25 29 TYR B C 1
ATOM 2651 O O . TYR B 1 29 ? 16.25 2.617 -15.414 1 87.25 29 TYR B O 1
ATOM 2659 N N . PRO B 1 30 ? 15.938 2.67 -13.227 1 87.75 30 PRO B N 1
ATOM 2660 C CA . PRO B 1 30 ? 15.031 1.524 -13.344 1 87.75 30 PRO B CA 1
ATOM 2661 C C . PRO B 1 30 ? 13.828 1.813 -14.234 1 87.75 30 PRO B C 1
ATOM 2663 O O . PRO B 1 30 ? 13.359 0.929 -14.961 1 87.75 30 PRO B O 1
ATOM 2666 N N . ILE B 1 31 ? 13.383 2.971 -14.156 1 89.75 31 ILE B N 1
ATOM 2667 C CA . ILE B 1 31 ? 12.234 3.377 -14.953 1 89.75 31 ILE B CA 1
ATOM 2668 C C . ILE B 1 31 ? 12.617 3.391 -16.438 1 89.75 31 ILE B C 1
ATOM 2670 O O . ILE B 1 31 ? 11.844 2.951 -17.281 1 89.75 31 ILE B O 1
ATOM 2674 N N . GLY B 1 32 ? 13.805 3.936 -16.703 1 89.12 32 GLY B N 1
ATOM 2675 C CA . GLY B 1 32 ? 14.297 3.918 -18.062 1 89.12 32 GLY B CA 1
ATOM 2676 C C . GLY B 1 32 ? 14.422 2.518 -18.641 1 89.12 32 GLY B C 1
ATOM 2677 O O . GLY B 1 32 ? 14.117 2.293 -19.812 1 89.12 32 GLY B O 1
ATOM 2678 N N . TYR B 1 33 ? 14.797 1.667 -17.844 1 85.31 33 TYR B N 1
ATOM 2679 C CA . TYR B 1 33 ? 14.914 0.273 -18.266 1 85.31 33 TYR B CA 1
ATOM 2680 C C . TYR B 1 33 ? 13.547 -0.309 -18.609 1 85.31 33 TYR B C 1
ATOM 2682 O O . TYR B 1 33 ? 13.422 -1.075 -19.562 1 85.31 33 TYR B O 1
ATOM 2690 N N . MET B 1 34 ? 12.586 0.004 -17.797 1 87.19 34 MET B N 1
ATOM 2691 C CA . MET B 1 34 ? 11.234 -0.464 -18.062 1 87.19 34 MET B CA 1
ATOM 2692 C C . MET B 1 34 ? 10.719 0.078 -19.391 1 87.19 34 MET B C 1
ATOM 2694 O O . MET B 1 34 ? 10.094 -0.65 -20.172 1 87.19 34 MET B O 1
ATOM 2698 N N . ILE B 1 35 ? 11 1.316 -19.625 1 90.62 35 ILE B N 1
ATOM 2699 C CA . ILE B 1 35 ? 10.586 1.946 -20.875 1 90.62 35 ILE B CA 1
ATOM 2700 C C . ILE B 1 35 ? 11.297 1.276 -22.047 1 90.62 35 ILE B C 1
ATOM 2702 O O . ILE B 1 35 ? 10.664 0.94 -23.062 1 90.62 35 ILE B O 1
ATOM 2706 N N . TYR B 1 36 ? 12.547 1.035 -21.875 1 88.75 36 TYR B N 1
ATOM 2707 C CA . TYR B 1 36 ? 13.328 0.379 -22.906 1 88.75 36 TYR B CA 1
ATOM 2708 C C . TYR B 1 36 ? 12.82 -1.032 -23.172 1 88.75 36 TYR B C 1
ATOM 2710 O O . TYR B 1 36 ? 12.68 -1.444 -24.328 1 88.75 36 TYR B O 1
ATOM 2718 N N . ALA B 1 37 ? 12.523 -1.755 -22.172 1 87.81 37 ALA B N 1
ATOM 2719 C CA . ALA B 1 37 ? 12.055 -3.133 -22.281 1 87.81 37 ALA B CA 1
ATOM 2720 C C . ALA B 1 37 ? 10.734 -3.203 -23.047 1 87.81 37 ALA B C 1
ATOM 2722 O O . ALA B 1 37 ? 10.43 -4.211 -23.688 1 87.81 37 ALA B O 1
ATOM 2723 N N . SER B 1 38 ? 9.953 -2.135 -22.969 1 91.88 38 SER B N 1
ATOM 2724 C CA . SER B 1 38 ? 8.648 -2.117 -23.625 1 91.88 38 SER B CA 1
ATOM 2725 C C . SER B 1 38 ? 8.789 -2.096 -25.141 1 91.88 38 SER B C 1
ATOM 2727 O O . SER B 1 38 ? 7.832 -2.381 -25.859 1 91.88 38 SER B O 1
ATOM 2729 N N . PHE B 1 39 ? 9.977 -1.781 -25.625 1 92.75 39 PHE B N 1
ATOM 2730 C CA . PHE B 1 39 ? 10.211 -1.721 -27.062 1 92.75 39 PHE B CA 1
ATOM 2731 C C . PHE B 1 39 ? 10.875 -2.998 -27.562 1 92.75 39 PHE B C 1
ATOM 2733 O O . PHE B 1 39 ? 11.25 -3.096 -28.734 1 92.75 39 PHE B O 1
ATOM 2740 N N . LEU B 1 40 ? 10.961 -3.977 -26.656 1 88.88 40 LEU B N 1
ATOM 2741 C CA . LEU B 1 40 ? 11.641 -5.223 -27 1 88.88 40 LEU B CA 1
ATOM 2742 C C . LEU B 1 40 ? 10.656 -6.387 -27.031 1 88.88 40 LEU B C 1
ATOM 2744 O O . LEU B 1 40 ? 9.609 -6.336 -26.375 1 88.88 40 LEU B O 1
ATOM 2748 N N . ASP B 1 41 ? 10.977 -7.352 -27.891 1 87.38 41 ASP B N 1
ATOM 2749 C CA . ASP B 1 41 ? 10.352 -8.664 -27.766 1 87.38 41 ASP B CA 1
ATOM 2750 C C . ASP B 1 41 ? 11.078 -9.523 -26.734 1 87.38 41 ASP B C 1
ATOM 2752 O O . ASP B 1 41 ? 11.773 -10.469 -27.094 1 87.38 41 ASP B O 1
ATOM 2756 N N . TRP B 1 42 ? 10.836 -9.219 -25.516 1 81.62 42 TRP B N 1
ATOM 2757 C CA . TRP B 1 42 ? 11.594 -9.789 -24.406 1 81.62 42 TRP B CA 1
ATOM 2758 C C . TRP B 1 42 ? 10.82 -10.922 -23.734 1 81.62 42 TRP B C 1
ATOM 2760 O O . TRP B 1 42 ? 9.648 -10.766 -23.391 1 81.62 42 TRP B O 1
ATOM 2770 N N . SER B 1 43 ? 11.492 -12.062 -23.688 1 78.19 43 SER B N 1
ATOM 2771 C CA . SER B 1 43 ? 10.977 -13.227 -22.969 1 78.19 43 SER B CA 1
ATOM 2772 C C . SER B 1 43 ? 11.969 -13.695 -21.906 1 78.19 43 SER B C 1
ATOM 2774 O O . SER B 1 43 ? 13.156 -13.383 -21.984 1 78.19 43 SER B O 1
ATOM 2776 N N . PRO B 1 44 ? 11.414 -14.289 -20.859 1 69.75 44 PRO B N 1
ATOM 2777 C CA . PRO B 1 44 ? 12.281 -14.695 -19.75 1 69.75 44 PRO B CA 1
ATOM 2778 C C . PRO B 1 44 ? 13.43 -15.594 -20.203 1 69.75 44 PRO B C 1
ATOM 2780 O O . PRO B 1 44 ? 14.461 -15.664 -19.516 1 69.75 44 PRO B O 1
ATOM 2783 N N . SER B 1 45 ? 13.18 -16.266 -21.203 1 66.5 45 SER B N 1
ATOM 2784 C CA . SER B 1 45 ? 14.195 -17.203 -21.656 1 66.5 45 SER B CA 1
ATOM 2785 C C . SER B 1 45 ? 15.352 -16.484 -22.328 1 66.5 45 SER B C 1
ATOM 2787 O O . SER B 1 45 ? 16.422 -17.078 -22.547 1 66.5 45 SER B O 1
ATOM 2789 N N . GLN B 1 46 ? 15.133 -15.227 -22.531 1 68.69 46 GLN B N 1
ATOM 2790 C CA . GLN B 1 46 ? 16.172 -14.469 -23.219 1 68.69 46 GLN B CA 1
ATOM 2791 C C . GLN B 1 46 ? 16.703 -13.344 -22.344 1 68.69 46 GLN B C 1
ATOM 2793 O O . GLN B 1 46 ? 16 -12.852 -21.453 1 68.69 46 GLN B O 1
ATOM 2798 N N . ARG B 1 47 ? 18 -13.242 -22.562 1 69.75 47 ARG B N 1
ATOM 2799 C CA . ARG B 1 47 ? 18.562 -12.023 -21.969 1 69.75 47 ARG B CA 1
ATOM 2800 C C . ARG B 1 47 ? 18.016 -10.781 -22.672 1 69.75 47 ARG B C 1
ATOM 2802 O O . ARG B 1 47 ? 17.766 -10.797 -23.875 1 69.75 47 ARG B O 1
ATOM 2809 N N . ILE B 1 48 ? 17.812 -9.812 -21.953 1 68.69 48 ILE B N 1
ATOM 2810 C CA . ILE B 1 48 ? 17.219 -8.578 -22.484 1 68.69 48 ILE B CA 1
ATOM 2811 C C . ILE B 1 48 ? 18.078 -8.047 -23.625 1 68.69 48 ILE B C 1
ATOM 2813 O O . ILE B 1 48 ? 17.547 -7.512 -24.609 1 68.69 48 ILE B O 1
ATOM 2817 N N . GLY B 1 49 ? 19.312 -8.266 -23.469 1 68.25 49 GLY B N 1
ATOM 2818 C CA . GLY B 1 49 ? 20.203 -7.805 -24.516 1 68.25 49 GLY B CA 1
ATOM 2819 C C . GLY B 1 49 ? 20.047 -8.57 -25.812 1 68.25 49 GLY B C 1
ATOM 2820 O O . GLY B 1 49 ? 20.438 -8.078 -26.875 1 68.25 49 GLY B O 1
ATOM 2821 N N . GLN B 1 50 ? 19.422 -9.68 -25.703 1 74.75 50 GLN B N 1
ATOM 2822 C CA . GLN B 1 50 ? 19.234 -10.516 -26.875 1 74.75 50 GLN B CA 1
ATOM 2823 C C . GLN B 1 50 ? 17.828 -10.344 -27.469 1 74.75 50 GLN B C 1
ATOM 2825 O O . GLN B 1 50 ? 17.531 -10.906 -28.516 1 74.75 50 GLN B O 1
ATOM 2830 N N . ALA B 1 51 ? 17.156 -9.562 -26.781 1 80.56 51 ALA B N 1
ATOM 2831 C CA . ALA B 1 51 ? 15.781 -9.359 -27.234 1 80.56 51 ALA B CA 1
ATOM 2832 C C . ALA B 1 51 ? 15.734 -8.438 -28.453 1 80.56 51 ALA B C 1
ATOM 2834 O O . ALA B 1 51 ? 16.5 -7.477 -28.547 1 80.56 51 ALA B O 1
ATOM 2835 N N . GLU B 1 52 ? 14.914 -8.742 -29.438 1 85.81 52 GLU B N 1
ATOM 2836 C CA . GLU B 1 52 ? 14.773 -7.973 -30.672 1 85.81 52 GLU B CA 1
ATOM 2837 C C . GLU B 1 52 ? 14.031 -6.664 -30.422 1 85.81 52 GLU B C 1
ATOM 2839 O O . GLU B 1 52 ? 13.062 -6.629 -29.656 1 85.81 52 GLU B O 1
ATOM 2844 N N . PHE B 1 53 ? 14.586 -5.656 -31 1 89.94 53 PHE B N 1
ATOM 2845 C CA . PHE B 1 53 ? 13.914 -4.363 -30.953 1 89.94 53 PHE B CA 1
ATOM 2846 C C . PHE B 1 53 ? 12.727 -4.328 -31.906 1 89.94 53 PHE B C 1
ATOM 2848 O O . PHE B 1 53 ? 12.898 -4.43 -33.125 1 89.94 53 PHE B O 1
ATOM 2855 N N . ILE B 1 54 ? 11.539 -4.184 -31.406 1 90.88 54 ILE B N 1
ATOM 2856 C CA . ILE B 1 54 ? 10.336 -4.273 -32.219 1 90.88 54 ILE B CA 1
ATOM 2857 C C . ILE B 1 54 ? 9.625 -2.922 -32.25 1 90.88 54 ILE B C 1
ATOM 2859 O O . ILE B 1 54 ? 8.484 -2.818 -32.719 1 90.88 54 ILE B O 1
ATOM 2863 N N . GLY B 1 55 ? 10.25 -1.93 -31.703 1 91.25 55 GLY B N 1
ATOM 2864 C CA . GLY B 1 55 ? 9.68 -0.591 -31.719 1 91.25 55 GLY B CA 1
ATOM 2865 C C . GLY B 1 55 ? 8.375 -0.485 -30.953 1 91.25 55 GLY B C 1
ATOM 2866 O O . GLY B 1 55 ? 8.305 -0.893 -29.797 1 91.25 55 GLY B O 1
ATOM 2867 N N . PHE B 1 56 ? 7.348 -0.022 -31.719 1 93.06 56 PHE B N 1
ATOM 2868 C CA . PHE B 1 56 ? 6.09 0.269 -31.031 1 93.06 56 PHE B CA 1
ATOM 2869 C C . PHE B 1 56 ? 5.109 -0.883 -31.203 1 93.06 56 PHE B C 1
ATOM 2871 O O . PHE B 1 56 ? 3.916 -0.733 -30.922 1 93.06 56 PHE B O 1
ATOM 2878 N N . ARG B 1 57 ? 5.555 -1.995 -31.531 1 92.44 57 ARG B N 1
ATOM 2879 C CA . ARG B 1 57 ? 4.684 -3.129 -31.828 1 92.44 57 ARG B CA 1
ATOM 2880 C C . ARG B 1 57 ? 3.883 -3.539 -30.594 1 92.44 57 ARG B C 1
ATOM 2882 O O . ARG B 1 57 ? 2.697 -3.863 -30.703 1 92.44 57 ARG B O 1
ATOM 2889 N N . ASN B 1 58 ? 4.555 -3.568 -29.438 1 93.56 58 ASN B N 1
ATOM 2890 C CA . ASN B 1 58 ? 3.846 -3.906 -28.203 1 93.56 58 ASN B CA 1
ATOM 2891 C C . ASN B 1 58 ? 2.695 -2.941 -27.938 1 93.56 58 ASN B C 1
ATOM 2893 O O . ASN B 1 58 ? 1.619 -3.355 -27.5 1 93.56 58 ASN B O 1
ATOM 2897 N N . TYR B 1 59 ? 2.883 -1.738 -28.266 1 94.12 59 TYR B N 1
ATOM 2898 C CA . TYR B 1 59 ? 1.87 -0.718 -28.016 1 94.12 59 TYR B CA 1
ATOM 2899 C C . TYR B 1 59 ? 0.735 -0.823 -29.031 1 94.12 59 TYR B C 1
ATOM 2901 O O . TYR B 1 59 ? -0.436 -0.657 -28.688 1 94.12 59 TYR B O 1
ATOM 2909 N N . VAL B 1 60 ? 1.062 -1.098 -30.219 1 92.44 60 VAL B N 1
ATOM 2910 C CA . VAL B 1 60 ? 0.059 -1.269 -31.266 1 92.44 60 VAL B CA 1
ATOM 2911 C C . VAL B 1 60 ? -0.8 -2.494 -30.969 1 92.44 60 VAL B C 1
ATOM 2913 O O . VAL B 1 60 ? -2.023 -2.451 -31.109 1 92.44 60 VAL B O 1
ATOM 2916 N N . ASN B 1 61 ? -0.16 -3.504 -30.547 1 91.62 61 ASN B N 1
ATOM 2917 C CA . ASN B 1 61 ? -0.88 -4.715 -30.172 1 91.62 61 ASN B CA 1
ATOM 2918 C C . ASN B 1 61 ? -1.842 -4.453 -29.016 1 91.62 61 ASN B C 1
ATOM 2920 O O . ASN B 1 61 ? -2.967 -4.953 -29.016 1 91.62 61 ASN B O 1
ATOM 2924 N N . LEU B 1 62 ? -1.416 -3.738 -28.062 1 92.88 62 LEU B N 1
ATOM 2925 C CA . LEU B 1 62 ? -2.232 -3.455 -26.891 1 92.88 62 LEU B CA 1
ATOM 2926 C C . LEU B 1 62 ? -3.434 -2.59 -27.266 1 92.88 62 LEU B C 1
ATOM 2928 O O . LEU B 1 62 ? -4.527 -2.777 -26.719 1 92.88 62 LEU B O 1
ATOM 2932 N N . TRP B 1 63 ? -3.26 -1.642 -28.156 1 91.06 63 TRP B N 1
ATOM 2933 C CA . TRP B 1 63 ? -4.348 -0.765 -28.578 1 91.06 63 TRP B CA 1
ATOM 2934 C C . TRP B 1 63 ? -5.441 -1.557 -29.281 1 91.06 63 TRP B C 1
ATOM 2936 O O . TRP B 1 63 ? -6.617 -1.192 -29.219 1 91.06 63 TRP B O 1
ATOM 2946 N N . GLY B 1 64 ? -5.059 -2.578 -29.953 1 91.31 64 GLY B N 1
ATOM 2947 C CA . GLY B 1 64 ? -6.02 -3.406 -30.672 1 91.31 64 GLY B CA 1
ATOM 2948 C C . GLY B 1 64 ? -6.566 -4.543 -29.828 1 91.31 64 GLY B C 1
ATOM 2949 O O . GLY B 1 64 ? -7.469 -5.266 -30.266 1 91.31 64 GLY B O 1
ATOM 2950 N N . ASP B 1 65 ? -6.121 -4.68 -28.672 1 93.44 65 ASP B N 1
ATOM 2951 C CA . ASP B 1 65 ? -6.516 -5.781 -27.797 1 93.44 65 ASP B CA 1
ATOM 2952 C C . ASP B 1 65 ? -7.727 -5.406 -26.938 1 93.44 65 ASP B C 1
ATOM 2954 O O . ASP B 1 65 ? -7.617 -4.598 -26.016 1 93.44 65 ASP B O 1
ATOM 2958 N N . GLU B 1 66 ? -8.852 -6.039 -27.219 1 94.06 66 GLU B N 1
ATOM 2959 C CA . GLU B 1 66 ? -10.102 -5.75 -26.5 1 94.06 66 GLU B CA 1
ATOM 2960 C C . GLU B 1 66 ? -9.984 -6.094 -25.031 1 94.06 66 GLU B C 1
ATOM 2962 O O . GLU B 1 66 ? -10.586 -5.426 -24.188 1 94.06 66 GLU B O 1
ATOM 2967 N N . ALA B 1 67 ? -9.25 -7.137 -24.734 1 93.94 67 ALA B N 1
ATOM 2968 C CA . ALA B 1 67 ? -9.07 -7.543 -23.344 1 93.94 67 ALA B CA 1
ATOM 2969 C C . ALA B 1 67 ? -8.328 -6.469 -22.547 1 93.94 67 ALA B C 1
ATOM 2971 O O . ALA B 1 67 ? -8.664 -6.191 -21.406 1 93.94 67 ALA B O 1
ATOM 2972 N N . PHE B 1 68 ? -7.363 -5.883 -23.25 1 94.75 68 PHE B N 1
ATOM 2973 C CA . PHE B 1 68 ? -6.609 -4.816 -22.594 1 94.75 68 PHE B CA 1
ATOM 2974 C C . PHE B 1 68 ? -7.496 -3.605 -22.344 1 94.75 68 PHE B C 1
ATOM 2976 O O . PHE B 1 68 ? -7.461 -3.023 -21.25 1 94.75 68 PHE B O 1
ATOM 2983 N N . ARG B 1 69 ? -8.273 -3.234 -23.281 1 94.56 69 ARG B N 1
ATOM 2984 C CA . ARG B 1 69 ? -9.156 -2.086 -23.125 1 94.56 69 ARG B CA 1
ATOM 2985 C C . ARG B 1 69 ? -10.18 -2.322 -22.016 1 94.56 69 ARG B C 1
ATOM 2987 O O . ARG B 1 69 ? -10.492 -1.407 -21.25 1 94.56 69 ARG B O 1
ATOM 2994 N N . GLU B 1 70 ? -10.648 -3.52 -21.953 1 95.5 70 GLU B N 1
ATOM 2995 C CA . GLU B 1 70 ? -11.602 -3.857 -20.906 1 95.5 70 GLU B CA 1
ATOM 2996 C C . GLU B 1 70 ? -10.953 -3.742 -19.531 1 95.5 70 GLU B C 1
ATOM 2998 O O . GLU B 1 70 ? -11.531 -3.154 -18.609 1 95.5 70 GLU B O 1
ATOM 3003 N N . SER B 1 71 ? -9.766 -4.309 -19.359 1 95.81 71 SER B N 1
ATOM 3004 C CA . SER B 1 71 ? -9.047 -4.234 -18.094 1 95.81 71 SER B CA 1
ATOM 3005 C C . SER B 1 71 ? -8.766 -2.789 -17.703 1 95.81 71 SER B C 1
ATOM 3007 O O . SER B 1 71 ? -8.781 -2.449 -16.516 1 95.81 71 SER B O 1
ATOM 3009 N N . PHE B 1 72 ? -8.516 -2.02 -18.766 1 94.94 72 PHE B N 1
ATOM 3010 C CA . PHE B 1 72 ? -8.258 -0.601 -18.547 1 94.94 72 PHE B CA 1
ATOM 3011 C C . PHE B 1 72 ? -9.477 0.086 -17.938 1 94.94 72 PHE B C 1
ATOM 3013 O O . PHE B 1 72 ? -9.352 0.788 -16.922 1 94.94 72 PHE B O 1
ATOM 3020 N N . TRP B 1 73 ? -10.609 -0.115 -18.438 1 95.81 73 TRP B N 1
ATOM 3021 C CA . TRP B 1 73 ? -11.828 0.537 -17.953 1 95.81 73 TRP B CA 1
ATOM 3022 C C . TRP B 1 73 ? -12.266 -0.037 -16.609 1 95.81 73 TRP B C 1
ATOM 3024 O O . TRP B 1 73 ? -12.805 0.682 -15.773 1 95.81 73 TRP B O 1
ATOM 3034 N N . VAL B 1 74 ? -12.062 -1.338 -16.422 1 97.19 74 VAL B N 1
ATOM 3035 C CA . VAL B 1 74 ? -12.359 -1.955 -15.141 1 97.19 74 VAL B CA 1
ATOM 3036 C C . VAL B 1 74 ? -11.508 -1.313 -14.047 1 97.19 74 VAL B C 1
ATOM 3038 O O . VAL B 1 74 ? -11.992 -1.046 -12.945 1 97.19 74 VAL B O 1
ATOM 3041 N N . THR B 1 75 ? -10.258 -1.02 -14.391 1 97.44 75 THR B N 1
ATOM 3042 C CA . THR B 1 75 ? -9.336 -0.412 -13.438 1 97.44 75 THR B CA 1
ATOM 3043 C C . THR B 1 75 ? -9.789 0.995 -13.062 1 97.44 75 THR B C 1
ATOM 3045 O O . THR B 1 75 ? -9.82 1.347 -11.883 1 97.44 75 THR B O 1
ATOM 3048 N N . ILE B 1 76 ? -10.188 1.794 -14.055 1 96.56 76 ILE B N 1
ATOM 3049 C CA . ILE B 1 76 ? -10.617 3.168 -13.82 1 96.56 76 ILE B CA 1
ATOM 3050 C C . ILE B 1 76 ? -11.891 3.178 -12.984 1 96.56 76 ILE B C 1
ATOM 3052 O O . ILE B 1 76 ? -12.008 3.938 -12.016 1 96.56 76 ILE B O 1
ATOM 3056 N N . ARG B 1 77 ? -12.805 2.334 -13.352 1 97.5 77 ARG B N 1
ATOM 3057 C CA . ARG B 1 77 ? -14.07 2.256 -12.633 1 97.5 77 ARG B CA 1
ATOM 3058 C C . ARG B 1 77 ? -13.859 1.808 -11.188 1 97.5 77 ARG B C 1
ATOM 3060 O O . ARG B 1 77 ? -14.422 2.393 -1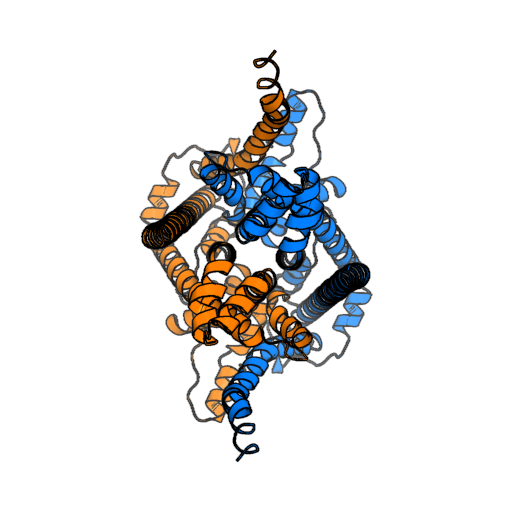0.258 1 97.5 77 ARG B O 1
ATOM 3067 N N . PHE B 1 78 ? -13.086 0.79 -11.039 1 98.06 78 PHE B N 1
ATOM 3068 C CA . PHE B 1 78 ? -12.789 0.255 -9.719 1 98.06 78 PHE B CA 1
ATOM 3069 C C . PHE B 1 78 ? -12.141 1.315 -8.836 1 98.06 78 PHE B C 1
ATOM 3071 O O . PHE B 1 78 ? -12.617 1.585 -7.73 1 98.06 78 PHE B O 1
ATOM 3078 N N . ALA B 1 79 ? -11.086 1.897 -9.359 1 97.81 79 ALA B N 1
ATOM 3079 C CA . ALA B 1 79 ? -10.336 2.889 -8.586 1 97.81 79 ALA B CA 1
ATOM 3080 C C . ALA B 1 79 ? -11.211 4.086 -8.234 1 97.81 79 ALA B C 1
ATOM 3082 O O . ALA B 1 79 ? -11.172 4.578 -7.105 1 97.81 79 ALA B O 1
ATOM 3083 N N . ALA B 1 80 ? -11.992 4.562 -9.172 1 96.94 80 ALA B N 1
ATOM 3084 C CA . ALA B 1 80 ? -12.859 5.719 -8.945 1 96.94 80 ALA B CA 1
ATOM 3085 C C . ALA B 1 80 ? -13.875 5.434 -7.848 1 96.94 80 ALA B C 1
ATOM 3087 O O . ALA B 1 80 ? -14.109 6.273 -6.973 1 96.94 80 ALA B O 1
ATOM 3088 N N . ILE B 1 81 ? -14.414 4.285 -7.871 1 98.25 81 ILE B N 1
ATOM 3089 C CA . ILE B 1 81 ? -15.484 3.945 -6.941 1 98.25 81 ILE B CA 1
ATOM 3090 C C . ILE B 1 81 ? -14.906 3.709 -5.551 1 98.25 81 ILE B C 1
ATOM 3092 O O . ILE B 1 81 ? -15.359 4.312 -4.574 1 98.25 81 ILE B O 1
ATOM 3096 N N . VAL B 1 82 ? -13.883 2.877 -5.438 1 98.25 82 VAL B N 1
ATOM 3097 C CA . VAL B 1 82 ? -13.391 2.486 -4.117 1 98.25 82 VAL B CA 1
ATOM 3098 C C . VAL B 1 82 ? -12.75 3.688 -3.428 1 98.25 82 VAL B C 1
ATOM 3100 O O . VAL B 1 82 ? -12.945 3.896 -2.229 1 98.25 82 VAL B O 1
ATOM 3103 N N . VAL B 1 83 ? -11.969 4.461 -4.176 1 97.94 83 VAL B N 1
ATOM 3104 C CA . VAL B 1 83 ? -11.273 5.586 -3.566 1 97.94 83 VAL B CA 1
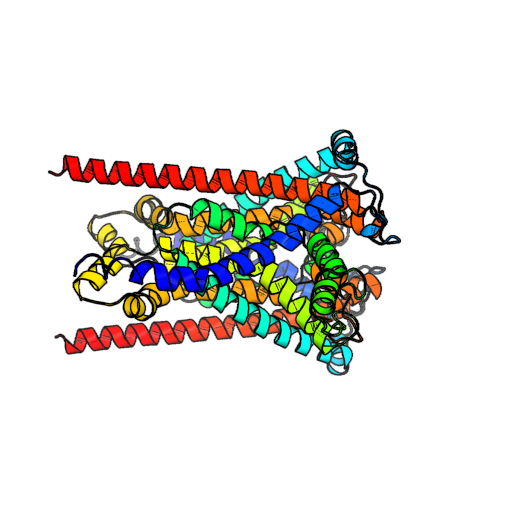ATOM 3105 C C . VAL B 1 83 ? -12.281 6.641 -3.111 1 97.94 83 VAL B C 1
ATOM 3107 O O . VAL B 1 83 ? -12.133 7.223 -2.035 1 97.94 83 VAL B O 1
ATOM 3110 N N . THR B 1 84 ? -13.312 6.891 -3.955 1 97.94 84 THR B N 1
ATOM 3111 C CA . THR B 1 84 ? -14.352 7.844 -3.576 1 97.94 84 THR B CA 1
ATOM 3112 C C . THR B 1 84 ? -15.062 7.383 -2.309 1 97.94 84 THR B C 1
ATOM 3114 O O . THR B 1 84 ? -15.242 8.172 -1.373 1 97.94 84 THR B O 1
ATOM 3117 N N . LEU B 1 85 ? -15.422 6.152 -2.258 1 97.62 85 LEU B N 1
ATOM 3118 C CA . LEU B 1 85 ? -16.109 5.613 -1.092 1 97.62 85 LEU B CA 1
ATOM 3119 C C . LEU B 1 85 ? -15.219 5.668 0.142 1 97.62 85 LEU B C 1
ATOM 3121 O O . LEU B 1 85 ? -15.672 6.039 1.227 1 97.62 85 LEU B O 1
ATOM 3125 N N . GLU B 1 86 ? -13.977 5.309 0 1 97.56 86 GLU B N 1
ATOM 3126 C CA . GLU B 1 86 ? -13.039 5.297 1.115 1 97.56 86 GLU B CA 1
ATOM 3127 C C . GLU B 1 86 ? -12.773 6.711 1.626 1 97.56 86 GLU B C 1
ATOM 3129 O O . GLU B 1 86 ? -12.625 6.926 2.832 1 97.56 86 GLU B O 1
ATOM 3134 N N . MET B 1 87 ? -12.68 7.676 0.663 1 96.94 87 MET B N 1
ATOM 3135 C CA . MET B 1 87 ? -12.484 9.07 1.069 1 96.94 87 MET B CA 1
ATOM 3136 C C . MET B 1 87 ? -13.68 9.57 1.875 1 96.94 87 MET B C 1
ATOM 3138 O O . MET B 1 87 ? -13.508 10.203 2.918 1 96.94 87 MET B O 1
ATOM 3142 N N . VAL B 1 88 ? -14.852 9.281 1.398 1 96.31 88 VAL B N 1
ATOM 3143 C CA . VAL B 1 88 ? -16.062 9.734 2.066 1 96.31 88 VAL B CA 1
ATOM 3144 C C . VAL B 1 88 ? -16.188 9.062 3.43 1 96.31 88 VAL B C 1
ATOM 3146 O O . VAL B 1 88 ? -16.406 9.727 4.445 1 96.31 88 VAL B O 1
ATOM 3149 N N . LEU B 1 89 ? -16 7.777 3.471 1 93.19 89 LEU B N 1
ATOM 3150 C CA . LEU B 1 89 ? -16.156 7.02 4.711 1 93.19 89 LEU B CA 1
ATOM 3151 C C . LEU B 1 89 ? -15.023 7.336 5.68 1 93.19 89 LEU B C 1
ATOM 3153 O O . LEU B 1 89 ? -15.266 7.559 6.867 1 93.19 89 LEU B O 1
ATOM 3157 N N . GLY B 1 90 ? -13.766 7.352 5.176 1 93.69 90 GLY B N 1
ATOM 3158 C CA . GLY B 1 90 ? -12.609 7.574 6.027 1 93.69 90 GLY B CA 1
ATOM 3159 C C . GLY B 1 90 ? -12.578 8.961 6.637 1 93.69 90 GLY B C 1
ATOM 3160 O O . GLY B 1 90 ? -12.406 9.109 7.848 1 93.69 90 GLY B O 1
ATOM 3161 N N . VAL B 1 91 ? -12.75 9.992 5.82 1 94.06 91 VAL B N 1
ATOM 3162 C CA . VAL B 1 91 ? -12.75 11.367 6.309 1 94.06 91 VAL B CA 1
ATOM 3163 C C . VAL B 1 91 ? -13.977 11.594 7.199 1 94.06 91 VAL B C 1
ATOM 3165 O O . VAL B 1 91 ? -13.875 12.242 8.242 1 94.06 91 VAL B O 1
ATOM 3168 N N . GLY B 1 92 ? -15.125 11.055 6.719 1 90.62 92 GLY B N 1
ATOM 3169 C CA . GLY B 1 92 ? -16.312 11.164 7.539 1 90.62 92 GLY B CA 1
ATOM 3170 C C . GLY B 1 92 ? -16.156 10.578 8.93 1 90.62 92 GLY B C 1
ATOM 3171 O O . GLY B 1 92 ? -16.531 11.195 9.922 1 90.62 92 GLY B O 1
ATOM 3172 N N . LEU B 1 93 ? -15.578 9.438 8.992 1 86.06 93 LEU B N 1
ATOM 3173 C CA . LEU B 1 93 ? -15.344 8.781 10.273 1 86.06 93 LEU B CA 1
ATOM 3174 C C . LEU B 1 93 ? -14.352 9.578 11.117 1 86.06 93 LEU B C 1
ATOM 3176 O O . LEU B 1 93 ? -14.492 9.656 12.344 1 86.06 93 LEU B O 1
ATOM 3180 N N . ALA B 1 94 ? -13.289 10.117 10.484 1 88.69 94 ALA B N 1
ATOM 3181 C CA . ALA B 1 94 ? -12.305 10.922 11.203 1 88.69 94 ALA B CA 1
ATOM 3182 C C . ALA B 1 94 ? -12.953 12.164 11.812 1 88.69 94 ALA B C 1
ATOM 3184 O O . ALA B 1 94 ? -12.641 12.539 12.945 1 88.69 94 ALA B O 1
ATOM 3185 N N . LEU B 1 95 ? -13.82 12.836 11.102 1 85.56 95 LEU B N 1
ATOM 3186 C CA . LEU B 1 95 ? -14.484 14.039 11.57 1 85.56 95 LEU B CA 1
ATOM 3187 C C . LEU B 1 95 ? -15.453 13.719 12.703 1 85.56 95 LEU B C 1
ATOM 3189 O O . LEU B 1 95 ? -15.625 14.531 13.625 1 85.56 95 LEU B O 1
ATOM 3193 N N . LEU B 1 96 ? -16.031 12.547 12.586 1 78.88 96 LEU B N 1
ATOM 3194 C CA . LEU B 1 96 ? -16.984 12.133 13.602 1 78.88 96 LEU B CA 1
ATOM 3195 C C . LEU B 1 96 ? -16.281 11.758 14.906 1 78.88 96 LEU B C 1
ATOM 3197 O O . LEU B 1 96 ? -16.797 12 15.992 1 78.88 96 LEU B O 1
ATOM 3201 N N . LEU B 1 97 ? -15.133 11.195 14.75 1 71.62 97 LEU B N 1
ATOM 3202 C CA . LEU B 1 97 ? -14.453 10.664 15.922 1 71.62 97 LEU B CA 1
ATOM 3203 C C . LEU B 1 97 ? -13.484 11.695 16.5 1 71.62 97 LEU B C 1
ATOM 3205 O O . LEU B 1 97 ? -12.797 11.414 17.484 1 71.62 97 LEU B O 1
ATOM 3209 N N . ASP B 1 98 ? -13.219 12.789 15.852 1 64.19 98 ASP B N 1
ATOM 3210 C CA . ASP B 1 98 ? -12.305 13.828 16.328 1 64.19 98 ASP B CA 1
ATOM 3211 C C . ASP B 1 98 ? -12.656 14.25 17.75 1 64.19 98 ASP B C 1
ATOM 3213 O O . ASP B 1 98 ? -11.867 14.914 18.422 1 64.19 98 ASP B O 1
ATOM 3217 N N . ARG B 1 99 ? -13.805 13.664 18.203 1 56.44 99 ARG B N 1
ATOM 3218 C CA . ARG B 1 99 ? -14.18 14.164 19.516 1 56.44 99 ARG B CA 1
ATOM 3219 C C . ARG B 1 99 ? -13.453 13.398 20.625 1 56.44 99 ARG B C 1
ATOM 3221 O O . ARG B 1 99 ? -12.938 12.305 20.391 1 56.44 99 ARG B O 1
ATOM 3228 N N . ASN B 1 100 ? -12.836 14.117 21.547 1 56 100 ASN B N 1
ATOM 3229 C CA . ASN B 1 100 ? -12.18 13.617 22.75 1 56 100 ASN B CA 1
ATOM 3230 C C . ASN B 1 100 ? -12.922 12.414 23.328 1 56 100 ASN B C 1
ATOM 3232 O O . ASN B 1 100 ? -13.406 12.461 24.469 1 56 100 ASN B O 1
ATOM 3236 N N . ILE B 1 101 ? -13.43 11.625 22.438 1 53.09 101 ILE B N 1
ATOM 3237 C CA . ILE B 1 101 ? -14.18 10.5 22.984 1 53.09 101 ILE B CA 1
ATOM 3238 C C . ILE B 1 101 ? -13.227 9.523 23.672 1 53.09 101 ILE B C 1
ATOM 3240 O O . ILE B 1 101 ? -12.164 9.203 23.125 1 53.09 101 ILE B O 1
ATOM 3244 N N . LYS B 1 102 ? -13.547 9.266 24.922 1 54.91 102 LYS B N 1
ATOM 3245 C CA . LYS B 1 102 ? -12.914 8.219 25.734 1 54.91 102 LYS B CA 1
ATOM 3246 C C . LYS B 1 102 ? -13.016 6.863 25.047 1 54.91 102 LYS B C 1
ATOM 3248 O O . LYS B 1 102 ? -14.102 6.461 24.609 1 54.91 102 LYS B O 1
ATOM 3253 N N . GLY B 1 103 ? -11.992 6.309 24.359 1 60.22 103 GLY B N 1
ATOM 3254 C CA . GLY B 1 103 ? -11.977 5.012 23.703 1 60.22 103 GLY B CA 1
ATOM 3255 C C . GLY B 1 103 ? -11.508 5.09 22.25 1 60.22 103 GLY B C 1
ATOM 3256 O O . GLY B 1 103 ? -11.539 4.09 21.531 1 60.22 103 GLY B O 1
ATOM 3257 N N . MET B 1 104 ? -11.25 6.227 21.953 1 63.75 104 MET B N 1
ATOM 3258 C CA . MET B 1 104 ? -10.836 6.477 20.578 1 63.75 104 MET B CA 1
ATOM 3259 C C . MET B 1 104 ? -9.602 5.664 20.219 1 63.75 104 MET B C 1
ATOM 3261 O O . MET B 1 104 ? -9.461 5.199 19.078 1 63.75 104 MET B O 1
ATOM 3265 N N . ALA B 1 105 ? -8.891 5.477 21.266 1 67.56 105 ALA B N 1
ATOM 3266 C CA . ALA B 1 105 ? -7.695 4.68 21.016 1 67.56 105 ALA B CA 1
ATOM 3267 C C . ALA B 1 105 ? -8.062 3.254 20.594 1 67.56 105 ALA B C 1
ATOM 3269 O O . ALA B 1 105 ? -7.457 2.691 19.688 1 67.56 105 ALA B O 1
ATOM 3270 N N . MET B 1 106 ? -9.047 2.748 21.281 1 72.12 106 MET B N 1
ATOM 3271 C CA . MET B 1 106 ? -9.477 1.387 20.969 1 72.12 106 MET B CA 1
ATOM 3272 C C . MET B 1 106 ? -10.156 1.323 19.609 1 72.12 106 MET B C 1
ATOM 3274 O O . MET B 1 106 ? -9.93 0.388 18.844 1 72.12 106 MET B O 1
ATOM 3278 N N . LEU B 1 107 ? -10.922 2.299 19.375 1 71 107 LEU B N 1
ATOM 3279 C CA . LEU B 1 107 ? -11.633 2.322 18.094 1 71 107 LEU B CA 1
ATOM 3280 C C . LEU B 1 107 ? -10.664 2.484 16.938 1 71 107 LEU B C 1
ATOM 3282 O O . LEU B 1 107 ? -10.82 1.835 15.891 1 71 107 LEU B O 1
ATOM 3286 N N . ARG B 1 108 ? -9.656 3.26 17.156 1 76.25 108 ARG B N 1
ATOM 3287 C CA . ARG B 1 108 ? -8.633 3.449 16.125 1 76.25 108 ARG B CA 1
ATOM 3288 C C . ARG B 1 108 ? -7.91 2.141 15.828 1 76.25 108 ARG B C 1
ATOM 3290 O O . ARG B 1 108 ? -7.691 1.798 14.664 1 76.25 108 ARG B O 1
ATOM 3297 N N . THR B 1 109 ? -7.672 1.44 16.875 1 76.94 109 THR B N 1
ATOM 3298 C CA . THR B 1 109 ? -6.918 0.201 16.719 1 76.94 109 THR B CA 1
ATOM 3299 C C . THR B 1 109 ? -7.758 -0.852 15.992 1 76.94 109 THR B C 1
ATOM 3301 O O . THR B 1 109 ? -7.258 -1.559 15.117 1 76.94 109 THR B O 1
ATOM 3304 N N . VAL B 1 110 ? -8.992 -0.897 16.359 1 80.38 110 VAL B N 1
ATOM 3305 C CA . VAL B 1 110 ? -9.883 -1.89 15.758 1 80.38 110 VAL B CA 1
ATOM 3306 C C . VAL B 1 110 ? -10.102 -1.565 14.281 1 80.38 110 VAL B C 1
ATOM 3308 O O . VAL B 1 110 ? -10.148 -2.469 13.445 1 80.38 110 VAL B O 1
ATOM 3311 N N . PHE B 1 111 ? -10.148 -0.327 14.031 1 84.06 111 PHE B N 1
ATOM 3312 C CA . PHE B 1 111 ? -10.461 0.096 12.672 1 84.06 111 PHE B CA 1
ATOM 3313 C C . PHE B 1 111 ? -9.273 -0.136 11.742 1 84.06 111 PHE B C 1
ATOM 3315 O O . PHE B 1 111 ? -9.445 -0.29 10.531 1 84.06 111 PHE B O 1
ATOM 3322 N N . ILE B 1 112 ? -8.102 -0.221 12.297 1 88.31 112 ILE B N 1
ATOM 3323 C CA . ILE B 1 112 ? -6.91 -0.335 11.469 1 88.31 112 ILE B CA 1
ATOM 3324 C C . ILE B 1 112 ? -6.602 -1.808 11.203 1 88.31 112 ILE B C 1
ATOM 3326 O O . ILE B 1 112 ? -5.789 -2.133 10.336 1 88.31 112 ILE B O 1
ATOM 3330 N N . LEU B 1 113 ? -7.344 -2.77 11.781 1 90.38 113 LEU B N 1
ATOM 3331 C CA . LEU B 1 113 ? -7.047 -4.199 11.75 1 90.38 113 LEU B CA 1
ATOM 3332 C C . LEU B 1 113 ? -7.121 -4.738 10.328 1 90.38 113 LEU B C 1
ATOM 3334 O O . LEU B 1 113 ? -6.25 -5.504 9.906 1 90.38 113 LEU B O 1
ATOM 3338 N N . PRO B 1 114 ? -8.125 -4.328 9.562 1 92.56 114 PRO B N 1
ATOM 3339 C CA . PRO B 1 114 ? -8.266 -4.91 8.227 1 92.56 114 PRO B CA 1
ATOM 3340 C C . PRO B 1 114 ? -7.02 -4.707 7.363 1 92.56 114 PRO B C 1
ATOM 3342 O O . PRO B 1 114 ? -6.617 -5.609 6.629 1 92.56 114 PRO B O 1
ATOM 3345 N N . MET B 1 115 ? -6.43 -3.566 7.523 1 92.88 115 MET B N 1
ATOM 3346 C CA . MET B 1 115 ? -5.316 -3.262 6.629 1 92.88 115 MET B CA 1
ATOM 3347 C C . MET B 1 115 ? -4.051 -3.994 7.066 1 92.88 115 MET B C 1
ATOM 3349 O O . MET B 1 115 ? -3.051 -4 6.344 1 92.88 115 MET B O 1
ATOM 3353 N N . MET B 1 116 ? -4.102 -4.672 8.211 1 92.62 116 MET B N 1
ATOM 3354 C CA . MET B 1 116 ? -2.941 -5.391 8.727 1 92.62 116 MET B CA 1
ATOM 3355 C C . MET B 1 116 ? -2.932 -6.836 8.234 1 92.62 116 MET B C 1
ATOM 3357 O O . MET B 1 116 ? -1.934 -7.539 8.391 1 92.62 116 MET B O 1
ATOM 3361 N N . ILE B 1 117 ? -3.982 -7.266 7.629 1 92.12 117 ILE B N 1
ATOM 3362 C CA . ILE B 1 117 ? -4.109 -8.641 7.16 1 92.12 117 ILE B CA 1
ATOM 3363 C C . ILE B 1 117 ? -3.457 -8.781 5.789 1 92.12 117 ILE B C 1
ATOM 3365 O O . ILE B 1 117 ? -3.605 -7.91 4.93 1 92.12 117 ILE B O 1
ATOM 3369 N N . ALA B 1 118 ? -2.713 -9.852 5.621 1 90.25 118 ALA B N 1
ATOM 3370 C CA . ALA B 1 118 ? -2.117 -10.125 4.316 1 90.25 118 ALA B CA 1
ATOM 3371 C C . ALA B 1 118 ? -3.186 -10.188 3.229 1 90.25 118 ALA B C 1
ATOM 3373 O O . ALA B 1 118 ? -4.223 -10.828 3.404 1 90.25 118 ALA B O 1
ATOM 3374 N N . PRO B 1 119 ? -2.924 -9.555 2.139 1 91.94 119 PRO B N 1
ATOM 3375 C CA . PRO B 1 119 ? -3.953 -9.453 1.102 1 91.94 119 PRO B CA 1
ATOM 3376 C C . PRO B 1 119 ? -4.414 -10.82 0.592 1 91.94 119 PRO B C 1
ATOM 3378 O O . PRO B 1 119 ? -5.594 -10.992 0.269 1 91.94 119 PRO B O 1
ATOM 3381 N N . ILE B 1 120 ? -3.537 -11.758 0.538 1 90.06 120 ILE B N 1
ATOM 3382 C CA . ILE B 1 120 ? -3.922 -13.078 0.047 1 90.06 120 ILE B CA 1
ATOM 3383 C C . ILE B 1 120 ? -4.965 -13.688 0.978 1 90.06 120 ILE B C 1
ATOM 3385 O O . ILE B 1 120 ? -5.91 -14.336 0.52 1 90.06 120 ILE B O 1
ATOM 3389 N N . VAL B 1 121 ? -4.781 -13.5 2.242 1 90.12 121 VAL B N 1
ATOM 3390 C CA . VAL B 1 121 ? -5.703 -14.055 3.225 1 90.12 121 VAL B CA 1
ATOM 3391 C C . VAL B 1 121 ? -7.027 -13.297 3.178 1 90.12 121 VAL B C 1
ATOM 3393 O O . VAL B 1 121 ? -8.094 -13.883 3.352 1 90.12 121 VAL B O 1
ATOM 3396 N N . VAL B 1 122 ? -6.93 -12.016 2.916 1 93 122 VAL B N 1
ATOM 3397 C CA . VAL B 1 122 ? -8.148 -11.227 2.736 1 93 122 VAL B CA 1
ATOM 3398 C C . VAL B 1 122 ? -8.953 -11.789 1.569 1 93 122 VAL B C 1
ATOM 3400 O O . VAL B 1 122 ? -10.172 -11.977 1.679 1 93 122 VAL B O 1
ATOM 3403 N N . GLY B 1 123 ? -8.234 -12.047 0.5 1 93.44 123 GLY B N 1
ATOM 3404 C CA . GLY B 1 123 ? -8.898 -12.633 -0.652 1 93.44 123 GLY B CA 1
ATOM 3405 C C . GLY B 1 123 ? -9.578 -13.953 -0.343 1 93.44 123 GLY B C 1
ATOM 3406 O O . GLY B 1 123 ? -10.719 -14.18 -0.756 1 93.44 123 GLY B O 1
ATOM 3407 N N . LEU B 1 124 ? -8.93 -14.758 0.383 1 89.62 124 LEU B N 1
ATOM 3408 C CA . LEU B 1 124 ? -9.461 -16.062 0.728 1 89.62 124 LEU B CA 1
ATOM 3409 C C . LEU B 1 124 ? -10.68 -15.945 1.635 1 89.62 124 LEU B C 1
ATOM 3411 O O . LEU B 1 124 ? -11.688 -16.625 1.426 1 89.62 124 LEU B O 1
ATOM 3415 N N . MET B 1 125 ? -10.586 -15.094 2.607 1 89.81 125 MET B N 1
ATOM 3416 C CA . MET B 1 125 ? -11.672 -14.914 3.562 1 89.81 125 MET B CA 1
ATOM 3417 C C . MET B 1 125 ? -12.93 -14.398 2.863 1 89.81 125 MET B C 1
ATOM 3419 O O . MET B 1 125 ? -14.023 -14.914 3.096 1 89.81 125 MET B O 1
ATOM 3423 N N . TRP B 1 126 ? -12.766 -13.477 2.039 1 94.06 126 TRP B N 1
ATOM 3424 C CA . TRP B 1 126 ? -13.93 -12.906 1.358 1 94.06 126 TRP B CA 1
ATOM 3425 C C . TRP B 1 126 ? -14.492 -13.891 0.336 1 94.06 126 TRP B C 1
ATOM 3427 O O . TRP B 1 126 ? -15.703 -13.93 0.107 1 94.06 126 TRP B O 1
ATOM 3437 N N . ARG B 1 127 ? -13.617 -14.633 -0.314 1 92.69 127 ARG B N 1
ATOM 3438 C CA . ARG B 1 127 ? -14.086 -15.664 -1.232 1 92.69 127 ARG B CA 1
ATOM 3439 C C . ARG B 1 127 ? -15 -16.656 -0.522 1 92.69 127 ARG B C 1
ATOM 3441 O O . ARG B 1 127 ? -16.031 -17.062 -1.07 1 92.69 127 ARG B O 1
ATOM 3448 N N . TYR B 1 128 ? -14.641 -16.984 0.642 1 88.56 128 TYR B N 1
ATOM 3449 C CA . TYR B 1 128 ? -15.445 -17.922 1.424 1 88.56 128 TYR B CA 1
ATOM 3450 C C . TYR B 1 128 ? -16.766 -17.266 1.854 1 88.56 128 TYR B C 1
ATOM 3452 O O . TYR B 1 128 ? -17.812 -17.906 1.829 1 88.56 128 TYR B O 1
ATOM 3460 N N . MET B 1 129 ? -16.672 -16.094 2.291 1 91.62 129 MET B N 1
ATOM 3461 C CA . MET B 1 129 ? -17.875 -15.391 2.729 1 91.62 129 MET B CA 1
ATOM 3462 C C . MET B 1 129 ? -18.859 -15.227 1.574 1 91.62 129 MET B C 1
ATOM 3464 O O . MET B 1 129 ? -20.078 -15.203 1.782 1 91.62 129 MET B O 1
ATOM 3468 N N . TYR B 1 130 ? -18.312 -15.172 0.344 1 94.62 130 TYR B N 1
ATOM 3469 C CA . TYR B 1 130 ? -19.125 -14.969 -0.847 1 94.62 130 TYR B CA 1
ATOM 3470 C C . TYR B 1 130 ? -19.609 -16.297 -1.419 1 94.62 130 TYR B C 1
ATOM 3472 O O . TYR B 1 130 ? -20.328 -16.328 -2.42 1 94.62 130 TYR B O 1
ATOM 3480 N N . HIS B 1 131 ? -19.172 -17.344 -0.831 1 91.75 131 HIS B N 1
ATOM 3481 C CA . HIS B 1 131 ? -19.562 -18.656 -1.35 1 91.75 131 HIS B CA 1
ATOM 3482 C C . HIS B 1 131 ? -21.062 -18.766 -1.493 1 91.75 131 HIS B C 1
ATOM 3484 O O . HIS B 1 131 ? -21.812 -18.312 -0.625 1 91.75 131 HIS B O 1
ATOM 3490 N N . PRO B 1 132 ? -21.5 -19.375 -2.49 1 90.25 132 PRO B N 1
ATOM 3491 C CA . PRO B 1 132 ? -22.938 -19.391 -2.797 1 90.25 132 PRO B CA 1
ATOM 3492 C C . PRO B 1 132 ? -23.75 -20.203 -1.791 1 90.25 132 PRO B C 1
ATOM 3494 O O . PRO B 1 132 ? -24.891 -19.859 -1.502 1 90.25 132 PRO B O 1
ATOM 3497 N N . THR B 1 133 ? -23.219 -21.25 -1.267 1 86.31 133 THR B N 1
ATOM 3498 C CA . THR B 1 133 ? -24.016 -22.156 -0.438 1 86.31 133 THR B CA 1
ATOM 3499 C C . THR B 1 133 ? -23.641 -22.016 1.033 1 86.31 133 THR B C 1
ATOM 3501 O O . THR B 1 133 ? -24.5 -21.984 1.905 1 86.31 133 THR B O 1
ATOM 3504 N N . VAL B 1 134 ? -22.406 -21.781 1.287 1 83.06 134 VAL B N 1
ATOM 3505 C CA . VAL B 1 134 ? -21.969 -21.844 2.682 1 83.06 134 VAL B CA 1
ATOM 3506 C C . VAL B 1 134 ? -21.547 -20.469 3.16 1 83.06 134 VAL B C 1
ATOM 3508 O O . VAL B 1 134 ? -21.312 -20.266 4.352 1 83.06 134 VAL B O 1
ATOM 3511 N N . GLY B 1 135 ? -21.531 -19.516 2.277 1 89.25 135 GLY B N 1
ATOM 3512 C CA . GLY B 1 135 ? -21.109 -18.172 2.633 1 89.25 135 GLY B CA 1
ATOM 3513 C C . GLY B 1 135 ? -22.078 -17.453 3.557 1 89.25 135 GLY B C 1
ATOM 3514 O O . GLY B 1 135 ? -23.297 -17.641 3.441 1 89.25 135 GLY B O 1
ATOM 3515 N N . ILE B 1 136 ? -21.594 -16.656 4.387 1 88.06 136 ILE B N 1
ATOM 3516 C CA . ILE B 1 136 ? -22.391 -15.992 5.414 1 88.06 136 ILE B CA 1
ATOM 3517 C C . ILE B 1 136 ? -23.391 -15.039 4.758 1 88.06 136 ILE B C 1
ATOM 3519 O O . ILE B 1 136 ? -24.516 -14.875 5.242 1 88.06 136 ILE B O 1
ATOM 3523 N N . PHE B 1 137 ? -23.047 -14.43 3.674 1 91.25 137 PHE B N 1
ATOM 3524 C CA . PHE B 1 137 ? -23.906 -13.438 3.049 1 91.25 137 PHE B CA 1
ATOM 3525 C C . PHE B 1 137 ? -25.156 -14.094 2.484 1 91.25 137 PHE B C 1
ATOM 3527 O O . PHE B 1 137 ? -26.281 -13.672 2.793 1 91.25 137 PHE B O 1
ATOM 3534 N N . ASN B 1 138 ? -24.969 -15.086 1.719 1 93.81 138 ASN B N 1
ATOM 3535 C CA . ASN B 1 138 ? -26.125 -15.75 1.124 1 93.81 138 ASN B CA 1
ATOM 3536 C C . ASN B 1 138 ? -26.891 -16.562 2.16 1 93.81 138 ASN B C 1
ATOM 3538 O O . ASN B 1 138 ? -28.125 -16.672 2.078 1 93.81 138 ASN B O 1
ATOM 3542 N N . ARG B 1 139 ? -26.219 -17.109 3.152 1 90.94 139 ARG B N 1
ATOM 3543 C CA . ARG B 1 139 ? -26.922 -17.812 4.227 1 90.94 139 ARG B CA 1
ATOM 3544 C C . ARG B 1 139 ? -27.844 -16.844 4.992 1 90.94 139 ARG B C 1
ATOM 3546 O O . ARG B 1 139 ? -28.969 -17.203 5.328 1 90.94 139 ARG B O 1
ATOM 3553 N N . THR B 1 140 ? -27.328 -15.703 5.301 1 90.94 140 THR B N 1
ATOM 3554 C CA . THR B 1 140 ? -28.125 -14.703 6.008 1 90.94 140 THR B CA 1
ATOM 3555 C C . THR B 1 140 ? -29.312 -14.258 5.164 1 90.94 140 THR B C 1
ATOM 3557 O O . THR B 1 140 ? -30.422 -14.094 5.68 1 90.94 140 THR B O 1
ATOM 3560 N N . LEU B 1 141 ? -29.078 -14.023 3.902 1 93.12 141 LEU B N 1
ATOM 3561 C CA . LEU B 1 141 ? -30.156 -13.648 3.002 1 93.12 141 LEU B CA 1
ATOM 3562 C C . LEU B 1 141 ? -31.234 -14.727 2.967 1 93.12 141 LEU B C 1
ATOM 3564 O O . LEU B 1 141 ? -32.438 -14.422 3.025 1 93.12 141 LEU B O 1
ATOM 3568 N N . LYS B 1 142 ? -30.844 -15.938 2.877 1 93.5 142 LYS B N 1
ATOM 3569 C CA . LYS B 1 142 ? -31.766 -17.062 2.838 1 93.5 142 LYS B CA 1
ATOM 3570 C C . LYS B 1 142 ? -32.562 -17.156 4.141 1 93.5 142 LYS B C 1
ATOM 3572 O O . LYS B 1 142 ? -33.75 -17.484 4.129 1 93.5 142 LYS B O 1
ATOM 3577 N N . ASN B 1 143 ? -31.891 -16.938 5.25 1 93.12 143 ASN B N 1
ATOM 3578 C CA . ASN B 1 143 ? -32.562 -16.969 6.543 1 93.12 143 ASN B CA 1
ATOM 3579 C C . ASN B 1 143 ? -33.656 -15.93 6.629 1 93.12 143 ASN B C 1
ATOM 3581 O O . ASN B 1 143 ? -34.656 -16.125 7.34 1 93.12 143 ASN B O 1
ATOM 3585 N N . PHE B 1 144 ? -33.469 -14.883 5.926 1 94.19 144 PHE B N 1
ATOM 3586 C CA . PHE B 1 144 ? -34.469 -13.836 5.926 1 94.19 144 PHE B CA 1
ATOM 3587 C C . PHE B 1 144 ? -35.469 -14.039 4.793 1 94.19 144 PHE B C 1
ATOM 3589 O O . PHE B 1 144 ? -36.375 -13.219 4.594 1 94.19 144 PHE B O 1
ATOM 3596 N N . GLY B 1 145 ? -35.281 -15.055 4.027 1 93.19 145 GLY B N 1
ATOM 3597 C CA . GLY B 1 145 ? -36.25 -15.43 3.01 1 93.19 145 GLY B CA 1
ATOM 3598 C C . GLY B 1 145 ? -35.906 -14.875 1.637 1 93.19 145 GLY B C 1
ATOM 3599 O O . GLY B 1 145 ? -36.75 -14.938 0.719 1 93.19 145 GLY B O 1
ATOM 3600 N N . PHE B 1 146 ? -34.812 -14.375 1.492 1 94.62 146 PHE B N 1
ATOM 3601 C CA . PHE B 1 146 ? -34.406 -13.812 0.205 1 94.62 146 PHE B CA 1
ATOM 3602 C C . PHE B 1 146 ? -33.594 -14.82 -0.598 1 94.62 146 PHE B C 1
ATOM 3604 O O . PHE B 1 146 ? -33.094 -15.805 -0.048 1 94.62 146 PHE B O 1
ATOM 3611 N N . GLU B 1 147 ? -33.562 -14.602 -1.895 1 94.25 147 GLU B N 1
ATOM 3612 C CA . GLU B 1 147 ? -32.75 -15.43 -2.754 1 94.25 147 GLU B CA 1
ATOM 3613 C C . GLU B 1 147 ? -31.266 -15.023 -2.656 1 94.25 147 GLU B C 1
ATOM 3615 O O . GLU B 1 147 ? -30.953 -13.867 -2.385 1 94.25 147 GLU B O 1
ATOM 3620 N N . GLY B 1 148 ? -30.422 -16.031 -2.912 1 93.94 148 GLY B N 1
ATOM 3621 C CA . GLY B 1 148 ? -28.984 -15.766 -2.873 1 93.94 148 GLY B CA 1
ATOM 3622 C C . GLY B 1 148 ? -28.516 -14.875 -4.004 1 93.94 148 GLY B C 1
ATOM 3623 O O . GLY B 1 148 ? -29.156 -14.797 -5.055 1 93.94 148 GLY B O 1
ATOM 3624 N N . ILE B 1 149 ? -27.469 -14.25 -3.746 1 95.25 149 ILE B N 1
ATOM 3625 C CA . ILE B 1 149 ? -26.812 -13.391 -4.727 1 95.25 149 ILE B CA 1
ATOM 3626 C C . ILE B 1 149 ? -25.625 -14.133 -5.348 1 95.25 149 ILE B C 1
ATOM 3628 O O . ILE B 1 149 ? -24.875 -14.812 -4.645 1 95.25 149 ILE B O 1
ATOM 3632 N N . PRO B 1 150 ? -25.516 -14.148 -6.68 1 95.81 150 PRO B N 1
ATOM 3633 C CA . PRO B 1 150 ? -24.328 -14.727 -7.316 1 95.81 150 PRO B CA 1
ATOM 3634 C C . PRO B 1 150 ? -23.094 -13.828 -7.203 1 95.81 150 PRO B C 1
ATOM 3636 O O . PRO B 1 150 ? -22.625 -13.297 -8.211 1 95.81 150 PRO B O 1
ATOM 3639 N N . TRP B 1 151 ? -22.5 -13.758 -6.129 1 96.19 151 TRP B N 1
ATOM 3640 C CA . TRP B 1 151 ? -21.438 -12.828 -5.766 1 96.19 151 TRP B CA 1
ATOM 3641 C C . TRP B 1 151 ? -20.25 -12.969 -6.703 1 96.19 151 TRP B C 1
ATOM 3643 O O . TRP B 1 151 ? -19.625 -11.969 -7.074 1 96.19 151 TRP B O 1
ATOM 3653 N N . LEU B 1 152 ? -19.969 -14.242 -7.074 1 96.06 152 LEU B N 1
ATOM 3654 C CA . LEU B 1 152 ? -18.703 -14.461 -7.781 1 96.06 152 LEU B CA 1
ATOM 3655 C C . LEU B 1 152 ? -18.953 -15.102 -9.141 1 96.06 152 LEU B C 1
ATOM 3657 O O . LEU B 1 152 ? -18.016 -15.352 -9.898 1 96.06 152 LEU B O 1
ATOM 3661 N N . SER B 1 153 ? -20.234 -15.305 -9.484 1 95.06 153 SER B N 1
ATOM 3662 C CA . SER B 1 153 ? -20.547 -15.977 -10.742 1 95.06 153 SER B CA 1
ATOM 3663 C C . SER B 1 153 ? -21.203 -15.008 -11.727 1 95.06 153 SER B C 1
ATOM 3665 O O . SER B 1 153 ? -21.375 -15.344 -12.898 1 95.06 153 SER B O 1
ATOM 3667 N N . ASP B 1 154 ? -21.484 -13.852 -11.188 1 96.88 154 ASP B N 1
ATOM 3668 C CA . ASP B 1 154 ? -22.062 -12.789 -12.016 1 96.88 154 ASP B CA 1
ATOM 3669 C C . ASP B 1 154 ? -21.109 -11.609 -12.133 1 96.88 154 ASP B C 1
ATOM 3671 O O . ASP B 1 154 ? -20.469 -11.211 -11.148 1 96.88 154 ASP B O 1
ATOM 3675 N N . SER B 1 155 ? -21.047 -11.016 -13.367 1 96.75 155 SER B N 1
ATOM 3676 C CA . SER B 1 155 ? -20.078 -9.961 -13.648 1 96.75 155 SER B CA 1
ATOM 3677 C C . SER B 1 155 ? -20.312 -8.742 -12.758 1 96.75 155 SER B C 1
ATOM 3679 O O . SER B 1 155 ? -19.359 -8.203 -12.18 1 96.75 155 SER B O 1
ATOM 3681 N N . THR B 1 156 ? -21.516 -8.328 -12.648 1 97 156 THR B N 1
ATOM 3682 C CA . THR B 1 156 ? -21.844 -7.141 -11.875 1 97 156 THR B CA 1
ATOM 3683 C C . THR B 1 156 ? -21.594 -7.379 -10.383 1 97 156 THR B C 1
ATOM 3685 O O . THR B 1 156 ? -20.969 -6.555 -9.719 1 97 156 THR B O 1
ATOM 3688 N N . TRP B 1 157 ? -22.031 -8.492 -9.898 1 97.06 157 TRP B N 1
ATOM 3689 C CA . TRP B 1 157 ? -21.906 -8.781 -8.477 1 97.06 157 TRP B CA 1
ATOM 3690 C C . TRP B 1 157 ? -20.469 -9.062 -8.094 1 97.06 157 TRP B C 1
ATOM 3692 O O . TRP B 1 157 ? -20.031 -8.734 -6.984 1 97.06 157 TRP B O 1
ATOM 3702 N N . SER B 1 158 ? -19.75 -9.672 -9.047 1 97.94 158 SER B N 1
ATOM 3703 C CA . SER B 1 158 ? -18.344 -9.906 -8.773 1 97.94 158 SER B CA 1
ATOM 3704 C C . SER B 1 158 ? -17.578 -8.594 -8.609 1 97.94 158 SER B C 1
ATOM 3706 O O . SER B 1 158 ? -16.688 -8.484 -7.762 1 97.94 158 SER B O 1
ATOM 3708 N N . PHE B 1 159 ? -17.969 -7.641 -9.453 1 98.25 159 PHE B N 1
ATOM 3709 C CA . PHE B 1 159 ? -17.359 -6.32 -9.336 1 98.25 159 PHE B CA 1
ATOM 3710 C C . PHE B 1 159 ? -17.719 -5.676 -8 1 98.25 159 PHE B C 1
ATOM 3712 O O . PHE B 1 159 ? -16.844 -5.121 -7.324 1 98.25 159 PHE B O 1
ATOM 3719 N N . ILE B 1 160 ? -18.906 -5.773 -7.598 1 98.06 160 ILE B N 1
ATOM 3720 C CA . ILE B 1 160 ? -19.359 -5.227 -6.328 1 98.06 160 ILE B CA 1
ATOM 3721 C C . ILE B 1 160 ? -18.641 -5.93 -5.176 1 98.06 160 ILE B C 1
ATOM 3723 O O . ILE B 1 160 ? -18.266 -5.293 -4.188 1 98.06 160 ILE B O 1
ATOM 3727 N N . ALA B 1 161 ? -18.438 -7.23 -5.336 1 97.62 161 ALA B N 1
ATOM 3728 C CA . ALA B 1 161 ? -17.781 -8.031 -4.305 1 97.62 161 ALA B CA 1
ATOM 3729 C C . ALA B 1 161 ? -16.359 -7.539 -4.051 1 97.62 161 ALA B C 1
ATOM 3731 O O . ALA B 1 161 ? -15.953 -7.379 -2.898 1 97.62 161 ALA B O 1
ATOM 3732 N N . ILE B 1 162 ? -15.609 -7.246 -5.145 1 98 162 ILE B N 1
ATOM 3733 C CA . ILE B 1 162 ? -14.234 -6.809 -4.953 1 98 162 ILE B CA 1
ATOM 3734 C C . ILE B 1 162 ? -14.219 -5.379 -4.414 1 98 162 ILE B C 1
ATOM 3736 O O . ILE B 1 162 ? -13.328 -5.008 -3.648 1 98 162 ILE B O 1
ATOM 3740 N N . VAL B 1 163 ? -15.211 -4.559 -4.766 1 98.31 163 VAL B N 1
ATOM 3741 C CA . VAL B 1 163 ? -15.312 -3.191 -4.262 1 98.31 163 VAL B CA 1
ATOM 3742 C C . VAL B 1 163 ? -15.531 -3.215 -2.752 1 98.31 163 VAL B C 1
ATOM 3744 O O . VAL B 1 163 ? -14.852 -2.506 -2.006 1 98.31 163 VAL B O 1
ATOM 3747 N N . ILE B 1 164 ? -16.406 -4.062 -2.311 1 96.94 164 ILE B N 1
ATOM 3748 C CA . ILE B 1 164 ? -16.75 -4.148 -0.893 1 96.94 164 ILE B CA 1
ATOM 3749 C C . ILE B 1 164 ? -15.516 -4.594 -0.1 1 96.94 164 ILE B C 1
ATOM 3751 O O . ILE B 1 164 ? -15.188 -4.004 0.934 1 96.94 164 ILE B O 1
ATOM 3755 N N . ALA B 1 165 ? -14.867 -5.629 -0.578 1 96.44 165 ALA B N 1
ATOM 3756 C CA . ALA B 1 165 ? -13.688 -6.148 0.103 1 96.44 165 ALA B CA 1
ATOM 3757 C C . ALA B 1 165 ? -12.594 -5.082 0.196 1 96.44 165 ALA B C 1
ATOM 3759 O O . ALA B 1 165 ? -11.953 -4.93 1.237 1 96.44 165 ALA B O 1
ATOM 3760 N N . ASP B 1 166 ? -12.391 -4.336 -0.892 1 97.81 166 ASP B N 1
ATOM 3761 C CA . ASP B 1 166 ? -11.352 -3.307 -0.937 1 97.81 166 ASP B CA 1
ATOM 3762 C C . ASP B 1 166 ? -11.68 -2.156 0.014 1 97.81 166 ASP B C 1
ATOM 3764 O O . ASP B 1 166 ? -10.812 -1.697 0.759 1 97.81 166 ASP B O 1
ATOM 3768 N N . VAL B 1 167 ? -12.914 -1.702 -0.015 1 96.94 167 VAL B N 1
ATOM 3769 C CA . VAL B 1 167 ? -13.336 -0.607 0.85 1 96.94 167 VAL B CA 1
ATOM 3770 C C . VAL B 1 167 ? -13.188 -1.016 2.312 1 96.94 167 VAL B C 1
ATOM 3772 O O . VAL B 1 167 ? -12.734 -0.222 3.143 1 96.94 167 VAL B O 1
ATOM 3775 N N . TRP B 1 168 ? -13.562 -2.232 2.562 1 95.06 168 TRP B N 1
ATOM 3776 C CA . TRP B 1 168 ? -13.414 -2.77 3.912 1 95.06 168 TRP B CA 1
ATOM 3777 C C . TRP B 1 168 ? -11.953 -2.74 4.348 1 95.06 168 TRP B C 1
ATOM 3779 O O . TRP B 1 168 ? -11.641 -2.318 5.465 1 95.06 168 TRP B O 1
ATOM 3789 N N . GLN B 1 169 ? -11.109 -3.104 3.537 1 95.69 169 GLN B N 1
ATOM 3790 C CA . GLN B 1 169 ? -9.711 -3.301 3.906 1 95.69 169 GLN B CA 1
ATOM 3791 C C . GLN B 1 169 ? -8.961 -1.97 3.975 1 95.69 169 GLN B C 1
ATOM 3793 O O . GLN B 1 169 ? -8.055 -1.803 4.785 1 95.69 169 GLN B O 1
ATOM 3798 N N . TRP B 1 170 ? -9.352 -0.917 3.146 1 96.75 170 TRP B N 1
ATOM 3799 C CA . TRP B 1 170 ? -8.438 0.203 2.949 1 96.75 170 TRP B CA 1
ATOM 3800 C C . TRP B 1 170 ? -9.062 1.508 3.434 1 96.75 170 TRP B C 1
ATOM 3802 O O . TRP B 1 170 ? -8.406 2.551 3.443 1 96.75 170 TRP B O 1
ATOM 3812 N N . THR B 1 171 ? -10.32 1.493 3.908 1 95.38 171 THR B N 1
ATOM 3813 C CA . THR B 1 171 ? -10.922 2.686 4.496 1 95.38 171 THR B CA 1
ATOM 3814 C C . THR B 1 171 ? -10.102 3.174 5.684 1 95.38 171 THR B C 1
ATOM 3816 O O . THR B 1 171 ? -9.945 4.379 5.887 1 95.38 171 THR B O 1
ATOM 3819 N N . PRO B 1 172 ? -9.555 2.232 6.449 1 93.25 172 PRO B N 1
ATOM 3820 C CA . PRO B 1 172 ? -8.75 2.656 7.594 1 93.25 172 PRO B CA 1
ATOM 3821 C C . PRO B 1 172 ? -7.551 3.51 7.191 1 93.25 172 PRO B C 1
ATOM 3823 O O . PRO B 1 172 ? -7.113 4.371 7.961 1 93.25 172 PRO B O 1
ATOM 3826 N N . PHE B 1 173 ? -7.023 3.318 6.016 1 95.69 173 PHE B N 1
ATOM 3827 C CA . PHE B 1 173 ? -5.906 4.105 5.508 1 95.69 173 PHE B CA 1
ATOM 3828 C C . PHE B 1 173 ? -6.258 5.586 5.469 1 95.69 173 PHE B C 1
ATOM 3830 O O . PHE B 1 173 ? -5.508 6.422 5.977 1 95.69 173 PHE B O 1
ATOM 3837 N N . ILE B 1 174 ? -7.383 5.914 4.879 1 96.25 174 ILE B N 1
ATOM 3838 C CA . ILE B 1 174 ? -7.844 7.297 4.773 1 96.25 174 ILE B CA 1
ATOM 3839 C C . ILE B 1 174 ? -8.234 7.816 6.156 1 96.25 174 ILE B C 1
ATOM 3841 O O . ILE B 1 174 ? -7.918 8.961 6.508 1 96.25 174 ILE B O 1
ATOM 3845 N N . PHE B 1 175 ? -8.844 7.008 6.918 1 92.81 175 PHE B N 1
ATOM 3846 C CA . PHE B 1 175 ? -9.328 7.379 8.242 1 92.81 175 PHE B CA 1
ATOM 3847 C C . PHE B 1 175 ? -8.18 7.844 9.125 1 92.81 175 PHE B C 1
ATOM 3849 O O . PHE B 1 175 ? -8.227 8.938 9.695 1 92.81 175 PHE B O 1
ATOM 3856 N N . ILE B 1 176 ? -7.121 7.047 9.172 1 90.56 176 ILE B N 1
ATOM 3857 C CA . ILE B 1 176 ? -6.055 7.32 10.133 1 90.56 176 ILE B CA 1
ATOM 3858 C C . ILE B 1 176 ? -5.242 8.523 9.664 1 90.56 176 ILE B C 1
ATOM 3860 O O . ILE B 1 176 ? -4.766 9.312 10.484 1 90.56 176 ILE B O 1
ATOM 3864 N N . LEU B 1 177 ? -5.07 8.703 8.398 1 94.19 177 LEU B N 1
ATOM 3865 C CA . LEU B 1 177 ? -4.352 9.867 7.898 1 94.19 177 LEU B CA 1
ATOM 3866 C C . LEU B 1 177 ? -5.168 11.141 8.102 1 94.19 177 LEU B C 1
ATOM 3868 O O . LEU B 1 177 ? -4.621 12.18 8.469 1 94.19 177 LEU B O 1
ATOM 3872 N N . ALA B 1 178 ? -6.449 11.039 7.867 1 93.62 178 ALA B N 1
ATOM 3873 C CA . ALA B 1 178 ? -7.324 12.188 8.102 1 93.62 178 ALA B CA 1
ATOM 3874 C C . ALA B 1 178 ? -7.332 12.57 9.578 1 93.62 178 ALA B C 1
ATOM 3876 O O . ALA B 1 178 ? -7.281 13.758 9.914 1 93.62 178 ALA B O 1
ATOM 3877 N N . LEU B 1 179 ? -7.383 11.586 10.375 1 88.75 179 LEU B N 1
ATOM 3878 C CA . LEU B 1 179 ? -7.359 11.836 11.812 1 88.75 179 LEU B CA 1
ATOM 3879 C C . LEU B 1 179 ? -6.047 12.492 12.234 1 88.75 179 LEU B C 1
ATOM 3881 O O . LEU B 1 179 ? -6.047 13.43 13.031 1 88.75 179 LEU B O 1
ATOM 3885 N N . ALA B 1 180 ? -4.977 11.953 11.727 1 87.75 180 ALA B N 1
ATOM 3886 C CA . ALA B 1 180 ? -3.668 12.531 12.039 1 87.75 180 ALA B CA 1
ATOM 3887 C C . ALA B 1 180 ? -3.574 13.969 11.547 1 87.75 180 ALA B C 1
ATOM 3889 O O . ALA B 1 180 ? -3.018 14.828 12.227 1 87.75 180 ALA B O 1
ATOM 3890 N N . ALA B 1 181 ? -4.066 14.203 10.352 1 89.75 181 ALA B N 1
ATOM 3891 C CA . ALA B 1 181 ? -4.074 15.562 9.812 1 89.75 181 ALA B CA 1
ATOM 3892 C C . ALA B 1 181 ? -4.879 16.5 10.703 1 89.75 181 ALA B C 1
ATOM 3894 O O . ALA B 1 181 ? -4.473 17.641 10.945 1 89.75 181 ALA B O 1
ATOM 3895 N N . MET B 1 182 ? -5.953 16.047 11.172 1 87.06 182 MET B N 1
ATOM 3896 C CA . MET B 1 182 ? -6.809 16.844 12.047 1 87.06 182 MET B CA 1
ATOM 3897 C C . MET B 1 182 ? -6.102 17.172 13.359 1 87.06 182 MET B C 1
ATOM 3899 O O . MET B 1 182 ? -6.23 18.266 13.883 1 87.06 182 MET B O 1
ATOM 3903 N N . GLN B 1 183 ? -5.363 16.219 13.805 1 82.81 183 GLN B N 1
ATOM 3904 C CA . GLN B 1 183 ? -4.668 16.375 15.078 1 82.81 183 GLN B CA 1
ATOM 3905 C C . GLN B 1 183 ? -3.5 17.344 14.945 1 82.81 183 GLN B C 1
ATOM 3907 O O . GLN B 1 183 ? -3.01 17.875 15.945 1 82.81 183 GLN B O 1
ATOM 3912 N N . SER B 1 184 ? -3.066 17.562 13.781 1 81.62 184 SER B N 1
ATOM 3913 C CA . SER B 1 184 ? -1.936 18.453 13.555 1 81.62 184 SER B CA 1
ATOM 3914 C C . SER B 1 184 ? -2.395 19.906 13.406 1 81.62 184 SER B C 1
ATOM 3916 O O . SER B 1 184 ? -1.573 20.812 13.367 1 81.62 184 SER B O 1
ATOM 3918 N N . LEU B 1 185 ? -3.719 20.109 13.414 1 81.25 185 LEU B N 1
ATOM 3919 C CA . LEU B 1 185 ? -4.25 21.469 13.234 1 81.25 185 LEU B CA 1
ATOM 3920 C C . LEU B 1 185 ? -4.066 22.297 14.5 1 81.25 185 LEU B C 1
ATOM 3922 O O . LEU B 1 185 ? -4.207 21.781 15.609 1 81.25 185 LEU B O 1
ATOM 3926 N N . PRO B 1 186 ? -3.775 23.547 14.234 1 77.88 186 PRO B N 1
ATOM 3927 C CA . PRO B 1 186 ? -3.658 24.422 15.406 1 77.88 186 PRO B CA 1
ATOM 3928 C C . PRO B 1 186 ? -4.984 24.609 16.141 1 77.88 186 PRO B C 1
ATOM 3930 O O . PRO B 1 186 ? -6.008 24.891 15.516 1 77.88 186 PRO B O 1
ATOM 3933 N N . ARG B 1 187 ? -4.93 24.484 17.375 1 76.69 187 ARG B N 1
ATOM 3934 C CA . ARG B 1 187 ? -6.113 24.641 18.203 1 76.69 187 ARG B CA 1
ATOM 3935 C C . ARG B 1 187 ? -6.586 26.094 18.203 1 76.69 187 ARG B C 1
ATOM 3937 O O . ARG B 1 187 ? -7.777 26.359 18.391 1 76.69 187 ARG B O 1
ATOM 3944 N N . SER B 1 188 ? -5.617 26.906 18 1 78.06 188 SER B N 1
ATOM 3945 C CA . SER B 1 188 ? -5.934 28.328 18.031 1 78.06 188 SER B CA 1
ATOM 3946 C C . SER B 1 188 ? -6.934 28.703 16.938 1 78.06 188 SER B C 1
ATOM 3948 O O . SER B 1 188 ? -7.832 29.516 17.156 1 78.06 188 SER B O 1
ATOM 3950 N N . ALA B 1 189 ? -6.738 28.078 15.844 1 77.19 189 ALA B N 1
ATOM 3951 C CA . ALA B 1 189 ? -7.656 28.359 14.742 1 77.19 189 ALA B CA 1
ATOM 3952 C C . ALA B 1 189 ? -9.062 27.859 15.07 1 77.19 189 ALA B C 1
ATOM 3954 O O . ALA B 1 189 ? -10.055 28.531 14.742 1 77.19 189 ALA B O 1
ATOM 3955 N N . LEU B 1 190 ? -9.109 26.828 15.781 1 78.5 190 LEU B N 1
ATOM 3956 C CA . LEU B 1 190 ? -10.406 26.266 16.141 1 78.5 190 LEU B CA 1
ATOM 3957 C C . LEU B 1 190 ? -11.055 27.047 17.266 1 78.5 190 LEU B C 1
ATOM 3959 O O . LEU B 1 190 ? -12.273 27.25 17.266 1 78.5 190 LEU B O 1
ATOM 3963 N N . GLU B 1 191 ? -10.266 27.469 18.109 1 82.25 191 GLU B N 1
ATOM 3964 C CA . GLU B 1 191 ? -10.758 28.297 19.219 1 82.25 191 GLU B CA 1
ATOM 3965 C C . GLU B 1 191 ? -11.258 29.641 18.703 1 82.25 191 GLU B C 1
ATOM 3967 O O . GLU B 1 191 ? -12.289 30.141 19.172 1 82.25 191 GLU B O 1
ATOM 3972 N N . ALA B 1 192 ? -10.516 30.156 17.828 1 82.06 192 ALA B N 1
ATOM 3973 C CA . ALA B 1 192 ? -10.922 31.422 17.25 1 82.06 192 ALA B CA 1
ATOM 3974 C C . ALA B 1 192 ? -12.273 31.312 16.547 1 82.06 192 ALA B C 1
ATOM 3976 O O . ALA B 1 192 ? -13.109 32.219 16.641 1 82.06 192 ALA B O 1
ATOM 3977 N N . ALA B 1 193 ? -12.469 30.234 15.961 1 84.25 193 ALA B N 1
ATOM 3978 C CA . ALA B 1 193 ? -13.734 30 15.273 1 84.25 193 ALA B CA 1
ATOM 3979 C C . ALA B 1 193 ? -14.875 29.828 16.266 1 84.25 193 ALA B C 1
ATOM 3981 O O . ALA B 1 193 ? -16 30.266 16 1 84.25 193 ALA B O 1
ATOM 3982 N N . GLU B 1 194 ? -14.547 29.25 17.344 1 85.12 194 GLU B N 1
ATOM 3983 C CA . GLU B 1 194 ? -15.547 29.078 18.391 1 85.12 194 GLU B CA 1
ATOM 3984 C C . GLU B 1 194 ? -15.945 30.438 18.984 1 85.12 194 GLU B C 1
ATOM 3986 O O . GLU B 1 194 ? -17.125 30.656 19.281 1 85.12 194 GLU B O 1
ATOM 3991 N N . ILE B 1 195 ? -15 31.203 19.109 1 88.5 195 ILE B N 1
ATOM 3992 C CA . ILE B 1 195 ? -15.242 32.531 19.656 1 88.5 195 ILE B CA 1
ATOM 3993 C C . ILE B 1 195 ? -16.094 33.344 18.672 1 88.5 195 ILE B C 1
ATOM 3995 O O . ILE B 1 195 ? -16.969 34.094 19.094 1 88.5 195 ILE B O 1
ATOM 3999 N N . ASP B 1 196 ? -15.992 33.062 17.406 1 89.62 196 ASP B N 1
ATOM 4000 C CA . ASP B 1 196 ? -16.75 33.75 16.375 1 89.62 196 ASP B CA 1
ATOM 4001 C C . ASP B 1 196 ? -18.141 33.156 16.219 1 89.62 196 ASP B C 1
ATOM 4003 O O . ASP B 1 196 ? -18.953 33.656 15.422 1 89.62 196 ASP B O 1
ATOM 4007 N N . GLY B 1 197 ? -18.422 32.156 16.938 1 88.5 197 GLY B N 1
ATOM 4008 C CA . GLY B 1 197 ? -19.75 31.562 16.969 1 88.5 197 GLY B CA 1
ATOM 4009 C C . GLY B 1 197 ? -19.984 30.547 15.852 1 88.5 197 GLY B C 1
ATOM 4010 O O . GLY B 1 197 ? -21.125 30.297 15.469 1 88.5 197 GLY B O 1
ATOM 4011 N N . ALA B 1 198 ? -18.906 30.094 15.336 1 88.69 198 ALA B N 1
ATOM 4012 C CA . ALA B 1 198 ? -19.047 29.109 14.266 1 88.69 198 ALA B CA 1
ATOM 4013 C C . ALA B 1 198 ? -19.578 27.781 14.797 1 88.69 198 ALA B C 1
ATOM 4015 O O . ALA B 1 198 ? -19.172 27.344 15.875 1 88.69 198 ALA B O 1
ATOM 4016 N N . ASN B 1 199 ? -20.578 27.25 14.023 1 89.12 199 ASN B N 1
ATOM 4017 C CA . ASN B 1 199 ? -21.062 25.938 14.422 1 89.12 199 ASN B CA 1
ATOM 4018 C C . ASN B 1 199 ? -20.141 24.828 13.938 1 89.12 199 ASN B C 1
ATOM 4020 O O . ASN B 1 199 ? -19.156 25.094 13.242 1 89.12 199 ASN B O 1
ATOM 4024 N N . GLU B 1 200 ? -20.375 23.609 14.352 1 85.12 200 GLU B N 1
ATOM 4025 C CA . GLU B 1 200 ? -19.469 22.484 14.07 1 85.12 200 GLU B CA 1
ATOM 4026 C C . GLU B 1 200 ? -19.359 22.234 12.57 1 85.12 200 GLU B C 1
ATOM 4028 O O . GLU B 1 200 ? -18.281 21.922 12.07 1 85.12 200 GLU B O 1
ATOM 4033 N N . TRP B 1 201 ? -20.453 22.359 11.906 1 88 201 TRP B N 1
ATOM 4034 C CA . TRP B 1 201 ? -20.438 22.141 10.469 1 88 201 TRP B CA 1
ATOM 4035 C C . TRP B 1 201 ? -19.625 23.219 9.758 1 88 201 TRP B C 1
ATOM 4037 O O . TRP B 1 201 ? -18.906 22.938 8.805 1 88 201 TRP B O 1
ATOM 4047 N N . GLN B 1 202 ? -19.75 24.422 10.258 1 88.69 202 GLN B N 1
ATOM 4048 C CA . GLN B 1 202 ? -18.984 25.531 9.703 1 88.69 202 GLN B CA 1
ATOM 4049 C C . GLN B 1 202 ? -17.5 25.344 9.961 1 88.69 202 GLN B C 1
ATOM 4051 O O . GLN B 1 202 ? -16.672 25.609 9.078 1 88.69 202 GLN B O 1
ATOM 4056 N N . LYS B 1 203 ? -17.188 24.859 11.133 1 88.44 203 LYS B N 1
ATOM 4057 C CA . LYS B 1 203 ? -15.789 24.609 11.469 1 88.44 203 LYS B CA 1
ATOM 4058 C C . LYS B 1 203 ? -15.195 23.547 10.555 1 88.44 203 LYS B C 1
ATOM 4060 O O . LYS B 1 203 ? -14.055 23.656 10.109 1 88.44 203 LYS B O 1
ATOM 4065 N N . ILE B 1 204 ? -16.031 22.531 10.289 1 88.81 204 ILE B N 1
ATOM 4066 C CA . ILE B 1 204 ? -15.578 21.406 9.477 1 88.81 204 ILE B CA 1
ATOM 4067 C C . ILE B 1 204 ? -15.32 21.891 8.047 1 88.81 204 ILE B C 1
ATOM 4069 O O . ILE B 1 204 ? -14.234 21.672 7.5 1 88.81 204 ILE B O 1
ATOM 4073 N N . VAL B 1 205 ? -16.203 22.578 7.449 1 89.06 205 VAL B N 1
ATOM 4074 C CA . VAL B 1 205 ? -16.156 22.906 6.027 1 89.06 205 VAL B CA 1
ATOM 4075 C C . VAL B 1 205 ? -15.242 24.109 5.789 1 89.06 205 VAL B C 1
ATOM 4077 O O . VAL B 1 205 ? -14.539 24.156 4.781 1 89.06 205 VAL B O 1
ATOM 4080 N N . MET B 1 206 ? -15.148 25.047 6.789 1 87.69 206 MET B N 1
ATOM 4081 C CA . MET B 1 206 ? -14.453 26.312 6.543 1 87.69 206 MET B CA 1
ATOM 4082 C C . MET B 1 206 ? -13.055 26.281 7.145 1 87.69 206 MET B C 1
ATOM 4084 O O . MET B 1 206 ? -12.188 27.078 6.75 1 87.69 206 MET B O 1
ATOM 4088 N N . ILE B 1 207 ? -12.82 25.406 8.062 1 86.25 207 ILE B N 1
ATOM 4089 C CA . ILE B 1 207 ? -11.539 25.469 8.758 1 86.25 207 ILE B CA 1
ATOM 4090 C C . ILE B 1 207 ? -10.828 24.125 8.656 1 86.25 207 ILE B C 1
ATOM 4092 O O . ILE B 1 207 ? -9.781 24.016 8.023 1 86.25 207 ILE B O 1
ATOM 4096 N N . LYS B 1 208 ? -11.461 23.078 9.156 1 88.62 208 LYS B N 1
ATOM 4097 C CA . LYS B 1 208 ? -10.797 21.781 9.273 1 88.62 208 LYS B CA 1
ATOM 4098 C C . LYS B 1 208 ? -10.445 21.219 7.895 1 88.62 208 LYS B C 1
ATOM 4100 O O . LYS B 1 208 ? -9.273 20.953 7.609 1 8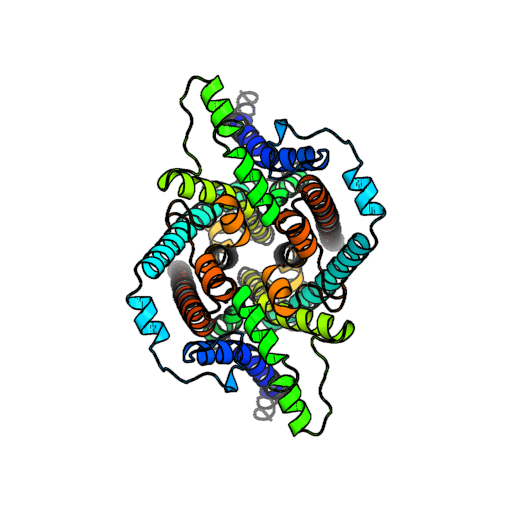8.62 208 LYS B O 1
ATOM 4105 N N . LEU B 1 209 ? -11.445 21.141 7.031 1 90.31 209 LEU B N 1
ATOM 4106 C CA . LEU B 1 209 ? -11.242 20.516 5.73 1 90.31 209 LEU B CA 1
ATOM 4107 C C . LEU B 1 209 ? -10.242 21.297 4.895 1 90.31 209 LEU B C 1
ATOM 4109 O O . LEU B 1 209 ? -9.305 20.719 4.336 1 90.31 209 LEU B O 1
ATOM 4113 N N . PRO B 1 210 ? -10.367 22.594 4.883 1 87.19 210 PRO B N 1
ATOM 4114 C CA . PRO B 1 210 ? -9.391 23.375 4.105 1 87.19 210 PRO B CA 1
ATOM 4115 C C . PRO B 1 210 ? -7.969 23.234 4.645 1 87.19 210 PRO B C 1
ATOM 4117 O O . PRO B 1 210 ? -7.012 23.156 3.867 1 87.19 210 PRO B O 1
ATOM 4120 N N . LEU B 1 211 ? -7.848 23.25 5.945 1 85.06 211 LEU B N 1
ATOM 4121 C CA . LEU B 1 211 ? -6.516 23.156 6.539 1 85.06 211 LEU B CA 1
ATOM 4122 C C . LEU B 1 211 ? -5.941 21.766 6.359 1 85.06 211 LEU B C 1
ATOM 4124 O O . LEU B 1 211 ? -4.727 21.594 6.277 1 85.06 211 LEU B O 1
ATOM 4128 N N . MET B 1 212 ? -6.836 20.766 6.188 1 90.62 212 MET B N 1
ATOM 4129 C CA . MET B 1 212 ? -6.402 19.391 6.035 1 90.62 212 MET B CA 1
ATOM 4130 C C . MET B 1 212 ? -6.191 19.047 4.566 1 90.62 212 MET B C 1
ATOM 4132 O O . MET B 1 212 ? -5.648 17.984 4.242 1 90.62 212 MET B O 1
ATOM 4136 N N . MET B 1 213 ? -6.539 19.891 3.686 1 90 213 MET B N 1
ATOM 4137 C CA . MET B 1 213 ? -6.641 19.594 2.26 1 90 213 MET B CA 1
ATOM 4138 C C . MET B 1 213 ? -5.305 19.094 1.71 1 90 213 MET B C 1
ATOM 4140 O O . MET B 1 213 ? -5.262 18.156 0.926 1 90 213 MET B O 1
ATOM 4144 N N . PRO B 1 214 ? -4.168 19.688 2.1 1 86.69 214 PRO B N 1
ATOM 4145 C CA . PRO B 1 214 ? -2.904 19.188 1.562 1 86.69 214 PRO B CA 1
ATOM 4146 C C . PRO B 1 214 ? -2.666 17.719 1.895 1 86.69 214 PRO B C 1
ATOM 4148 O O . PRO B 1 214 ?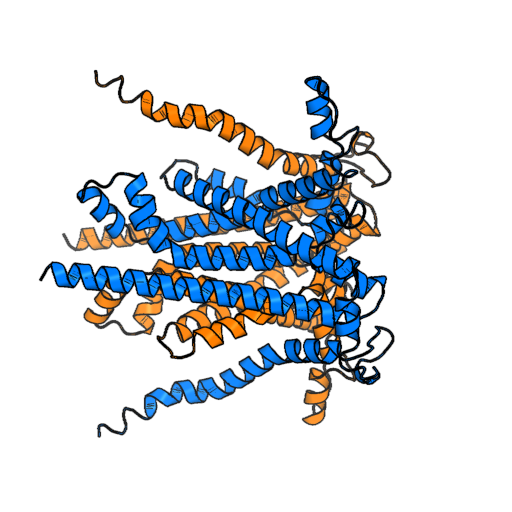 -2.23 16.938 1.034 1 86.69 214 PRO B O 1
ATOM 4151 N N . VAL B 1 215 ? -3.01 17.344 3.082 1 91.25 215 VAL B N 1
ATOM 4152 C CA . VAL B 1 215 ? -2.82 15.961 3.49 1 91.25 215 VAL B CA 1
ATOM 4153 C C . VAL B 1 215 ? -3.871 15.078 2.824 1 91.25 215 VAL B C 1
ATOM 4155 O O . VAL B 1 215 ? -3.57 13.969 2.383 1 91.25 215 VAL B O 1
ATOM 4158 N N . LEU B 1 216 ? -5.102 15.594 2.688 1 93.94 216 LEU B N 1
ATOM 4159 C CA . LEU B 1 216 ? -6.184 14.805 2.104 1 93.94 216 LEU B CA 1
ATOM 4160 C C . LEU B 1 216 ? -5.934 14.555 0.622 1 93.94 216 LEU B C 1
ATOM 4162 O O . LEU B 1 216 ? -6.234 13.477 0.112 1 93.94 216 LEU B O 1
ATOM 4166 N N . ILE B 1 217 ? -5.398 15.531 -0.065 1 91.5 217 ILE B N 1
ATOM 4167 C CA . ILE B 1 217 ? -5.102 15.383 -1.486 1 91.5 217 ILE B CA 1
ATOM 4168 C C . ILE B 1 217 ? -4.023 14.32 -1.681 1 91.5 217 ILE B C 1
ATOM 4170 O O . ILE B 1 217 ? -4.137 13.469 -2.561 1 91.5 217 ILE B O 1
ATOM 4174 N N . VAL B 1 218 ? -2.986 14.391 -0.891 1 91.31 218 VAL B N 1
ATOM 4175 C CA . VAL B 1 218 ? -1.911 13.406 -0.969 1 91.31 218 VAL B CA 1
ATOM 4176 C C . VAL B 1 218 ? -2.445 12.023 -0.599 1 91.31 218 VAL B C 1
ATOM 4178 O O . VAL B 1 218 ? -2.08 11.023 -1.221 1 91.31 218 VAL B O 1
ATOM 4181 N N . THR B 1 219 ? -3.328 11.984 0.444 1 95.81 219 THR B N 1
ATOM 4182 C CA . THR B 1 219 ? -3.961 10.734 0.834 1 95.81 219 THR B CA 1
ATOM 4183 C C . THR B 1 219 ? -4.766 10.148 -0.323 1 95.81 219 THR B C 1
ATOM 4185 O O . THR B 1 219 ? -4.691 8.953 -0.599 1 95.81 219 THR B O 1
ATOM 4188 N N . LEU B 1 220 ? -5.527 10.977 -0.946 1 95.69 220 LEU B N 1
ATOM 4189 C CA . LEU B 1 220 ? -6.316 10.578 -2.107 1 95.69 220 LEU B CA 1
ATOM 4190 C C . LEU B 1 220 ? -5.418 10.047 -3.217 1 95.69 220 LEU B C 1
ATOM 4192 O O . LEU B 1 220 ? -5.719 9.008 -3.818 1 95.69 220 LEU B O 1
ATOM 4196 N N . LEU B 1 221 ? -4.359 10.719 -3.475 1 92.94 221 LEU B N 1
ATOM 4197 C CA . LEU B 1 221 ? -3.424 10.328 -4.523 1 92.94 221 LEU B CA 1
ATOM 4198 C C . LEU B 1 221 ? -2.799 8.969 -4.215 1 92.94 221 LEU B C 1
ATOM 4200 O O . LEU B 1 221 ? -2.746 8.094 -5.082 1 92.94 221 LEU B O 1
ATOM 4204 N N . LEU B 1 222 ? -2.324 8.852 -3.02 1 94.94 222 LEU B N 1
ATOM 4205 C CA . LEU B 1 222 ? -1.676 7.609 -2.613 1 94.94 222 LEU B CA 1
ATOM 4206 C C . LEU B 1 222 ? -2.646 6.438 -2.695 1 94.94 222 LEU B C 1
ATOM 4208 O O . LEU B 1 222 ? -2.273 5.344 -3.133 1 94.94 222 LEU B O 1
ATOM 4212 N N . ARG B 1 223 ? -3.861 6.633 -2.277 1 97 223 ARG B N 1
ATOM 4213 C CA . ARG B 1 223 ? -4.855 5.566 -2.35 1 97 223 ARG B CA 1
ATOM 4214 C C . ARG B 1 223 ? -5.188 5.223 -3.797 1 97 223 ARG B C 1
ATOM 4216 O O . ARG B 1 223 ? -5.414 4.059 -4.129 1 97 223 ARG B O 1
ATOM 4223 N N . LEU B 1 224 ? -5.277 6.242 -4.602 1 95.88 224 LEU B N 1
ATOM 4224 C CA . LEU B 1 224 ? -5.531 6.023 -6.02 1 95.88 224 LEU B CA 1
ATOM 4225 C C . LEU B 1 224 ? -4.422 5.188 -6.652 1 95.88 224 LEU B C 1
ATOM 4227 O O . LEU B 1 224 ? -4.699 4.246 -7.398 1 95.88 224 LEU B O 1
ATOM 4231 N N . ILE B 1 225 ? -3.205 5.562 -6.383 1 95 225 ILE B N 1
ATOM 4232 C CA . ILE B 1 225 ? -2.062 4.824 -6.906 1 95 225 ILE B CA 1
ATOM 4233 C C . ILE B 1 225 ? -2.156 3.359 -6.477 1 95 225 ILE B C 1
ATOM 4235 O O . ILE B 1 225 ? -1.973 2.453 -7.293 1 95 225 ILE B O 1
ATOM 4239 N N . ASP B 1 226 ? -2.492 3.137 -5.262 1 95.75 226 ASP B N 1
ATOM 4240 C CA . ASP B 1 226 ? -2.582 1.781 -4.727 1 95.75 226 ASP B CA 1
ATOM 4241 C C . ASP B 1 226 ? -3.746 1.019 -5.355 1 95.75 226 ASP B C 1
ATOM 4243 O O . ASP B 1 226 ? -3.623 -0.171 -5.656 1 95.75 226 ASP B O 1
ATOM 4247 N N . ALA B 1 227 ? -4.863 1.69 -5.52 1 97.19 227 ALA B N 1
ATOM 4248 C CA . ALA B 1 227 ? -6.059 1.057 -6.074 1 97.19 227 ALA B CA 1
ATOM 4249 C C . ALA B 1 227 ? -5.824 0.604 -7.512 1 97.19 227 ALA B C 1
ATOM 4251 O O . ALA B 1 227 ? -6.383 -0.404 -7.949 1 97.19 227 ALA B O 1
ATOM 4252 N N . PHE B 1 228 ? -4.992 1.283 -8.234 1 96.38 228 PHE B N 1
ATOM 4253 C CA . PHE B 1 228 ? -4.695 0.948 -9.625 1 96.38 228 PHE B CA 1
ATOM 4254 C C . PHE B 1 228 ? -3.83 -0.305 -9.703 1 96.38 228 PHE B C 1
ATOM 4256 O O . PHE B 1 228 ? -3.762 -0.952 -10.75 1 96.38 228 PHE B O 1
ATOM 4263 N N . LYS B 1 229 ? -3.199 -0.625 -8.562 1 94.94 229 LYS B N 1
ATOM 4264 C CA . LYS B 1 229 ? -2.209 -1.695 -8.625 1 94.94 229 LYS B CA 1
ATOM 4265 C C . LYS B 1 229 ? -2.604 -2.865 -7.727 1 94.94 229 LYS B C 1
ATOM 4267 O O . LYS B 1 229 ? -1.793 -3.756 -7.469 1 94.94 229 LYS B O 1
ATOM 4272 N N . VAL B 1 230 ? -3.826 -2.848 -7.238 1 94.5 230 VAL B N 1
ATOM 4273 C CA . VAL B 1 230 ? -4.289 -3.941 -6.387 1 94.5 230 VAL B CA 1
ATOM 4274 C C . VAL B 1 230 ? -4.191 -5.262 -7.148 1 94.5 230 VAL B C 1
ATOM 4276 O O . VAL B 1 230 ? -4.555 -5.34 -8.32 1 94.5 230 VAL B O 1
ATOM 4279 N N . LEU B 1 231 ? -3.689 -6.363 -6.508 1 93.38 231 LEU B N 1
ATOM 4280 C CA . LEU B 1 231 ? -3.459 -7.586 -7.266 1 93.38 231 LEU B CA 1
ATOM 4281 C C . LEU B 1 231 ? -3.91 -8.812 -6.473 1 93.38 231 LEU B C 1
ATOM 4283 O O . LEU B 1 231 ? -4.887 -9.469 -6.84 1 93.38 231 LEU B O 1
ATOM 4287 N N . GLU B 1 232 ? -3.395 -9.016 -5.238 1 90.25 232 GLU B N 1
ATOM 4288 C CA . GLU B 1 232 ? -3.516 -10.289 -4.539 1 90.25 232 GLU B CA 1
ATOM 4289 C C . GLU B 1 232 ? -4.969 -10.586 -4.18 1 90.25 232 GLU B C 1
ATOM 4291 O O . GLU B 1 232 ? -5.434 -11.719 -4.34 1 90.25 232 GLU B O 1
ATOM 4296 N N . VAL B 1 233 ? -5.637 -9.586 -3.754 1 94.75 233 VAL B N 1
ATOM 4297 C CA . VAL B 1 233 ? -7.02 -9.789 -3.328 1 94.75 233 VAL B CA 1
ATOM 4298 C C . VAL B 1 233 ? -7.875 -10.18 -4.531 1 94.75 233 VAL B C 1
ATOM 4300 O O . VAL B 1 233 ? -8.664 -11.117 -4.457 1 94.75 233 VAL B O 1
ATOM 4303 N N . ILE B 1 234 ? -7.68 -9.531 -5.66 1 96.5 234 ILE B N 1
ATOM 4304 C CA . ILE B 1 234 ? -8.469 -9.797 -6.855 1 96.5 234 ILE B CA 1
ATOM 4305 C C . ILE B 1 234 ? -8.078 -11.148 -7.449 1 96.5 234 ILE B C 1
ATOM 4307 O O . ILE B 1 234 ? -8.938 -11.914 -7.891 1 96.5 234 ILE B O 1
ATOM 4311 N N . LEU B 1 235 ? -6.828 -11.453 -7.406 1 93.69 235 LEU B N 1
ATOM 4312 C CA . LEU B 1 235 ? -6.32 -12.727 -7.906 1 93.69 235 LEU B CA 1
ATOM 4313 C C . LEU B 1 235 ? -6.969 -13.898 -7.172 1 93.69 235 LEU B C 1
ATOM 4315 O O . LEU B 1 235 ? -7.434 -14.844 -7.805 1 93.69 235 LEU B O 1
ATOM 4319 N N . VAL B 1 236 ? -7.094 -13.773 -5.895 1 91.69 236 VAL B N 1
ATOM 4320 C CA . VAL B 1 236 ? -7.57 -14.875 -5.066 1 91.69 236 VAL B CA 1
ATOM 4321 C C . VAL B 1 236 ? -9.102 -14.891 -5.07 1 91.69 236 VAL B C 1
ATOM 4323 O O . VAL B 1 236 ? -9.711 -15.961 -5.105 1 91.69 236 VAL B O 1
ATOM 4326 N N . LEU B 1 237 ? -9.695 -13.758 -5.105 1 94.31 237 LEU B N 1
ATOM 4327 C CA . LEU B 1 237 ? -11.141 -13.641 -4.965 1 94.31 237 LEU B CA 1
ATOM 4328 C C . LEU B 1 237 ? -11.852 -14.047 -6.254 1 94.31 237 LEU B C 1
ATOM 4330 O O . LEU B 1 237 ? -12.781 -14.859 -6.227 1 94.31 237 LEU B O 1
ATOM 4334 N N . THR B 1 238 ? -11.359 -13.484 -7.418 1 95.94 238 THR B N 1
ATOM 4335 C CA . THR B 1 238 ? -12.109 -13.68 -8.656 1 95.94 238 THR B CA 1
ATOM 4336 C C . THR B 1 238 ? -11.188 -14.109 -9.789 1 95.94 238 THR B C 1
ATOM 4338 O O . THR B 1 238 ? -11.648 -14.586 -10.828 1 95.94 238 THR B O 1
ATOM 4341 N N . ASN B 1 239 ? -9.938 -13.891 -9.578 1 94.81 239 ASN B N 1
ATOM 4342 C CA . ASN B 1 239 ? -8.961 -14.109 -10.641 1 94.81 239 ASN B CA 1
ATOM 4343 C C . ASN B 1 239 ? -9.367 -13.398 -11.922 1 94.81 239 ASN B C 1
ATOM 4345 O O . ASN B 1 239 ? -9.211 -13.945 -13.016 1 94.81 239 ASN B O 1
ATOM 4349 N N . GLY B 1 240 ? -10.031 -12.25 -11.789 1 95.31 240 GLY B N 1
ATOM 4350 C CA . GLY B 1 240 ? -10.383 -11.406 -12.914 1 95.31 240 GLY B CA 1
ATOM 4351 C C . GLY B 1 240 ? -11.75 -11.727 -13.492 1 95.31 240 GLY B C 1
ATOM 4352 O O . GLY B 1 240 ? -12.234 -11.023 -14.383 1 95.31 240 GLY B O 1
ATOM 4353 N N . GLY B 1 241 ? -12.414 -12.75 -12.938 1 94.62 241 GLY B N 1
ATOM 4354 C CA . GLY B 1 241 ? -13.664 -13.211 -13.531 1 94.62 241 GLY B CA 1
ATOM 4355 C C . GLY B 1 241 ? -14.891 -12.727 -12.781 1 94.62 241 GLY B C 1
ATOM 4356 O O . GLY B 1 241 ? -14.781 -12.008 -11.781 1 94.62 241 GLY B O 1
ATOM 4357 N N . PRO B 1 242 ? -16.062 -13.234 -13.398 1 95.31 242 PRO B N 1
ATOM 4358 C CA . PRO B 1 242 ? -16.312 -13.93 -14.664 1 95.31 242 PRO B CA 1
ATOM 4359 C C . PRO B 1 242 ? -15.898 -13.102 -15.875 1 95.31 242 PRO B C 1
ATOM 4361 O O . PRO B 1 242 ? -15.984 -11.875 -15.852 1 95.31 242 PRO B O 1
ATOM 4364 N N . GLY B 1 243 ? -15.422 -13.875 -16.922 1 94.38 243 GLY B N 1
ATOM 4365 C CA . GLY B 1 243 ? -14.867 -13.109 -18.031 1 94.38 243 GLY B CA 1
ATOM 4366 C C . GLY B 1 243 ? -13.727 -12.203 -17.609 1 94.38 243 GLY B C 1
ATOM 4367 O O . GLY B 1 243 ? -12.766 -12.648 -16.984 1 94.38 243 GLY B O 1
ATOM 4368 N N . LEU B 1 244 ? -13.906 -10.891 -17.859 1 95.38 244 LEU B N 1
ATOM 4369 C CA . LEU B 1 244 ? -12.898 -9.906 -17.5 1 95.38 244 LEU B CA 1
ATOM 4370 C C . LEU B 1 244 ? -13.492 -8.828 -16.594 1 95.38 244 LEU B C 1
ATOM 4372 O O . LEU B 1 244 ? -12.938 -7.727 -16.484 1 95.38 244 LEU B O 1
ATOM 4376 N N . SER B 1 245 ? -14.555 -9.203 -15.914 1 96.31 245 SER B N 1
ATOM 4377 C CA . SER B 1 245 ? -15.375 -8.219 -15.219 1 96.31 245 SER B CA 1
ATOM 4378 C C . SER B 1 245 ? -14.633 -7.617 -14.031 1 96.31 245 SER B C 1
ATOM 4380 O O . SER B 1 245 ? -14.984 -6.535 -13.555 1 96.31 245 SER B O 1
ATOM 4382 N N . THR B 1 246 ? -13.594 -8.375 -13.562 1 97.31 246 THR B N 1
ATOM 4383 C CA . THR B 1 246 ? -12.844 -7.867 -12.422 1 97.31 246 THR B CA 1
ATOM 4384 C C . THR B 1 246 ? -11.344 -7.871 -12.711 1 97.31 246 THR B C 1
ATOM 4386 O O . THR B 1 246 ? -10.531 -7.773 -11.797 1 97.31 246 THR B O 1
ATOM 4389 N N . GLU B 1 247 ? -11.008 -8.023 -13.984 1 97.31 247 GLU B N 1
ATOM 4390 C CA . GLU B 1 247 ? -9.586 -8.031 -14.328 1 97.31 247 GLU B CA 1
ATOM 4391 C C . GLU B 1 247 ? -9.023 -6.617 -14.398 1 97.31 247 GLU B C 1
ATOM 4393 O O . GLU B 1 247 ? -9.109 -5.961 -15.438 1 97.31 247 GLU B O 1
ATOM 4398 N N . ILE B 1 248 ? -8.414 -6.258 -13.352 1 96.12 248 ILE B N 1
ATOM 4399 C CA . ILE B 1 248 ? -7.746 -4.961 -13.32 1 96.12 248 ILE B CA 1
ATOM 4400 C C . ILE B 1 248 ? -6.402 -5.055 -14.047 1 96.12 248 ILE B C 1
ATOM 4402 O O . ILE B 1 248 ? -5.883 -6.148 -14.266 1 96.12 248 ILE B O 1
ATOM 4406 N N . LEU B 1 249 ? -5.871 -3.973 -14.453 1 96 249 LEU B N 1
ATOM 4407 C CA . LEU B 1 249 ? -4.664 -3.908 -15.273 1 96 249 LEU B CA 1
ATOM 4408 C C . LEU B 1 249 ? -3.498 -4.602 -14.57 1 96 249 LEU B C 1
ATOM 4410 O O . LEU B 1 249 ? -2.695 -5.277 -15.219 1 96 249 LEU B O 1
ATOM 4414 N N . ALA B 1 250 ? -3.375 -4.422 -13.273 1 94.81 250 ALA B N 1
ATOM 4415 C CA . ALA B 1 250 ? -2.291 -5.059 -12.531 1 94.81 250 ALA B CA 1
ATOM 4416 C C . ALA B 1 250 ? -2.34 -6.574 -12.672 1 94.81 250 ALA B C 1
ATOM 4418 O O . ALA B 1 250 ? -1.299 -7.227 -12.781 1 94.81 250 ALA B O 1
ATOM 4419 N N . LEU B 1 251 ? -3.502 -7.137 -12.656 1 95.19 251 LEU B N 1
ATOM 4420 C CA . LEU B 1 251 ? -3.67 -8.578 -12.836 1 95.19 251 LEU B CA 1
ATOM 4421 C C . LEU B 1 251 ? -3.285 -9 -14.25 1 95.19 251 LEU B C 1
ATOM 4423 O O . LEU B 1 251 ? -2.635 -10.031 -14.438 1 95.19 251 LEU B O 1
ATOM 4427 N N . ARG B 1 252 ? -3.695 -8.234 -15.188 1 95 252 ARG B N 1
ATOM 4428 C CA . ARG B 1 252 ? -3.332 -8.539 -16.562 1 95 252 ARG B CA 1
ATOM 4429 C C . ARG B 1 252 ? -1.821 -8.461 -16.766 1 95 252 ARG B C 1
ATOM 4431 O O . ARG B 1 252 ? -1.239 -9.297 -17.469 1 95 252 ARG B O 1
ATOM 4438 N N . ILE B 1 253 ? -1.192 -7.453 -16.203 1 94.5 253 ILE B N 1
ATOM 4439 C CA . ILE B 1 253 ? 0.26 -7.324 -16.266 1 94.5 253 ILE B CA 1
ATOM 4440 C C . ILE B 1 253 ? 0.912 -8.547 -15.633 1 94.5 253 ILE B C 1
ATOM 4442 O O . ILE B 1 253 ? 1.848 -9.125 -16.188 1 94.5 253 ILE B O 1
ATOM 4446 N N . PHE B 1 254 ? 0.357 -8.93 -14.562 1 92.75 254 PHE B N 1
ATOM 4447 C CA . PHE B 1 254 ? 0.881 -10.078 -13.836 1 92.75 254 PHE B CA 1
ATOM 4448 C C . PHE B 1 254 ? 0.774 -11.344 -14.688 1 92.75 254 PHE B C 1
ATOM 4450 O O . PHE B 1 254 ? 1.744 -12.094 -14.82 1 92.75 254 PHE B O 1
ATOM 4457 N N . ARG B 1 255 ? -0.308 -11.57 -15.273 1 92.44 255 ARG B N 1
ATOM 4458 C CA . ARG B 1 255 ? -0.525 -12.742 -16.109 1 92.44 255 ARG B CA 1
ATOM 4459 C C . ARG B 1 255 ? 0.374 -12.711 -17.344 1 92.44 255 ARG B C 1
ATOM 4461 O O . ARG B 1 255 ? 0.963 -13.727 -17.719 1 92.44 255 ARG B O 1
ATOM 4468 N N . THR B 1 256 ? 0.439 -11.586 -17.922 1 91.81 256 THR B N 1
ATOM 4469 C CA . THR B 1 256 ? 1.254 -11.422 -19.125 1 91.81 256 THR B CA 1
ATOM 4470 C C . THR B 1 256 ? 2.727 -11.68 -18.812 1 91.81 256 THR B C 1
ATOM 4472 O O . THR B 1 256 ? 3.441 -12.273 -19.625 1 91.81 256 THR B O 1
ATOM 4475 N N . ALA B 1 257 ? 3.135 -11.258 -17.641 1 88.06 257 ALA B N 1
ATOM 4476 C CA . ALA B 1 257 ? 4.535 -11.422 -17.25 1 88.06 257 ALA B CA 1
ATOM 4477 C C . ALA B 1 257 ? 4.812 -12.844 -16.797 1 88.06 257 ALA B C 1
ATOM 4479 O O . ALA B 1 257 ? 5.832 -13.438 -17.156 1 88.06 257 ALA B O 1
ATOM 4480 N N . GLN B 1 258 ? 3.955 -13.453 -16.016 1 83.25 258 GLN B N 1
ATOM 4481 C CA . GLN B 1 258 ? 4.246 -14.711 -15.336 1 83.25 258 GLN B CA 1
ATOM 4482 C C . GLN B 1 258 ? 3.668 -15.898 -16.109 1 83.25 258 GLN B C 1
ATOM 4484 O O . GLN B 1 258 ? 4.309 -16.953 -16.219 1 83.25 258 GLN B O 1
ATOM 4489 N N . GLU B 1 259 ? 2.51 -15.727 -16.594 1 81.69 259 GLU B N 1
ATOM 4490 C CA . GLU B 1 259 ? 1.849 -16.844 -17.266 1 81.69 259 GLU B CA 1
ATOM 4491 C C . GLU B 1 259 ? 2.203 -16.891 -18.75 1 81.69 259 GLU B C 1
ATOM 4493 O O . GLU B 1 259 ? 2.631 -17.938 -19.25 1 81.69 259 GLU B O 1
ATOM 4498 N N . PHE B 1 260 ? 2.15 -15.711 -19.344 1 82.75 260 PHE B N 1
ATOM 4499 C CA . PHE B 1 260 ? 2.393 -15.68 -20.781 1 82.75 260 PHE B CA 1
ATOM 4500 C C . PHE B 1 260 ? 3.873 -15.469 -21.078 1 82.75 260 PHE B C 1
ATOM 4502 O O . PHE B 1 260 ? 4.328 -15.711 -22.203 1 82.75 260 PHE B O 1
ATOM 4509 N N . GLN B 1 261 ? 4.547 -15 -20.156 1 84.94 261 GLN B N 1
ATOM 4510 C CA . GLN B 1 261 ? 5.988 -14.805 -20.234 1 84.94 261 GLN B CA 1
ATOM 4511 C C . GLN B 1 261 ? 6.355 -13.828 -21.344 1 84.94 261 GLN B C 1
ATOM 4513 O O . GLN B 1 261 ? 7.309 -14.055 -22.094 1 84.94 261 GLN B O 1
ATOM 4518 N N . GLU B 1 262 ? 5.457 -12.914 -21.578 1 89.25 262 GLU B N 1
ATOM 4519 C CA . GLU B 1 262 ? 5.703 -11.812 -22.5 1 89.25 262 GLU B CA 1
ATOM 4520 C C . GLU B 1 262 ? 6.121 -10.555 -21.75 1 89.25 262 GLU B C 1
ATOM 4522 O O . GLU B 1 262 ? 5.309 -9.648 -21.531 1 89.25 262 GLU B O 1
ATOM 4527 N N . LEU B 1 263 ? 7.367 -10.5 -21.562 1 88.38 263 LEU B N 1
ATOM 4528 C CA . LEU B 1 263 ? 7.895 -9.477 -20.672 1 88.38 263 LEU B CA 1
ATOM 4529 C C . LEU B 1 263 ? 7.871 -8.109 -21.344 1 88.38 263 LEU B C 1
ATOM 4531 O O . LEU B 1 263 ? 7.656 -7.09 -20.688 1 88.38 263 LEU B O 1
ATOM 4535 N N . GLY B 1 264 ? 8.094 -8.062 -22.609 1 89.81 264 GLY B N 1
ATOM 4536 C CA . GLY B 1 264 ? 8.008 -6.809 -23.328 1 89.81 264 GLY B CA 1
ATOM 4537 C C . GLY B 1 264 ? 6.621 -6.195 -23.297 1 89.81 264 GLY B C 1
ATOM 4538 O O . GLY B 1 264 ? 6.469 -4.992 -23.078 1 89.81 264 GLY B O 1
ATOM 4539 N N . GLU B 1 265 ? 5.676 -7.059 -23.531 1 91.62 265 GLU B N 1
ATOM 4540 C CA . GLU B 1 265 ? 4.289 -6.598 -23.484 1 91.62 265 GLU B CA 1
ATOM 4541 C C . GLU B 1 265 ? 3.887 -6.168 -22.078 1 91.62 265 GLU B C 1
ATOM 4543 O O . GLU B 1 265 ? 3.146 -5.199 -21.906 1 91.62 265 GLU B O 1
ATOM 4548 N N . ALA B 1 266 ? 4.34 -6.906 -21.125 1 91.94 266 ALA B N 1
ATOM 4549 C CA . ALA B 1 266 ? 4.07 -6.547 -19.734 1 91.94 266 ALA B CA 1
ATOM 4550 C C . ALA B 1 266 ? 4.668 -5.188 -19.391 1 91.94 266 ALA B C 1
ATOM 4552 O O . ALA B 1 266 ? 4.047 -4.387 -18.688 1 91.94 266 ALA B O 1
ATOM 4553 N N . ALA B 1 267 ? 5.844 -4.977 -19.891 1 92.5 267 ALA B N 1
ATOM 4554 C CA . ALA B 1 267 ? 6.492 -3.682 -19.688 1 92.5 267 ALA B CA 1
ATOM 4555 C C . ALA B 1 267 ? 5.703 -2.562 -20.359 1 92.5 267 ALA B C 1
ATOM 4557 O O . ALA B 1 267 ? 5.547 -1.479 -19.797 1 92.5 267 ALA B O 1
ATOM 4558 N N . ALA B 1 268 ? 5.246 -2.836 -21.531 1 94.19 268 ALA B N 1
ATOM 4559 C CA . ALA B 1 268 ? 4.441 -1.848 -22.25 1 94.19 268 ALA B CA 1
ATOM 4560 C C . ALA B 1 268 ? 3.166 -1.514 -21.484 1 94.19 268 ALA B C 1
ATOM 4562 O O . ALA B 1 268 ? 2.801 -0.344 -21.359 1 94.19 268 ALA B O 1
ATOM 4563 N N . MET B 1 269 ? 2.523 -2.539 -20.969 1 94.81 269 MET B N 1
ATOM 4564 C CA . MET B 1 269 ? 1.321 -2.324 -20.172 1 94.81 269 MET B CA 1
ATOM 4565 C C . MET B 1 269 ? 1.64 -1.516 -18.906 1 94.81 269 MET B C 1
ATOM 4567 O O . MET B 1 269 ? 0.859 -0.65 -18.516 1 94.81 269 MET B O 1
ATOM 4571 N N . SER B 1 270 ? 2.707 -1.812 -18.312 1 93.94 270 SER B N 1
ATOM 4572 C CA . SER B 1 270 ? 3.127 -1.101 -17.109 1 93.94 270 SER B CA 1
ATOM 4573 C C . SER B 1 270 ? 3.408 0.368 -17.391 1 93.94 270 SER B C 1
ATOM 4575 O O . SER B 1 270 ? 3.125 1.239 -16.578 1 93.94 270 SER B O 1
ATOM 4577 N N . ASN B 1 271 ? 3.996 0.599 -18.531 1 94 271 ASN B N 1
ATOM 4578 C CA . ASN B 1 271 ? 4.238 1.979 -18.922 1 94 271 ASN B CA 1
ATOM 4579 C C . ASN B 1 271 ? 2.932 2.742 -19.125 1 94 271 ASN B C 1
ATOM 4581 O O . ASN B 1 271 ? 2.834 3.918 -18.766 1 94 271 ASN B O 1
ATOM 4585 N N . LEU B 1 272 ? 2.059 2.107 -19.719 1 93.94 272 LEU B N 1
ATOM 4586 C CA . LEU B 1 272 ? 0.765 2.748 -19.922 1 93.94 272 LEU B CA 1
ATOM 4587 C C . LEU B 1 272 ? 0.086 3.037 -18.594 1 93.94 272 LEU B C 1
ATOM 4589 O O . LEU B 1 272 ? -0.526 4.094 -18.422 1 93.94 272 LEU B O 1
ATOM 4593 N N . LEU B 1 273 ? 0.186 2.064 -17.688 1 93.06 273 LEU B N 1
ATOM 4594 C CA . LEU B 1 273 ? -0.329 2.283 -16.344 1 93.06 273 LEU B CA 1
ATOM 4595 C C . LEU B 1 273 ? 0.367 3.467 -15.672 1 93.06 273 LEU B C 1
ATOM 4597 O O . LEU B 1 273 ? -0.285 4.297 -15.039 1 93.06 273 LEU B O 1
ATOM 4601 N N . LEU B 1 274 ? 1.618 3.533 -15.82 1 92.25 274 LEU B N 1
ATOM 4602 C CA . LEU B 1 274 ? 2.41 4.629 -15.273 1 92.25 274 LEU B CA 1
ATOM 4603 C C . LEU B 1 274 ? 1.96 5.965 -15.852 1 92.25 274 LEU B C 1
ATOM 4605 O O . LEU B 1 274 ? 1.798 6.941 -15.109 1 92.25 274 LEU B O 1
ATOM 4609 N N . MET B 1 275 ? 1.772 6.043 -17.109 1 92.25 275 MET B N 1
ATOM 4610 C CA . MET B 1 275 ? 1.341 7.27 -17.766 1 92.25 275 MET B CA 1
ATOM 4611 C C . MET B 1 275 ? -0.036 7.703 -17.281 1 92.25 275 MET B C 1
ATOM 4613 O O . MET B 1 275 ? -0.283 8.891 -17.078 1 92.25 275 MET B O 1
ATOM 4617 N N . MET B 1 276 ? -0.83 6.742 -17.094 1 91.69 276 MET B N 1
ATOM 4618 C CA . MET B 1 276 ? -2.17 7.035 -16.594 1 91.69 276 MET B CA 1
ATOM 4619 C C . MET B 1 276 ? -2.105 7.621 -15.18 1 91.69 276 MET B C 1
ATOM 4621 O O . MET B 1 276 ? -2.73 8.648 -14.906 1 91.69 276 MET B O 1
ATOM 4625 N N . LEU B 1 277 ? -1.372 7.02 -14.375 1 91.75 277 LEU B N 1
ATOM 4626 C CA . LEU B 1 277 ? -1.245 7.48 -12.992 1 91.75 277 LEU B CA 1
ATOM 4627 C C . LEU B 1 277 ? -0.549 8.836 -12.93 1 91.75 277 LEU B C 1
ATOM 4629 O O . LEU B 1 277 ? -0.889 9.672 -12.094 1 91.75 277 LEU B O 1
ATOM 4633 N N . MET B 1 278 ? 0.367 9.016 -13.844 1 90.06 278 MET B N 1
ATOM 4634 C CA . MET B 1 278 ? 1.045 10.312 -13.922 1 90.06 278 MET B CA 1
ATOM 4635 C C . MET B 1 278 ? 0.077 11.406 -14.344 1 90.06 278 MET B C 1
ATOM 4637 O O . MET B 1 278 ? 0.099 12.508 -13.789 1 90.06 278 MET B O 1
ATOM 4641 N N . ALA B 1 279 ? -0.701 11.125 -15.305 1 89.44 279 ALA B N 1
ATOM 4642 C CA . ALA B 1 279 ? -1.692 12.094 -15.766 1 89.44 279 ALA B CA 1
ATOM 4643 C C . ALA B 1 279 ? -2.662 12.461 -14.648 1 89.44 279 ALA B C 1
ATOM 4645 O O . ALA B 1 279 ? -2.982 13.641 -14.461 1 89.44 279 ALA B O 1
ATOM 4646 N N . LEU B 1 280 ? -3.043 11.461 -13.93 1 85.62 280 LEU B N 1
ATOM 4647 C CA . LEU B 1 280 ? -3.955 11.695 -12.812 1 85.62 280 LEU B CA 1
ATOM 4648 C C . LEU B 1 280 ? -3.277 12.516 -11.719 1 85.62 280 LEU B C 1
ATOM 4650 O O . LEU B 1 280 ? -3.889 13.414 -11.141 1 85.62 280 LEU B O 1
ATOM 4654 N N . THR B 1 281 ? -2.076 12.227 -11.461 1 84.62 281 THR B N 1
ATOM 4655 C CA . THR B 1 281 ? -1.308 12.922 -10.438 1 84.62 281 THR B CA 1
ATOM 4656 C C . THR B 1 281 ? -1.097 14.383 -10.812 1 84.62 281 THR B C 1
ATOM 4658 O O . THR B 1 281 ? -1.296 15.273 -9.984 1 84.62 281 THR B O 1
ATOM 4661 N N . ILE B 1 282 ? -0.744 14.672 -12.031 1 84.12 282 ILE B N 1
ATOM 4662 C CA . ILE B 1 282 ? -0.526 16.031 -12.516 1 84.12 282 ILE B CA 1
ATOM 4663 C C . ILE B 1 282 ? -1.838 16.812 -12.469 1 84.12 282 ILE B C 1
ATOM 4665 O O . ILE B 1 282 ? -1.857 17.984 -12.078 1 84.12 282 ILE B O 1
ATOM 4669 N N . GLY B 1 283 ? -2.859 16.125 -12.859 1 81.25 283 GLY B N 1
ATOM 4670 C CA . GLY B 1 283 ? -4.164 16.75 -12.773 1 81.25 283 GLY B CA 1
ATOM 4671 C C . GLY B 1 283 ? -4.551 17.141 -11.359 1 81.25 283 GLY B C 1
ATOM 4672 O O . GLY B 1 283 ? -5.059 18.234 -11.125 1 81.25 283 GLY B O 1
ATOM 4673 N N . MET B 1 284 ? -4.254 16.297 -10.438 1 78.56 284 MET B N 1
ATOM 4674 C CA . MET B 1 284 ? -4.605 16.531 -9.039 1 78.56 284 MET B CA 1
ATOM 4675 C C . MET B 1 284 ? -3.771 17.672 -8.453 1 78.56 284 MET B C 1
ATOM 4677 O O . MET B 1 284 ? -4.297 18.516 -7.734 1 78.56 284 MET B O 1
ATOM 4681 N N . PHE B 1 285 ? -2.527 17.766 -8.75 1 74.75 285 PHE B N 1
ATOM 4682 C CA . PHE B 1 285 ? -1.665 18.828 -8.227 1 74.75 285 PHE B CA 1
ATOM 4683 C C . PHE B 1 285 ? -1.976 20.156 -8.898 1 74.75 285 PHE B C 1
ATOM 4685 O O . PHE B 1 285 ? -1.896 21.219 -8.266 1 74.75 285 PHE B O 1
ATOM 4692 N N . ALA B 1 286 ? -2.328 20.078 -10.164 1 75.38 286 ALA B N 1
ATOM 4693 C CA . ALA B 1 286 ? -2.727 21.312 -10.852 1 75.38 286 ALA B CA 1
ATOM 4694 C C . ALA B 1 286 ? -4.004 21.891 -10.25 1 75.38 286 ALA B C 1
ATOM 4696 O O . ALA B 1 286 ? -4.121 23.094 -10.07 1 75.38 286 ALA B O 1
ATOM 4697 N N . TYR B 1 287 ? -4.805 21 -9.922 1 71.75 287 TYR B N 1
ATOM 4698 C CA . TYR B 1 287 ? -6.051 21.438 -9.297 1 71.75 287 TYR B CA 1
ATOM 4699 C C . TYR B 1 287 ? -5.793 22.031 -7.922 1 71.75 287 TYR B C 1
ATOM 4701 O O . TYR B 1 287 ? -6.387 23.062 -7.566 1 71.75 287 TYR B O 1
ATOM 4709 N N . SER B 1 288 ? -4.926 21.406 -7.164 1 69 288 SER B N 1
ATOM 4710 C CA . SER B 1 288 ? -4.602 21.891 -5.828 1 69 288 SER B CA 1
ATOM 4711 C C . SER B 1 288 ? -3.934 23.266 -5.891 1 69 288 SER B C 1
ATOM 4713 O O . SER B 1 288 ? -4.184 24.125 -5.043 1 69 288 SER B O 1
ATOM 4715 N N . ARG B 1 289 ? -3.156 23.453 -6.898 1 68.31 289 ARG B N 1
ATOM 4716 C CA . ARG B 1 289 ? -2.484 24.734 -7.082 1 68.31 289 ARG B CA 1
ATOM 4717 C C . ARG B 1 289 ? -3.486 25.828 -7.426 1 68.31 289 ARG B C 1
ATOM 4719 O O . ARG B 1 289 ? -3.365 26.969 -6.949 1 68.31 289 ARG B O 1
ATOM 4726 N N . VAL B 1 290 ? -4.391 25.406 -8.211 1 64.56 290 VAL B N 1
ATOM 4727 C CA . VAL B 1 290 ? -5.406 26.375 -8.609 1 64.56 290 VAL B CA 1
ATOM 4728 C C . VAL B 1 290 ? -6.266 26.75 -7.41 1 64.56 290 VAL B C 1
ATOM 4730 O O . VAL B 1 290 ? -6.602 27.922 -7.223 1 64.56 290 VAL B O 1
ATOM 4733 N N . GLN B 1 291 ? -6.488 25.828 -6.594 1 63.75 291 GLN B N 1
ATOM 4734 C CA . GLN B 1 291 ? -7.309 26.078 -5.414 1 63.75 291 GLN B CA 1
ATOM 4735 C C . GLN B 1 291 ? -6.551 26.922 -4.391 1 63.75 291 GLN B C 1
ATOM 4737 O O . GLN B 1 291 ? -7.125 27.812 -3.76 1 63.75 291 GLN B O 1
ATOM 4742 N N . GLU B 1 292 ? -5.32 26.609 -4.254 1 64.06 292 GLU B N 1
ATOM 4743 C CA . GLU B 1 292 ? -4.496 27.406 -3.354 1 64.06 292 GLU B CA 1
ATOM 4744 C C . GLU B 1 292 ? -4.395 28.844 -3.834 1 64.06 292 GLU B C 1
ATOM 4746 O O . GLU B 1 292 ? -4.438 29.781 -3.029 1 64.06 292 GLU B O 1
ATOM 4751 N N . ALA B 1 293 ? -4.273 28.922 -5.141 1 62.62 293 ALA B N 1
ATOM 4752 C CA . ALA B 1 293 ? -4.203 30.25 -5.723 1 62.62 293 ALA B CA 1
ATOM 4753 C C . ALA B 1 293 ? -5.523 31 -5.539 1 62.62 293 ALA B C 1
ATOM 4755 O O . ALA B 1 293 ? -5.531 32.188 -5.262 1 62.62 293 ALA B O 1
ATOM 4756 N N . ARG B 1 294 ? -6.508 30.219 -5.609 1 59.75 294 ARG B N 1
ATOM 4757 C CA . ARG B 1 294 ? -7.824 30.812 -5.438 1 59.75 294 ARG B CA 1
ATOM 4758 C C . ARG B 1 294 ? -8.039 31.266 -3.998 1 59.75 294 ARG B C 1
ATOM 4760 O O . ARG B 1 294 ? -8.562 32.375 -3.754 1 59.75 294 ARG B O 1
ATOM 4767 N N . LEU B 1 295 ? -7.617 30.453 -3.104 1 58.44 295 LEU B N 1
ATOM 4768 C CA . LEU B 1 295 ? -7.766 30.797 -1.691 1 58.44 295 LEU B CA 1
ATOM 4769 C C . LEU B 1 295 ? -6.867 31.969 -1.317 1 58.44 295 LEU B C 1
ATOM 4771 O O . LEU B 1 295 ? -7.27 32.844 -0.543 1 58.44 295 LEU B O 1
ATOM 4775 N N . ALA B 1 296 ? -5.711 31.984 -1.892 1 60.06 296 ALA B N 1
ATOM 4776 C CA . ALA B 1 296 ? -4.793 33.094 -1.664 1 60.06 296 ALA B CA 1
ATOM 4777 C C . ALA B 1 296 ? -5.355 34.406 -2.236 1 60.06 296 ALA B C 1
ATOM 4779 O O . ALA B 1 296 ? -5.238 35.438 -1.619 1 60.06 296 ALA B O 1
ATOM 4780 N N . ARG B 1 297 ? -6.004 34.188 -3.346 1 59.03 297 ARG B N 1
ATOM 4781 C CA . ARG B 1 297 ? -6.617 35.344 -3.965 1 59.03 297 ARG B CA 1
ATOM 4782 C C . ARG B 1 297 ? -7.789 35.844 -3.131 1 59.03 297 ARG B C 1
ATOM 4784 O O . ARG B 1 297 ? -7.973 37.062 -2.982 1 59.03 297 ARG B O 1
ATOM 4791 N N . GLN B 1 298 ? -8.508 34.938 -2.611 1 56.34 298 GLN B N 1
ATOM 4792 C CA . GLN B 1 298 ? -9.641 35.312 -1.771 1 56.34 298 GLN B CA 1
ATOM 4793 C C . GLN B 1 298 ? -9.18 35.969 -0.483 1 56.34 298 GLN B C 1
ATOM 4795 O O . GLN B 1 298 ? -9.789 36.969 -0.032 1 56.34 298 GLN B O 1
ATOM 4800 N N . ARG B 1 299 ? -8.164 35.469 0.102 1 55.62 299 ARG B N 1
ATOM 4801 C CA . ARG B 1 299 ? -7.605 36.062 1.306 1 55.62 299 ARG B CA 1
ATOM 4802 C C . ARG B 1 299 ? -7.07 37.469 1.017 1 55.62 299 ARG B C 1
ATOM 4804 O O . ARG B 1 299 ? -7.262 38.406 1.812 1 55.62 299 ARG B O 1
ATOM 4811 N N . ALA B 1 300 ? -6.371 37.594 -0.047 1 58.81 300 ALA B N 1
ATOM 4812 C CA . ALA B 1 300 ? -5.852 38.906 -0.459 1 58.81 300 ALA B CA 1
ATOM 4813 C C . ALA B 1 300 ? -6.984 39.906 -0.73 1 58.81 300 ALA B C 1
ATOM 4815 O O . ALA B 1 300 ? -6.883 41.062 -0.396 1 58.81 300 ALA B O 1
ATOM 4816 N N . ALA B 1 301 ? -8.031 39.375 -1.209 1 58.12 301 ALA B N 1
ATOM 4817 C CA . ALA B 1 301 ? -9.18 40.219 -1.508 1 58.12 301 ALA B CA 1
ATOM 4818 C C . ALA B 1 301 ? -9.859 40.688 -0.225 1 58.12 301 ALA B C 1
ATOM 4820 O O . ALA B 1 301 ? -10.258 41.844 -0.118 1 58.12 301 ALA B O 1
ATOM 4821 N N . VAL B 1 302 ? -9.961 39.844 0.706 1 55.06 302 VAL B N 1
ATOM 4822 C CA . VAL B 1 302 ? -10.578 40.188 1.981 1 55.06 302 VAL B CA 1
ATOM 4823 C C . VAL B 1 302 ? -9.703 41.188 2.723 1 55.06 302 VAL B C 1
ATOM 4825 O O . VAL B 1 302 ? -10.219 42.156 3.328 1 55.06 302 VAL B O 1
ATOM 4828 N N . GLU B 1 303 ? -8.398 40.938 2.738 1 55.62 303 GLU B N 1
ATOM 4829 C CA . GLU B 1 303 ? -7.473 41.875 3.375 1 55.62 303 GLU B CA 1
ATOM 4830 C C . GLU B 1 303 ? -7.52 43.25 2.699 1 55.62 303 GLU B C 1
ATOM 4832 O O . GLU B 1 303 ? -7.422 44.281 3.369 1 55.62 303 GLU B O 1
ATOM 4837 N N . LYS B 1 304 ? -7.688 43.25 1.489 1 60.72 304 LYS B N 1
ATOM 4838 C CA . LYS B 1 304 ? -7.793 44.531 0.76 1 60.72 304 LYS B CA 1
ATOM 4839 C C . LYS B 1 304 ? -9.102 45.219 1.089 1 60.72 304 LYS B C 1
ATOM 4841 O O . LYS B 1 304 ? -9.133 46.469 1.205 1 60.72 304 LYS B O 1
ATOM 4846 N N . ASP B 1 305 ? -10.125 44.5 1.175 1 53.69 305 ASP B N 1
ATOM 4847 C CA . ASP B 1 305 ? -11.406 45.125 1.479 1 53.69 305 ASP B CA 1
ATOM 4848 C C . ASP B 1 305 ? -11.438 45.625 2.924 1 53.69 305 ASP B C 1
ATOM 4850 O O . ASP B 1 305 ? -12.242 46.5 3.266 1 53.69 305 ASP B O 1
ATOM 4854 N N . ALA B 1 306 ? -10.641 45.094 3.83 1 54.38 306 ALA B N 1
ATOM 4855 C CA . ALA B 1 306 ? -10.578 45.531 5.227 1 54.38 306 ALA B CA 1
ATOM 4856 C C . ALA B 1 306 ? -9.719 46.781 5.387 1 54.38 306 ALA B C 1
ATOM 4858 O O . ALA B 1 306 ? -9.75 47.438 6.43 1 54.38 306 ALA B O 1
ATOM 4859 N N . ASP B 1 307 ? -8.82 47.062 4.559 1 46.81 307 ASP B N 1
ATOM 4860 C CA . ASP B 1 307 ? -8.195 48.375 4.562 1 46.81 307 ASP B CA 1
ATOM 4861 C C . ASP B 1 307 ? -9.094 49.406 3.885 1 46.81 307 ASP B C 1
ATOM 4863 O O . ASP B 1 307 ? -9.625 49.156 2.801 1 46.81 307 ASP B O 1
#

Radius of gyration: 26.03 Å; Cα contacts (8 Å, |Δi|>4): 760; chains: 2; bounding box: 74×79×68 Å

Foldseek 3Di:
DVVVVVVVVCVVVVVVVVVVVVVVCVVCVVVVVLVQLLQWQDFPVDDSVPTDGNGCVLVVVLVPDPLNVLLAVLLVVLLVLLLVLLLCLQLVVLLVLLPPDDCSVVVLVVLQVLQVDDLLVLLVVLLQLLDFPRHPQQVVCVVVPHHTDNCQADLVNVSVSLSVSSSSRCSSLSNVLLNVLQVPDDVVQVVVCVVVVHDSVCCVVPPSCVSSVVSNLVSSLVSSLCSQQDENNCCSNHNCDDVNSNNHLNSVLVCCCPVVRRSSSSSSSVVVSVVVSVVVNVVSVVVVVVVVVVVVVVVVVVVVVVD/DVVVVVVVVCVVVVVVVVVVVVVVCVVCVVVVVLVQLLQWQDFPVDDSVPTDGNGCVLVVVLVPDPLNVLLAVLLVVLLVLLLVLLLCLQLVVLLVLLPPDDCVVVVLVVLLVLQVDDLLVLLVVLLQLLDFPRHPQQVVCVVVPHHTDNCQADLVNVSVSLSVSSSSRCSSLSNVLLNVLQVPDDVVVVVVCVVVVDDSVCCVVPPSCVSSVVSNLVSSLVSSLCSQQDENNCCSNHNCDDVNSNNHLNSVLVCCCPVVRRSSSSSSSVVVSVVVSVVVVVVSVVVVVVVVVVVVVVVVVVVVVVD

Sequence (614 aa):
MSVAIKANRLTPYMFLAPAGIILIFALLYPIGYMIYASFLDWSPSQRIGQAEFIGFRNYVNLWGDEAFRESFWVTIRFAAIVVTLEMVLGVGLALLLDRNIKGMAMLRTVFILPMMIAPIVVGLMWRYMYHPTVGIFNRTLKNFGFEGIPWLSDSTWSFIAIVIADVWQWTPFIFILALAAMQSLPRSALEAAEIDGANEWQKIVMIKLPLMMPVLIVTLLLRLIDAFKVLEVILVLTNGGPGLSTEILALRIFRTAQEFQELGEAAAMSNLLLMMLMALTIGMFAYSRVQEARLARQRAAVEKDADMSVAIKANRLTPYMFLAPAGIILIFALLYPIGYMIYASFLDWSPSQRIGQAEFIGFRNYVNLWGDEAFRESFWVTIRFAAIVVTLEMVLGVGLALLLDRNIKGMAMLRTVFILPMMIAPIVVGLMWRYMYHPTVGIFNRTLKNFGFEGIPWLSDSTWSFIAIVIADVWQWTPFIFILALAAMQSLPRSALEAAEIDGANEWQKIVMIKLPLMMPVLIVTLLLRLIDAFKVLEVILVLTNGGPGLSTEILALRIFRTAQEFQELGEAAAMSNLLLMMLMALTIGMFAYSRVQEARLARQRAAVEKDAD

InterPro domains:
  IPR000515 ABC transporter type 1, transmembrane domain MetI-like [PF00528] (88-292)
  IPR000515 ABC transporter type 1, transmembrane domain MetI-like [PS50928] (72-284)
  IPR000515 ABC transporter type 1, transmembrane domain MetI-like [cd06261] (107-243)
  IPR035906 MetI-like superfamily [G3DSA:1.10.3720.10] (52-294)
  IPR035906 MetI-like superfamily [SSF161098] (56-281)

pLDDT: mean 84.33, std 14.83, range [31.98, 98.31]

Solvent-accessible surface area (backbone atoms only — not comparable to full-atom values): 30880 Å² total; per-residue (Å²): 123,74,68,66,66,62,62,60,67,49,46,64,50,54,67,41,38,60,56,44,50,51,48,48,47,63,62,44,47,59,54,51,48,40,58,53,40,19,28,24,62,27,33,82,91,44,56,72,88,72,31,49,78,54,53,63,48,43,55,54,51,46,74,71,29,66,67,51,53,46,12,49,50,38,27,53,52,49,28,55,50,36,45,52,51,20,48,54,52,8,41,50,50,23,67,66,55,68,51,91,50,90,55,48,68,57,51,52,53,61,53,41,47,51,57,50,47,46,47,56,56,53,10,48,48,50,39,47,38,44,27,71,78,80,3,58,59,27,44,52,34,43,75,73,69,42,78,65,60,56,33,66,75,29,44,69,40,20,37,50,47,54,42,51,54,47,34,62,32,48,19,35,59,40,18,51,51,42,37,21,41,57,68,46,49,62,61,65,63,52,49,53,38,50,74,71,63,50,49,72,68,50,42,42,66,70,42,49,46,62,51,30,38,48,44,50,52,49,50,50,48,54,49,39,51,47,48,52,47,53,40,51,34,45,50,60,46,46,59,17,23,40,84,56,46,44,22,28,46,37,44,51,34,45,42,31,39,69,72,65,37,33,42,6,48,23,28,33,50,41,49,51,49,31,50,50,54,46,52,51,50,52,51,52,52,51,48,50,48,50,48,51,50,47,51,51,48,50,50,52,49,52,56,56,70,73,104,124,74,71,64,65,61,60,59,67,50,45,65,51,56,66,43,39,60,55,45,51,52,48,48,46,64,62,43,47,61,54,50,50,41,58,55,39,19,26,25,62,26,32,82,91,45,55,70,87,71,31,49,79,53,52,63,48,43,56,54,51,47,74,70,29,65,68,52,53,44,13,49,52,39,27,53,52,49,28,55,50,34,46,50,51,20,47,53,52,9,40,50,49,24,67,67,56,68,51,92,51,92,55,49,70,57,52,52,54,61,52,43,46,52,57,50,46,45,47,55,56,52,10,48,49,51,38,48,37,43,28,70,78,79,3,58,58,27,44,52,34,42,74,72,69,41,76,65,61,57,33,64,76,29,44,69,41,20,37,51,47,54,42,50,53,47,34,63,30,49,19,37,60,41,19,51,52,42,37,20,40,57,67,45,50,64,60,64,63,54,49,53,38,50,73,71,62,50,50,73,67,50,40,41,66,70,44,50,47,61,51,31,38,51,44,50,52,49,48,50,48,54,48,41,50,48,47,51,47,53,39,52,36,46,50,60,47,46,60,17,24,38,84,55,48,45,21,28,45,37,44,51,35,47,40,31,39,69,73,65,36,33,41,6,49,22,28,34,51,41,50,51,49,33,51,51,51,48,53,52,49,52,51,51,52,51,48,51,51,51,46,51,49,48,49,49,49,50,51,52,49,52,56,53,69,73,99

Secondary structure (DSSP, 8-state):
--SHHHHTTSHHHHHHHHHHHHHHHHHHHHHHHHHHHTTEE--TTS-GGGSEE-TTHHHHHHHH-HHHHHHHHHHHHHHHHHHHHHHHHHHHHHHHHTS--TTHHHHHHHHHGGGGS-HHHHHHHHHHHT-TTT-HHHHHHHHTTPPPP-TTTSHHHHHHHHHHHHHHHHHHHHHHHHHHHHHTS-HHHHHHHHHTT--HHHHIIIIIHHHHHHHHHHHHHHHHHHHHT--HHHHHHTTT-STTTT--HHHHHHIIIIIS--HHHHHHHHHHHHHHHHHHHHHHHHHHHHHHHHHHHHHHHHHHHH-/--SHHHHTTSHHHHHHHHHHHHHHHHHHHHHHHHHHHTTEE--TTS-GGGSEE-TTHHHHHHHH-HHHHHHHHHHHHHHHHHHHHHHHHHHHHHHHHTS--TTHHHHHHHHHGGGGS-HHHHHHHHHHHT-TTT-HHHHHHHHTTPPPP-TTTSHHHHHHHHHHHHHHHHHHHHHHHHHHHHHTS-HHHHHHHHHTT--HHHHIIIIIHHHHHHHHHHHHHHHHHHHHT--HHHHHHTTT-STTTT--HHHHHHIIIIIS--HHHHHHHHHHHHHHHHHHHHHHHHHHHHHHHHHHHHHHHHHHHH-

Nearest PDB structures (foldseek):
  4jbw-assembly1_F  TM=8.875E-01  e=1.607E-11  Escherichia coli K-12
  2r6g-assembly1_F  TM=8.807E-01  e=3.192E-11  Escherichia coli K-12
  4jbw-assembly2_H  TM=8.655E-01  e=5.527E-11  Escherichia coli K-12
  3puz-assembly1_F  TM=8.433E-01  e=4.818E-11  Escherichia coli K-12
  4tqv-assembly4_M  TM=8.134E-01  e=3.341E-11  Sphingomonas sp.

Organism: NCBI:txid2562239